Protein AF-A0A4Q5X5I4-F1 (afdb_monomer_lite)

Foldseek 3Di:
DDDDDDDDDDDDDDDDDDDDDDDDDDDDDDDDFDALAQFPDFDDPLQWWKKWWWKAQPQPRDTDIAIAIWGFAAFQKTKFFQVSQDADVVRPMHGPWIKIFRDADCVVQVVPWPDDVSGTDDDAPPDDHRMWTFLFKDADPPQDLQQSPPGMMMTGTNGGDPDDGAHAPQDDCQDPVQAFDKKKWKFQDWTWFPPPDDDDGGRTITMWIWGWHHFDDCVPDDPPDSNCNNNDPVQRNQKIKIQQAPPGGFHDRRNGHTFTWDADPNGTHGQFGWHACDNGVGGITMGGGCNVVVVVVVVLNCLNAAEDWAKDWPAWEAAPVQKIKTFIKIARQRSAKFFFDDDPAFDKPQPPLPQDDRIHRHGIGGRSAMGIDHAVDKIWTWHDTPHYDIYIDIDHPPTHHDDPVCLQLVLLRLLLVLQSLLVDPPDDRSSVSSVVSSVVCVVQVQLSVLSSLSSQLSNVSSVFDDDPPDDVVQVVDLPRPPDDPRSVVSVVSSVSSCCRRPVD

Structure (mmCIF, N/CA/C/O backbone):
data_AF-A0A4Q5X5I4-F1
#
_entry.id   AF-A0A4Q5X5I4-F1
#
loop_
_atom_site.group_PDB
_atom_site.id
_atom_site.type_symbol
_atom_site.label_atom_id
_atom_site.label_alt_id
_atom_site.label_comp_id
_atom_site.label_asym_id
_atom_site.label_entity_id
_atom_site.label_seq_id
_atom_site.pdbx_PDB_ins_code
_atom_site.Cartn_x
_atom_site.Cartn_y
_atom_site.Cartn_z
_atom_site.occupancy
_atom_site.B_iso_or_equiv
_atom_site.auth_seq_id
_atom_site.auth_comp_id
_atom_site.auth_asym_id
_atom_site.auth_atom_id
_atom_site.pdbx_PDB_model_num
ATOM 1 N N . MET A 1 1 ? 48.943 74.004 -25.493 1.00 33.19 1 MET A N 1
ATOM 2 C CA . MET A 1 1 ? 48.545 74.787 -26.691 1.00 33.19 1 MET A CA 1
ATOM 3 C C . MET A 1 1 ? 47.865 73.844 -27.672 1.00 33.19 1 MET A C 1
ATOM 5 O O . MET A 1 1 ? 48.397 72.755 -27.797 1.00 33.19 1 MET A O 1
ATOM 9 N N . ARG A 1 2 ? 46.813 74.279 -28.395 1.00 32.47 2 ARG A N 1
ATOM 10 C CA . ARG A 1 2 ? 46.117 73.556 -29.499 1.00 32.47 2 ARG A CA 1
ATOM 11 C C . ARG A 1 2 ? 45.545 72.151 -29.164 1.00 32.47 2 ARG A C 1
ATOM 13 O O . ARG A 1 2 ? 46.061 71.458 -28.308 1.00 32.47 2 ARG A O 1
ATOM 20 N N . LYS A 1 3 ? 44.550 71.625 -29.886 1.00 30.77 3 LYS A N 1
ATOM 21 C CA . LYS A 1 3 ? 43.181 72.113 -30.200 1.00 30.77 3 LYS A CA 1
ATOM 22 C C . LYS A 1 3 ? 42.466 70.972 -30.963 1.00 30.77 3 LYS A C 1
ATOM 24 O O . LYS A 1 3 ? 42.980 70.616 -32.010 1.00 30.77 3 LYS A O 1
ATOM 29 N N . TRP A 1 4 ? 41.263 70.573 -30.517 1.00 28.00 4 TRP A N 1
ATOM 30 C CA . TRP A 1 4 ? 40.150 70.011 -31.328 1.00 28.00 4 TRP A CA 1
ATOM 31 C C . TRP A 1 4 ? 40.386 68.574 -31.887 1.00 28.00 4 TRP A C 1
ATOM 33 O O . TRP A 1 4 ? 41.422 68.312 -32.474 1.00 28.00 4 TRP A O 1
ATOM 43 N N . ALA A 1 5 ? 39.582 67.552 -31.542 1.00 32.06 5 ALA A N 1
ATOM 44 C CA . ALA A 1 5 ? 38.173 67.236 -31.904 1.00 32.06 5 ALA A CA 1
ATOM 45 C C . ALA A 1 5 ? 38.083 66.327 -33.164 1.00 32.06 5 ALA A C 1
ATOM 47 O O . ALA A 1 5 ? 38.937 66.446 -34.033 1.00 32.06 5 ALA A O 1
ATOM 48 N N . LEU A 1 6 ? 37.126 65.398 -33.333 1.00 31.64 6 LEU A N 1
ATOM 49 C CA . LEU A 1 6 ? 35.805 65.195 -32.698 1.00 31.64 6 LEU A CA 1
ATOM 50 C C . LEU A 1 6 ? 35.468 63.672 -32.547 1.00 31.64 6 LEU A C 1
ATOM 52 O O . LEU A 1 6 ? 36.108 62.852 -33.192 1.00 31.64 6 LEU A O 1
ATOM 56 N N . LEU A 1 7 ? 34.476 63.351 -31.694 1.00 29.73 7 LEU A N 1
ATOM 57 C CA . LEU A 1 7 ? 33.494 62.221 -31.656 1.00 29.73 7 LEU A CA 1
ATOM 58 C C . LEU A 1 7 ? 33.527 61.161 -32.802 1.00 29.73 7 LEU A C 1
ATOM 60 O O . LEU A 1 7 ? 33.763 61.532 -33.944 1.00 29.73 7 LEU A O 1
ATOM 64 N N . LEU A 1 8 ? 33.176 59.865 -32.659 1.00 29.03 8 LEU A N 1
ATOM 65 C CA . LEU A 1 8 ? 32.424 59.022 -31.677 1.00 29.03 8 LEU A CA 1
ATOM 66 C C . LEU A 1 8 ? 32.726 57.511 -32.036 1.00 29.03 8 LEU A C 1
ATOM 68 O O . LEU A 1 8 ? 33.463 57.306 -32.995 1.00 29.03 8 LEU A O 1
ATOM 72 N N . ALA A 1 9 ? 32.277 56.384 -31.437 1.00 27.92 9 ALA A N 1
ATOM 73 C CA . ALA A 1 9 ? 31.322 55.990 -30.375 1.00 27.92 9 ALA A CA 1
ATOM 74 C C . ALA A 1 9 ? 31.639 54.559 -29.815 1.00 27.92 9 ALA A C 1
ATOM 76 O O . ALA A 1 9 ? 32.626 53.951 -30.216 1.00 27.92 9 ALA A O 1
ATOM 77 N N . ALA A 1 10 ? 30.695 54.000 -29.029 1.00 26.16 10 ALA A N 1
ATOM 78 C CA . ALA A 1 10 ? 30.420 52.566 -28.770 1.00 26.16 10 ALA A CA 1
ATOM 79 C C . ALA A 1 10 ? 31.186 51.810 -27.648 1.00 26.16 10 ALA A C 1
ATOM 81 O O . ALA A 1 10 ? 32.221 52.249 -27.164 1.00 26.16 10 ALA A O 1
ATOM 82 N N . ALA A 1 11 ? 30.610 50.648 -27.285 1.00 27.52 11 ALA A N 1
ATOM 83 C CA . ALA A 1 11 ? 31.040 49.613 -26.323 1.00 27.52 11 ALA A CA 1
ATOM 84 C C . ALA A 1 11 ? 30.885 49.883 -24.799 1.00 27.52 11 ALA A C 1
ATOM 86 O O . ALA A 1 11 ? 31.746 50.458 -24.146 1.00 27.52 11 ALA A O 1
ATOM 87 N N . CYS A 1 12 ? 29.784 49.343 -24.256 1.00 27.08 12 CYS A N 1
ATOM 88 C CA . CYS A 1 12 ? 29.641 48.618 -22.977 1.00 27.08 12 CYS A CA 1
ATOM 89 C C . CYS A 1 12 ? 30.410 49.079 -21.715 1.00 27.08 12 CYS A C 1
ATOM 91 O O . CYS A 1 12 ? 31.599 48.813 -21.558 1.00 27.08 12 CYS A O 1
ATOM 93 N N . GLY A 1 13 ? 29.661 49.589 -20.729 1.00 26.08 13 GLY A N 1
ATOM 94 C CA . GLY A 1 13 ? 30.055 49.551 -19.313 1.00 26.08 13 GLY A CA 1
ATOM 95 C C . GLY A 1 13 ? 29.712 48.207 -18.645 1.00 26.08 13 GLY A C 1
ATOM 96 O O . GLY A 1 13 ? 28.830 47.486 -19.112 1.00 26.08 13 GLY A O 1
ATOM 97 N N . SER A 1 14 ? 30.409 47.884 -17.554 1.00 31.08 14 SER A N 1
ATOM 98 C CA . SER A 1 14 ? 30.321 46.604 -16.825 1.00 31.08 14 SER A CA 1
ATOM 99 C C . SER A 1 14 ? 29.434 46.674 -15.574 1.00 31.08 14 SER A C 1
ATOM 101 O O . SER A 1 14 ? 29.397 47.721 -14.937 1.00 31.08 14 SER A O 1
ATOM 103 N N . CYS A 1 15 ? 28.890 45.519 -15.150 1.00 28.61 15 CYS A N 1
ATOM 104 C CA . CYS A 1 15 ? 28.303 45.229 -13.819 1.00 28.61 15 CYS A CA 1
ATOM 105 C C . CYS A 1 15 ? 27.047 46.055 -13.435 1.00 28.61 15 CYS A C 1
ATOM 107 O O . CYS A 1 15 ? 27.000 47.266 -13.580 1.00 28.61 15 CYS A O 1
ATOM 109 N N . PHE A 1 16 ? 25.969 45.462 -12.918 1.00 26.84 16 PHE A N 1
ATOM 110 C CA . PHE A 1 16 ? 25.903 44.753 -11.631 1.00 26.84 16 PHE A CA 1
ATOM 111 C C . PHE A 1 16 ? 24.743 43.731 -11.578 1.00 26.84 16 PHE A C 1
ATOM 113 O O . PHE A 1 16 ? 23.870 43.718 -12.439 1.00 26.84 16 PHE A O 1
ATOM 120 N N . LEU A 1 17 ? 24.734 42.881 -10.544 1.00 36.34 17 LEU A N 1
ATOM 121 C CA . LEU A 1 17 ? 23.695 41.874 -10.280 1.00 36.34 17 LEU A CA 1
ATOM 122 C C . LEU A 1 17 ? 22.465 42.479 -9.579 1.00 36.34 17 LEU A C 1
ATOM 124 O O . LEU A 1 17 ? 22.624 43.102 -8.531 1.00 36.34 17 LEU A O 1
ATOM 128 N N . SER A 1 18 ? 21.253 42.223 -10.091 1.00 25.86 18 SER A N 1
ATOM 129 C CA . SER A 1 18 ? 19.999 42.363 -9.328 1.00 25.86 18 SER A CA 1
ATOM 130 C C . SER A 1 18 ? 18.804 41.638 -9.978 1.00 25.86 18 SER A C 1
ATOM 132 O O . SER A 1 18 ? 18.343 42.061 -11.031 1.00 25.86 18 SER A O 1
ATOM 134 N N . ALA A 1 19 ? 18.297 40.614 -9.276 1.00 25.06 19 ALA A N 1
ATOM 135 C CA . ALA A 1 19 ? 16.894 40.170 -9.172 1.00 25.06 19 ALA A CA 1
ATOM 136 C C . ALA A 1 19 ? 16.040 39.755 -10.408 1.00 25.06 19 ALA A C 1
ATOM 138 O O . ALA A 1 19 ? 16.300 40.083 -11.557 1.00 25.06 19 ALA A O 1
ATOM 139 N N . CYS A 1 20 ? 14.934 39.072 -10.068 1.00 21.45 20 CYS A N 1
ATOM 140 C CA . CYS A 1 20 ? 13.692 38.849 -10.831 1.00 21.45 20 CYS A CA 1
ATOM 141 C C . CYS A 1 20 ? 13.673 37.892 -12.046 1.00 21.45 20 CYS A C 1
ATOM 143 O O . CYS A 1 20 ? 13.942 38.264 -13.179 1.00 21.45 20 CYS A O 1
ATOM 145 N N . SER A 1 21 ? 13.119 36.699 -11.791 1.00 30.41 21 SER A N 1
ATOM 146 C CA . SER A 1 21 ? 11.850 36.232 -12.387 1.00 30.41 21 SER A CA 1
ATOM 147 C C . SER A 1 21 ? 11.609 36.433 -13.896 1.00 30.41 21 SER A C 1
ATOM 149 O O . SER A 1 21 ? 10.999 37.418 -14.312 1.00 30.41 21 SER A O 1
ATOM 151 N N . ALA A 1 22 ? 11.866 35.372 -14.660 1.00 26.09 22 ALA A N 1
ATOM 152 C CA . ALA A 1 22 ? 11.002 34.913 -15.752 1.00 26.09 22 ALA A CA 1
ATOM 153 C C . ALA A 1 22 ? 10.929 33.370 -15.651 1.00 26.09 22 ALA A C 1
ATOM 155 O O . ALA A 1 22 ? 11.915 32.746 -15.269 1.00 26.09 22 ALA A O 1
ATOM 156 N N . GLY A 1 23 ? 9.809 32.686 -15.890 1.00 28.16 23 GLY A N 1
ATOM 157 C CA . GLY A 1 23 ? 8.645 33.102 -16.673 1.00 28.16 23 GLY A CA 1
ATOM 158 C C . GLY A 1 23 ? 8.793 32.556 -18.088 1.00 28.16 23 GLY A C 1
ATOM 159 O O . GLY A 1 23 ? 9.298 33.254 -18.959 1.00 28.16 23 GLY A O 1
ATOM 160 N N . ILE A 1 24 ? 8.426 31.287 -18.285 1.00 27.92 24 ILE A N 1
ATOM 161 C CA . ILE A 1 24 ? 8.453 30.623 -19.592 1.00 27.92 24 ILE A CA 1
ATOM 162 C C . ILE A 1 24 ? 7.003 30.504 -20.059 1.00 27.92 24 ILE A C 1
ATOM 164 O O . ILE A 1 24 ? 6.215 29.789 -19.446 1.00 27.92 24 ILE A O 1
ATOM 168 N N . GLU A 1 25 ? 6.665 31.258 -21.102 1.00 24.34 25 GLU A N 1
ATOM 169 C CA . GLU A 1 25 ? 5.353 31.235 -21.752 1.00 24.34 25 GLU A CA 1
ATOM 170 C C . GLU A 1 25 ? 5.182 29.979 -22.626 1.00 24.34 25 GLU A C 1
ATOM 172 O O . GLU A 1 25 ? 6.149 29.295 -22.972 1.00 24.34 25 GLU A O 1
ATOM 177 N N . GLU A 1 26 ? 3.936 29.673 -22.986 1.00 39.28 26 GLU A N 1
ATOM 178 C CA . GLU A 1 26 ? 3.595 28.543 -23.853 1.00 39.28 26 GLU A CA 1
ATOM 179 C C . GLU A 1 26 ? 4.073 28.764 -25.302 1.00 39.28 26 GLU A C 1
ATOM 181 O O . GLU A 1 26 ? 4.024 29.873 -25.836 1.00 39.28 26 GLU A O 1
ATOM 186 N N . GLY A 1 27 ? 4.514 27.685 -25.957 1.00 27.34 27 GLY A N 1
ATOM 187 C CA . GLY A 1 27 ? 4.906 27.661 -27.369 1.00 27.34 27 GLY A CA 1
ATOM 188 C C . GLY A 1 27 ? 4.197 26.522 -28.102 1.00 27.34 27 GLY A C 1
ATOM 189 O O . GLY A 1 27 ? 4.219 25.385 -27.635 1.00 27.34 27 GLY A O 1
ATOM 190 N N . ASP A 1 28 ? 3.542 26.845 -29.218 1.00 26.47 28 ASP A N 1
ATOM 191 C CA . ASP A 1 28 ? 2.497 26.015 -29.839 1.00 26.47 28 ASP A CA 1
ATOM 192 C C . ASP A 1 28 ? 3.021 24.819 -30.682 1.00 26.47 28 ASP A C 1
ATOM 194 O O . ASP A 1 28 ? 4.215 24.674 -30.956 1.00 26.47 28 ASP A O 1
ATOM 198 N N . ALA A 1 29 ? 2.109 23.924 -31.068 1.00 40.41 29 ALA A N 1
ATOM 199 C CA . ALA A 1 29 ? 2.367 22.570 -31.554 1.00 40.41 29 ALA A CA 1
ATOM 200 C C . ALA A 1 29 ? 3.106 22.459 -32.909 1.00 40.41 29 ALA A C 1
ATOM 202 O O . ALA A 1 29 ? 2.825 23.176 -33.869 1.00 40.41 29 ALA A O 1
ATOM 203 N N . GLY A 1 30 ? 3.997 21.456 -33.024 1.00 27.20 30 GLY A N 1
ATOM 204 C CA . GLY A 1 30 ? 4.875 21.278 -34.197 1.00 27.20 30 GLY A CA 1
ATOM 205 C C . GLY A 1 30 ? 5.476 19.877 -34.428 1.00 27.20 30 GLY A C 1
ATOM 206 O O . GLY A 1 30 ? 6.621 19.774 -34.848 1.00 27.20 30 GLY A O 1
ATOM 207 N N . SER A 1 31 ? 4.728 18.803 -34.145 1.00 34.69 31 SER A N 1
ATOM 208 C CA . SER A 1 31 ? 4.939 17.412 -34.625 1.00 34.69 31 SER A CA 1
ATOM 209 C C . SER A 1 31 ? 6.378 16.843 -34.777 1.00 34.69 31 SER A C 1
ATOM 211 O O . SER A 1 31 ? 6.915 16.823 -35.885 1.00 34.69 31 SER A O 1
ATOM 213 N N . ALA A 1 32 ? 6.915 16.215 -33.719 1.00 32.38 32 ALA A N 1
ATOM 214 C CA . ALA A 1 32 ? 7.723 14.974 -33.775 1.00 32.38 32 ALA A CA 1
ATOM 215 C C . ALA A 1 32 ? 8.004 14.458 -32.343 1.00 32.38 32 ALA A C 1
ATOM 217 O O . ALA A 1 32 ? 8.709 15.127 -31.592 1.00 32.38 32 ALA A O 1
ATOM 218 N N . SER A 1 33 ? 7.457 13.304 -31.930 1.00 37.34 33 SER A N 1
ATOM 219 C CA . SER A 1 33 ? 7.560 12.837 -30.531 1.00 37.34 33 SER A CA 1
ATOM 220 C C . SER A 1 33 ? 7.401 11.317 -30.347 1.00 37.34 33 SER A C 1
ATOM 222 O O . SER A 1 33 ? 6.463 10.723 -30.869 1.00 37.34 33 SER A O 1
ATOM 224 N N . GLU A 1 34 ? 8.274 10.695 -29.540 1.00 43.62 34 GLU A N 1
ATOM 225 C CA . GLU A 1 34 ? 8.181 9.289 -29.090 1.00 43.62 34 GLU A CA 1
ATOM 226 C C . GLU A 1 34 ? 8.665 9.180 -27.622 1.00 43.62 34 GLU A C 1
ATOM 228 O O . GLU A 1 34 ? 9.769 9.628 -27.330 1.00 43.62 34 GLU A O 1
ATOM 233 N N . ALA A 1 35 ? 7.867 8.616 -26.696 1.00 55.38 35 ALA A N 1
ATOM 234 C CA . ALA A 1 35 ? 8.226 8.414 -25.270 1.00 55.38 35 ALA A CA 1
ATOM 235 C C . ALA A 1 35 ? 8.067 6.960 -24.822 1.00 55.38 35 ALA A C 1
ATOM 237 O O . ALA A 1 35 ? 7.306 6.227 -25.445 1.00 55.38 35 ALA A O 1
ATOM 238 N N . ILE A 1 36 ? 8.795 6.540 -23.779 1.00 62.66 36 ILE A N 1
ATOM 239 C CA . ILE A 1 36 ? 9.646 5.344 -23.904 1.00 62.66 36 ILE A CA 1
ATOM 240 C C . ILE A 1 36 ? 10.505 5.532 -25.162 1.00 62.66 36 ILE A C 1
ATOM 242 O O . ILE A 1 36 ? 9.993 5.621 -26.280 1.00 62.66 36 ILE A O 1
ATOM 246 N N . VAL A 1 37 ? 11.817 5.681 -24.999 1.00 68.69 37 VAL A N 1
ATOM 247 C CA . VAL A 1 37 ? 12.683 6.128 -26.097 1.00 68.69 37 VAL A CA 1
ATOM 248 C C . VAL A 1 37 ? 12.537 5.145 -27.262 1.00 68.69 37 VAL A C 1
ATOM 250 O O . VAL A 1 37 ? 12.745 3.950 -27.075 1.00 68.69 37 VAL A O 1
ATOM 253 N N . ARG A 1 38 ? 12.122 5.626 -28.444 1.00 77.38 38 ARG A N 1
ATOM 254 C CA . ARG A 1 38 ? 11.729 4.822 -29.627 1.00 77.38 38 ARG A CA 1
ATOM 255 C C . ARG A 1 38 ? 10.494 3.914 -29.459 1.00 77.38 38 ARG A C 1
ATOM 257 O O . ARG A 1 38 ? 10.467 2.799 -29.997 1.00 77.38 38 ARG A O 1
ATOM 264 N N . ALA A 1 39 ? 9.468 4.332 -28.720 1.00 75.44 39 ALA A N 1
ATOM 265 C CA . ALA A 1 39 ? 8.142 3.712 -28.779 1.00 75.44 39 ALA A CA 1
ATOM 266 C C . ALA A 1 39 ? 7.370 4.169 -30.022 1.00 75.44 39 ALA A C 1
ATOM 268 O O . ALA A 1 39 ? 7.292 5.355 -30.319 1.00 75.44 39 ALA A O 1
ATOM 269 N N . LYS A 1 40 ? 6.724 3.220 -30.704 1.00 68.94 40 LYS A N 1
ATOM 270 C CA . LYS A 1 40 ? 6.022 3.457 -31.981 1.00 68.94 40 LYS A CA 1
ATOM 271 C C . LYS A 1 40 ? 4.505 3.593 -31.827 1.00 68.94 40 LYS A C 1
ATOM 273 O O . LYS A 1 40 ? 3.781 3.586 -32.819 1.00 68.94 40 LYS A O 1
ATOM 278 N N . GLN A 1 41 ? 4.022 3.623 -30.586 1.00 73.19 41 GLN A N 1
ATOM 279 C CA . GLN A 1 41 ? 2.605 3.569 -30.247 1.00 73.19 41 GLN A CA 1
ATOM 280 C C . GLN A 1 41 ? 2.341 4.241 -28.890 1.00 73.19 41 GLN A C 1
ATOM 282 O O . GLN A 1 41 ? 2.988 3.910 -27.893 1.00 73.19 41 GLN A O 1
ATOM 287 N N . ASN A 1 42 ? 1.340 5.128 -28.865 1.00 84.81 42 ASN A N 1
ATOM 288 C CA . ASN A 1 42 ? 0.675 5.571 -27.637 1.00 84.81 42 ASN A CA 1
ATOM 289 C C . ASN A 1 42 ? -0.349 4.517 -27.178 1.00 84.81 42 ASN A C 1
ATOM 291 O O . ASN A 1 42 ? -0.947 3.819 -28.000 1.00 84.81 42 ASN A O 1
ATOM 295 N N . GLY A 1 43 ? -0.560 4.426 -25.868 1.00 85.75 43 GLY A N 1
ATOM 296 C CA . GLY A 1 43 ? -1.274 3.332 -25.217 1.00 85.75 43 GLY A CA 1
ATOM 297 C C . GLY A 1 43 ? -0.396 2.096 -24.990 1.00 85.75 43 GLY A C 1
ATOM 298 O O . GLY A 1 43 ? 0.788 2.044 -25.347 1.00 85.75 43 GLY A O 1
ATOM 299 N N . GLY A 1 44 ? -1.000 1.078 -24.390 1.00 90.19 44 GLY A N 1
ATOM 300 C CA . GLY A 1 44 ? -0.372 -0.188 -24.034 1.00 90.19 44 GLY A CA 1
ATOM 301 C C . GLY A 1 44 ? -1.393 -1.165 -23.453 1.00 90.19 44 GLY A C 1
ATOM 302 O O . GLY A 1 44 ? -2.575 -1.063 -23.776 1.00 90.19 44 GLY A O 1
ATOM 303 N N . PRO A 1 45 ? -0.970 -2.136 -22.628 1.00 94.69 45 PRO A N 1
ATOM 304 C CA . PRO A 1 45 ? -1.893 -2.963 -21.857 1.00 94.69 45 PRO A CA 1
ATOM 305 C C . PRO A 1 45 ? -2.551 -2.119 -20.757 1.00 94.69 45 PRO A C 1
ATOM 307 O O . PRO A 1 45 ? -1.836 -1.426 -20.032 1.00 94.69 45 PRO A O 1
ATOM 310 N N . ASP A 1 46 ? -3.870 -2.220 -20.576 1.00 96.38 46 ASP A N 1
ATOM 311 C CA . ASP A 1 46 ? -4.627 -1.449 -19.566 1.00 96.38 46 ASP A CA 1
ATOM 312 C C . ASP A 1 46 ? -4.077 -1.642 -18.139 1.00 96.38 46 ASP A C 1
ATOM 314 O O . ASP A 1 46 ? -4.151 -0.760 -17.287 1.00 96.38 46 ASP A O 1
ATOM 318 N N . GLN A 1 47 ? -3.463 -2.804 -17.886 1.00 98.12 47 GLN A N 1
ATOM 319 C CA . GLN A 1 47 ? -2.844 -3.152 -16.609 1.00 98.12 47 GLN A CA 1
ATOM 320 C C . GLN A 1 47 ? -1.597 -2.322 -16.283 1.00 98.12 47 GLN A C 1
ATOM 322 O O . GLN A 1 47 ? -1.125 -2.400 -15.150 1.00 98.12 47 GLN A O 1
ATOM 327 N N . VAL A 1 48 ? -1.028 -1.579 -17.238 1.00 97.75 48 VAL A N 1
ATOM 328 C CA . VAL A 1 48 ? 0.139 -0.718 -17.011 1.00 97.75 48 VAL A CA 1
ATOM 329 C C . VAL A 1 48 ? -0.332 0.699 -16.725 1.00 97.75 48 VAL A C 1
ATOM 331 O O . VAL A 1 48 ? -0.676 1.463 -17.623 1.00 97.75 48 VAL A O 1
ATOM 334 N N . VAL A 1 49 ? -0.341 1.033 -15.444 1.00 98.06 49 VAL A N 1
ATOM 335 C CA . VAL A 1 49 ? -1.011 2.199 -14.865 1.00 98.06 49 VAL A CA 1
ATOM 336 C C . VAL A 1 49 ? -0.004 3.269 -14.450 1.00 98.06 49 VAL A C 1
ATOM 338 O O . VAL A 1 49 ? 1.163 2.959 -14.202 1.00 98.06 49 VAL A O 1
ATOM 341 N N . MET A 1 50 ? -0.445 4.523 -14.339 1.00 97.12 50 MET A N 1
ATOM 342 C CA . MET A 1 50 ? 0.377 5.579 -13.744 1.00 97.12 50 MET A CA 1
ATOM 343 C C . MET A 1 50 ? 0.127 5.638 -12.238 1.00 97.12 50 MET A C 1
ATOM 345 O O . MET A 1 50 ? -1.021 5.631 -11.795 1.00 97.12 50 MET A O 1
ATOM 349 N N . LEU A 1 51 ? 1.192 5.740 -11.450 1.00 97.38 51 LEU A N 1
ATOM 350 C CA . LEU A 1 51 ? 1.127 6.121 -10.043 1.00 97.38 51 LEU A CA 1
ATOM 351 C C . LEU A 1 51 ? 1.336 7.629 -9.938 1.00 97.38 51 LEU A C 1
ATOM 353 O O . LEU A 1 51 ? 2.287 8.166 -10.506 1.00 97.38 51 LEU A O 1
ATOM 357 N N . LEU A 1 52 ? 0.475 8.295 -9.178 1.00 95.25 52 LEU A N 1
ATOM 358 C CA . LEU A 1 52 ? 0.597 9.700 -8.820 1.00 95.25 52 LEU A CA 1
ATOM 359 C C . LEU A 1 52 ? 0.677 9.805 -7.294 1.00 95.25 52 LEU A C 1
ATOM 361 O O . LEU A 1 52 ? -0.328 9.662 -6.595 1.00 95.25 52 LEU A O 1
ATOM 365 N N . SER A 1 53 ? 1.888 10.018 -6.787 1.00 94.19 53 SER A N 1
ATOM 366 C CA . SER A 1 53 ? 2.174 10.149 -5.360 1.00 94.19 53 SER A CA 1
ATOM 367 C C . SER A 1 53 ? 2.233 11.628 -4.978 1.00 94.19 53 SER A C 1
ATOM 369 O O . SER A 1 53 ? 3.100 12.357 -5.465 1.00 94.19 53 SER A O 1
ATOM 371 N N . THR A 1 54 ? 1.353 12.059 -4.076 1.00 94.44 54 THR A N 1
ATOM 372 C CA . THR A 1 54 ? 1.457 13.372 -3.425 1.00 94.44 54 THR A CA 1
ATOM 373 C C . THR A 1 54 ? 2.446 13.269 -2.272 1.00 94.44 54 THR A C 1
ATOM 375 O O . THR A 1 54 ? 2.280 12.422 -1.391 1.00 94.44 54 THR A O 1
ATOM 378 N N . VAL A 1 55 ? 3.476 14.112 -2.281 1.00 93.19 55 VAL A N 1
ATOM 379 C CA . VAL A 1 55 ? 4.575 14.091 -1.309 1.00 93.19 55 VAL A CA 1
ATOM 380 C C . VAL A 1 55 ? 4.661 15.444 -0.612 1.00 93.19 55 VAL A C 1
ATOM 382 O O . VAL A 1 55 ? 4.686 16.478 -1.276 1.00 93.19 55 VAL A O 1
ATOM 385 N N . LEU A 1 56 ? 4.715 15.434 0.718 1.00 93.06 56 LEU A N 1
ATOM 386 C CA . LEU A 1 56 ? 5.025 16.599 1.541 1.00 93.06 56 LEU A CA 1
ATOM 387 C C . LEU A 1 56 ? 6.530 16.633 1.804 1.00 93.06 56 LEU A C 1
ATOM 389 O O . LEU A 1 56 ? 7.095 15.633 2.236 1.00 93.06 56 LEU A O 1
ATOM 393 N N . ASN A 1 57 ? 7.174 17.778 1.594 1.00 92.50 57 ASN A N 1
ATOM 394 C CA . ASN A 1 57 ? 8.541 18.035 2.038 1.00 92.50 57 ASN A CA 1
ATOM 395 C C . ASN A 1 57 ? 8.517 18.606 3.468 1.00 92.50 57 ASN A C 1
ATOM 397 O O . ASN A 1 57 ? 8.097 19.745 3.673 1.00 92.50 57 ASN A O 1
ATOM 401 N N . GLY A 1 58 ? 8.981 17.843 4.462 1.00 89.94 58 GLY A N 1
ATOM 402 C CA . GLY A 1 58 ? 8.964 18.255 5.871 1.00 89.94 58 GLY A CA 1
ATOM 403 C C . GLY A 1 58 ? 9.932 19.387 6.243 1.00 89.94 58 GLY A C 1
ATOM 404 O O . GLY A 1 58 ? 9.827 19.924 7.342 1.00 89.94 58 GLY A O 1
ATOM 405 N N . GLN A 1 59 ? 10.856 19.777 5.357 1.00 91.00 59 GLN A N 1
ATOM 406 C CA . GLN A 1 59 ? 11.750 20.928 5.559 1.00 91.00 59 GLN A CA 1
ATOM 407 C C . GLN A 1 59 ? 11.174 22.243 5.012 1.00 91.00 59 GLN A C 1
ATOM 409 O O . GLN A 1 59 ? 11.494 23.303 5.547 1.00 91.00 59 GLN A O 1
ATOM 414 N N . THR A 1 60 ? 10.343 22.199 3.963 1.00 92.50 60 THR A N 1
ATOM 415 C CA . THR A 1 60 ? 9.754 23.402 3.336 1.00 92.50 60 THR A CA 1
ATOM 416 C C . THR A 1 60 ? 8.252 23.563 3.575 1.00 92.50 60 THR A C 1
ATOM 418 O O . THR A 1 60 ? 7.729 24.659 3.389 1.00 92.50 60 THR A O 1
ATOM 421 N N . GLY A 1 61 ? 7.549 22.495 3.967 1.00 91.31 61 GLY A N 1
ATOM 422 C CA . GLY A 1 61 ? 6.084 22.443 4.012 1.00 91.31 61 GLY A CA 1
ATOM 423 C C . GLY A 1 61 ? 5.421 22.328 2.631 1.00 91.31 61 GLY A C 1
ATOM 424 O O . GLY A 1 61 ? 4.200 22.418 2.529 1.00 91.31 61 GLY A O 1
ATOM 425 N N . GLU A 1 62 ? 6.202 22.153 1.563 1.00 92.62 62 GLU A N 1
ATOM 426 C CA . GLU A 1 62 ? 5.713 22.130 0.182 1.00 92.62 62 GLU A CA 1
ATOM 427 C C . GLU A 1 62 ? 5.125 20.762 -0.198 1.00 92.62 62 GLU A C 1
ATOM 429 O O . GLU A 1 62 ? 5.732 19.720 0.056 1.00 92.62 62 GLU A O 1
ATOM 434 N N . LEU A 1 63 ? 3.959 20.773 -0.851 1.00 92.31 63 LEU A N 1
ATOM 435 C CA . LEU A 1 63 ? 3.335 19.592 -1.450 1.00 92.31 63 LEU A CA 1
ATOM 436 C C . LEU A 1 63 ? 3.680 19.517 -2.941 1.00 92.31 63 LEU A C 1
ATOM 438 O O . LEU A 1 63 ? 3.374 20.441 -3.695 1.00 92.31 63 LEU A O 1
ATOM 442 N N . PHE A 1 64 ? 4.252 18.398 -3.383 1.00 89.38 64 PHE A N 1
ATOM 443 C CA . PHE A 1 64 ? 4.590 18.154 -4.786 1.00 89.38 64 PHE A CA 1
ATOM 444 C C . PHE A 1 64 ? 4.072 16.800 -5.290 1.00 89.38 64 PHE A C 1
ATOM 446 O O . PHE A 1 64 ? 3.700 15.916 -4.520 1.00 89.38 64 PHE A O 1
ATOM 453 N N . GLN A 1 65 ? 4.022 16.646 -6.616 1.00 88.88 65 GLN A N 1
ATOM 454 C CA . GLN A 1 65 ? 3.481 15.462 -7.288 1.00 88.88 65 GLN A CA 1
ATOM 455 C C . GLN A 1 65 ? 4.594 14.653 -7.960 1.00 88.88 65 GLN A C 1
ATOM 457 O O . GLN A 1 65 ? 5.217 15.120 -8.916 1.00 88.88 65 GLN A O 1
ATOM 462 N N . ARG A 1 66 ? 4.811 13.417 -7.500 1.00 88.75 66 ARG A N 1
ATOM 463 C CA . ARG A 1 66 ? 5.742 12.443 -8.088 1.00 88.75 66 ARG A CA 1
ATOM 464 C C . ARG A 1 66 ? 4.964 11.435 -8.935 1.00 88.75 66 ARG A C 1
ATOM 466 O O . ARG A 1 66 ? 4.139 10.697 -8.406 1.00 88.75 66 ARG A O 1
ATOM 473 N N . SER A 1 67 ? 5.238 11.384 -10.239 1.00 91.06 67 SER A N 1
ATOM 474 C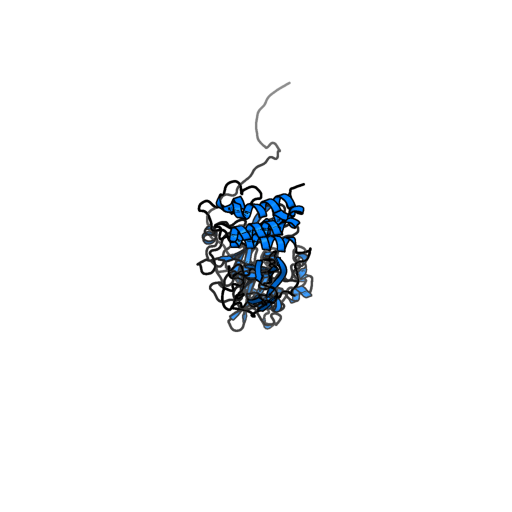 CA . SER A 1 67 ? 4.639 10.402 -11.154 1.00 91.06 67 SER A CA 1
ATOM 475 C C . SER A 1 67 ? 5.589 9.244 -11.458 1.00 91.06 67 SER A C 1
ATOM 477 O O . SER A 1 67 ? 6.729 9.478 -11.858 1.00 91.06 67 SER A O 1
ATOM 479 N N . CYS A 1 68 ? 5.083 8.021 -11.333 1.00 94.44 68 CYS A N 1
ATOM 480 C CA . CYS A 1 68 ? 5.742 6.769 -11.708 1.00 94.44 68 CYS A CA 1
ATOM 481 C C . CYS A 1 68 ? 4.796 5.896 -12.547 1.00 94.44 68 CYS A C 1
ATOM 483 O O . CYS A 1 68 ? 3.631 6.235 -12.752 1.00 94.44 68 CYS A O 1
ATOM 485 N N . SER A 1 69 ? 5.274 4.736 -12.981 1.00 97.19 69 SER A N 1
ATOM 486 C CA . SER A 1 69 ? 4.477 3.675 -13.592 1.00 97.19 69 SER A CA 1
ATOM 487 C C . SER A 1 69 ? 4.273 2.498 -12.623 1.00 97.19 69 SER A C 1
ATOM 489 O O . SER A 1 69 ? 4.909 2.388 -11.571 1.00 97.19 69 SER A O 1
ATOM 491 N N . GLY A 1 70 ? 3.352 1.601 -12.962 1.00 98.19 70 GLY A N 1
ATOM 492 C CA . GLY A 1 70 ? 3.089 0.376 -12.213 1.00 98.19 70 GLY A CA 1
ATOM 493 C C . GLY A 1 70 ? 2.363 -0.664 -13.058 1.00 98.19 70 GLY A C 1
ATOM 494 O O . GLY A 1 70 ? 1.890 -0.366 -14.155 1.00 98.19 70 GLY A O 1
ATOM 495 N N . VAL A 1 71 ? 2.251 -1.891 -12.549 1.00 98.75 71 VAL A N 1
ATOM 496 C CA . VAL A 1 71 ? 1.528 -2.983 -13.215 1.00 98.75 71 VAL A CA 1
ATOM 497 C C . VAL A 1 71 ? 0.536 -3.698 -12.294 1.00 98.75 71 VAL A C 1
ATOM 499 O O . VAL A 1 71 ? 0.890 -4.214 -11.234 1.00 98.75 71 VAL A O 1
ATOM 502 N N . TYR A 1 72 ? -0.724 -3.760 -12.716 1.00 98.81 72 TYR A N 1
ATOM 503 C CA . TYR A 1 72 ? -1.800 -4.477 -12.037 1.00 98.81 72 TYR A CA 1
ATOM 504 C C . TYR A 1 72 ? -1.664 -5.991 -12.265 1.00 98.81 72 TYR A C 1
ATOM 506 O O . TYR A 1 72 ? -1.912 -6.501 -13.363 1.00 98.81 72 TYR A O 1
ATOM 514 N N . TYR A 1 73 ? -1.232 -6.710 -11.225 1.00 98.56 73 TYR A N 1
ATOM 515 C CA . TYR A 1 73 ? -0.882 -8.139 -11.299 1.00 98.56 73 TYR A CA 1
ATOM 516 C C . TYR A 1 73 ? -1.768 -9.042 -10.421 1.00 98.56 73 TYR A C 1
ATOM 518 O O . TYR A 1 73 ? -1.713 -10.270 -10.519 1.00 98.56 73 TYR A O 1
ATOM 526 N N . SER A 1 74 ? -2.622 -8.446 -9.586 1.00 97.56 74 SER A N 1
ATOM 527 C CA . SER A 1 74 ? -3.658 -9.127 -8.809 1.00 97.56 74 SER A CA 1
ATOM 528 C C . SER A 1 74 ? -4.839 -8.187 -8.589 1.00 97.56 74 SER A C 1
ATOM 530 O O . SER A 1 74 ? -4.678 -6.970 -8.621 1.00 97.56 74 SER A O 1
ATOM 532 N N . SER A 1 75 ? -6.022 -8.740 -8.305 1.00 95.44 75 SER A N 1
ATOM 533 C CA . SER A 1 75 ? -7.160 -7.929 -7.859 1.00 95.44 75 SER A CA 1
ATOM 534 C C . SER A 1 75 ? -6.760 -7.069 -6.655 1.00 95.44 75 SER A C 1
ATOM 536 O O . SER A 1 75 ? -6.187 -7.592 -5.697 1.00 95.44 75 SER A O 1
ATOM 538 N N . ARG A 1 76 ? -7.035 -5.761 -6.739 1.00 96.38 76 ARG A N 1
ATOM 539 C CA . ARG A 1 76 ? -6.642 -4.714 -5.773 1.00 96.38 76 ARG A CA 1
ATOM 540 C C . ARG A 1 76 ? -5.125 -4.519 -5.547 1.00 96.38 76 ARG A C 1
ATOM 542 O O . ARG A 1 76 ? -4.781 -3.841 -4.583 1.00 96.38 76 ARG A O 1
ATOM 549 N N . VAL A 1 77 ? -4.217 -5.054 -6.381 1.00 98.50 77 VAL A N 1
ATOM 550 C CA . VAL A 1 77 ? -2.755 -4.870 -6.188 1.00 98.50 77 VAL A CA 1
ATOM 551 C C . VAL A 1 77 ? -2.011 -4.476 -7.465 1.00 98.50 77 VAL A C 1
ATOM 553 O O . VAL A 1 77 ? -2.057 -5.170 -8.486 1.00 98.50 77 VAL A O 1
ATOM 556 N N . VAL A 1 78 ? -1.252 -3.385 -7.363 1.00 98.88 78 VAL A N 1
ATOM 557 C CA . VAL A 1 78 ? -0.314 -2.893 -8.381 1.00 98.88 78 VAL A CA 1
ATOM 558 C C . VAL A 1 78 ? 1.118 -3.071 -7.875 1.00 98.88 78 VAL A C 1
ATOM 560 O O . VAL A 1 78 ? 1.404 -2.723 -6.735 1.00 98.88 78 VAL A O 1
ATOM 563 N N . ALA A 1 79 ? 2.018 -3.597 -8.705 1.00 98.81 79 ALA A N 1
ATOM 564 C CA . ALA A 1 79 ? 3.460 -3.602 -8.455 1.00 98.81 79 ALA A CA 1
ATOM 565 C C . ALA A 1 79 ? 4.116 -2.351 -9.060 1.00 98.81 79 ALA A C 1
ATOM 567 O O . ALA A 1 79 ? 3.674 -1.866 -10.099 1.00 98.81 79 ALA A O 1
ATOM 568 N N . THR A 1 80 ? 5.165 -1.840 -8.422 1.00 98.75 80 THR A N 1
ATOM 569 C CA . THR A 1 80 ? 5.946 -0.669 -8.857 1.00 98.75 80 THR A CA 1
ATOM 570 C C . THR A 1 80 ? 7.366 -0.740 -8.266 1.00 98.75 80 THR A C 1
ATOM 572 O O . THR A 1 80 ? 7.708 -1.722 -7.605 1.00 98.75 80 THR A O 1
ATOM 575 N N . ALA A 1 81 ? 8.199 0.275 -8.490 1.00 97.94 81 ALA A N 1
ATOM 576 C CA . ALA A 1 81 ? 9.503 0.421 -7.847 1.00 97.94 81 ALA A CA 1
ATOM 577 C C . ALA A 1 81 ? 9.338 0.882 -6.384 1.00 97.94 81 ALA A C 1
ATOM 579 O O . ALA A 1 81 ? 8.418 1.636 -6.055 1.00 97.94 81 ALA A O 1
ATOM 580 N N . ALA A 1 82 ? 10.243 0.470 -5.497 1.00 97.31 82 ALA A N 1
ATOM 581 C CA . ALA A 1 82 ? 10.282 0.950 -4.119 1.00 97.31 82 ALA A CA 1
ATOM 582 C C . ALA A 1 82 ? 10.488 2.471 -4.067 1.00 97.31 82 ALA A C 1
ATOM 584 O O . ALA A 1 82 ? 9.776 3.151 -3.328 1.00 97.31 82 ALA A O 1
ATOM 585 N N . HIS A 1 83 ? 11.378 3.030 -4.897 1.00 92.81 83 HIS A N 1
ATOM 586 C CA . HIS A 1 83 ? 11.685 4.469 -4.884 1.00 92.81 83 HIS A CA 1
ATOM 587 C C . HIS A 1 83 ? 10.509 5.389 -5.285 1.00 92.81 83 HIS A C 1
ATOM 589 O O . HIS A 1 83 ? 10.556 6.595 -5.045 1.00 92.81 83 HIS A O 1
ATOM 595 N N . CYS A 1 84 ? 9.436 4.843 -5.868 1.00 93.75 84 CYS A N 1
ATOM 596 C CA . CYS A 1 84 ? 8.194 5.569 -6.172 1.00 93.75 84 CYS A CA 1
ATOM 597 C C . CYS A 1 84 ? 7.275 5.756 -4.949 1.00 93.75 84 CYS A C 1
ATOM 599 O O . CYS A 1 84 ? 6.398 6.631 -4.945 1.00 93.75 84 CYS A O 1
ATOM 601 N N . LEU A 1 85 ? 7.486 4.939 -3.914 1.00 94.62 85 LEU A N 1
ATOM 602 C CA . LEU A 1 85 ? 6.703 4.872 -2.678 1.00 94.62 85 LEU A CA 1
ATOM 603 C C . LEU A 1 85 ? 7.515 5.334 -1.460 1.00 94.62 85 LEU A C 1
ATOM 605 O O . LEU A 1 85 ? 6.970 5.956 -0.556 1.00 94.62 85 LEU A O 1
ATOM 609 N N . ASP A 1 86 ? 8.820 5.071 -1.463 1.00 92.31 86 ASP A N 1
ATOM 610 C CA . ASP A 1 86 ? 9.779 5.541 -0.467 1.00 92.31 86 ASP A CA 1
ATOM 611 C C . ASP A 1 86 ? 9.882 7.084 -0.481 1.00 92.31 86 ASP A C 1
ATOM 613 O O . ASP A 1 86 ? 9.813 7.712 -1.543 1.00 92.31 86 ASP A O 1
ATOM 617 N N . ALA A 1 87 ? 10.023 7.712 0.685 1.00 84.94 87 ALA A N 1
ATOM 618 C CA . ALA A 1 87 ? 10.043 9.169 0.871 1.00 84.94 87 ALA A CA 1
ATOM 619 C C . ALA A 1 87 ? 11.400 9.583 1.451 1.00 84.94 87 ALA A C 1
ATOM 621 O O . ALA A 1 87 ? 11.942 8.853 2.272 1.00 84.94 87 ALA A O 1
ATOM 622 N N . ASP A 1 88 ? 12.044 10.657 0.986 1.00 81.00 88 ASP A N 1
ATOM 623 C CA . ASP A 1 88 ? 13.416 10.979 1.409 1.00 81.00 88 ASP A CA 1
ATOM 624 C C . ASP A 1 88 ? 13.560 11.406 2.888 1.00 81.00 88 ASP A C 1
ATOM 626 O O . ASP A 1 88 ? 13.205 12.539 3.236 1.00 81.00 88 ASP A O 1
ATOM 630 N N . PRO A 1 89 ? 14.163 10.568 3.766 1.00 82.31 89 PRO A N 1
ATOM 631 C CA . PRO A 1 89 ? 14.375 10.939 5.161 1.00 82.31 89 PRO A CA 1
ATOM 632 C C . PRO A 1 89 ? 15.388 12.082 5.306 1.00 82.31 89 PRO A C 1
ATOM 634 O O . PRO A 1 89 ? 15.305 12.837 6.271 1.00 82.31 89 PRO A O 1
ATOM 637 N N . ALA A 1 90 ? 16.299 12.282 4.341 1.00 83.56 90 ALA A N 1
ATOM 638 C CA . ALA A 1 90 ? 17.238 13.408 4.358 1.00 83.56 90 ALA A CA 1
ATOM 639 C C . ALA A 1 90 ? 16.546 14.768 4.135 1.00 83.56 90 ALA A C 1
ATOM 641 O O . ALA A 1 90 ? 17.131 15.817 4.413 1.00 83.56 90 ALA A O 1
ATOM 642 N N . ARG A 1 91 ? 15.292 14.746 3.665 1.00 81.81 91 ARG A N 1
ATOM 643 C CA . ARG A 1 91 ? 14.419 15.908 3.441 1.00 81.81 91 ARG A CA 1
ATOM 644 C C . ARG A 1 91 ? 13.199 15.937 4.367 1.00 81.81 91 ARG A C 1
ATOM 646 O O . ARG A 1 91 ? 12.367 16.832 4.244 1.00 81.81 91 ARG A O 1
ATOM 653 N N . ALA A 1 92 ? 13.080 14.954 5.265 1.00 88.25 92 ALA A N 1
ATOM 654 C CA . ALA A 1 92 ? 11.858 14.669 6.019 1.00 88.25 92 ALA A CA 1
ATOM 655 C C . ALA A 1 92 ? 10.605 14.589 5.116 1.00 88.25 92 ALA A C 1
ATOM 657 O O . ALA A 1 92 ? 9.538 15.081 5.475 1.00 88.25 92 ALA A O 1
ATOM 658 N N . GLU A 1 93 ? 10.737 14.019 3.914 1.00 91.25 93 GLU A N 1
ATOM 659 C CA . GLU A 1 93 ? 9.599 13.821 3.013 1.00 91.25 93 GLU A CA 1
ATOM 660 C C . GLU A 1 93 ? 8.632 12.754 3.556 1.00 91.25 93 GLU A C 1
ATOM 662 O O . GLU A 1 93 ? 9.052 11.765 4.160 1.00 91.25 93 GLU A O 1
ATOM 667 N N . SER A 1 94 ? 7.338 12.900 3.263 1.00 90.94 94 SER A N 1
ATOM 668 C CA . SER A 1 94 ? 6.323 11.868 3.501 1.00 90.94 94 SER A CA 1
ATOM 669 C C . SER A 1 94 ? 5.353 11.752 2.322 1.00 90.94 94 SER A C 1
ATOM 671 O O . SER A 1 94 ? 4.941 12.751 1.731 1.00 90.94 94 SER A O 1
ATOM 673 N N . VAL A 1 95 ? 4.982 10.522 1.946 1.00 93.25 95 VAL A N 1
ATOM 674 C CA . VAL A 1 95 ? 3.939 10.291 0.932 1.00 93.25 95 VAL A CA 1
ATOM 675 C C . VAL A 1 95 ? 2.575 10.402 1.607 1.00 93.25 95 VAL A C 1
ATOM 677 O O . VAL A 1 95 ? 2.201 9.552 2.410 1.00 93.25 95 VAL A O 1
ATOM 680 N N . VAL A 1 96 ? 1.839 11.456 1.263 1.00 93.19 96 VAL A N 1
ATOM 681 C CA . VAL A 1 96 ? 0.524 11.795 1.827 1.00 93.19 96 VAL A CA 1
ATOM 682 C C . VAL A 1 96 ? -0.592 10.990 1.159 1.00 93.19 96 VAL A C 1
ATOM 684 O O . VAL A 1 96 ? -1.557 10.591 1.804 1.00 93.19 96 VAL A O 1
ATOM 687 N N . GLN A 1 97 ? -0.470 10.748 -0.147 1.00 95.38 97 GLN A N 1
ATOM 688 C CA . GLN A 1 97 ? -1.462 10.029 -0.941 1.00 95.38 97 GLN A CA 1
ATOM 689 C C . GLN A 1 97 ? -0.784 9.339 -2.126 1.00 95.38 97 GLN A C 1
ATOM 691 O O . GLN A 1 97 ? 0.108 9.917 -2.743 1.00 95.38 97 GLN A O 1
ATOM 696 N N . VAL A 1 98 ? -1.252 8.143 -2.492 1.00 97.44 98 VAL A N 1
ATOM 697 C CA . VAL A 1 98 ? -0.950 7.515 -3.787 1.00 97.44 98 VAL A CA 1
ATOM 698 C C . VAL A 1 98 ? -2.263 7.276 -4.523 1.00 97.44 98 VAL A C 1
ATOM 700 O O . VAL A 1 98 ? -3.160 6.609 -4.006 1.00 97.44 98 VAL A O 1
ATOM 703 N N . LEU A 1 99 ? -2.370 7.821 -5.732 1.00 97.94 99 LEU A N 1
ATOM 704 C CA . LEU A 1 99 ? -3.448 7.533 -6.673 1.00 97.94 99 LEU A CA 1
ATOM 705 C C . LEU A 1 99 ? -2.919 6.662 -7.812 1.00 97.94 99 LEU A C 1
ATOM 707 O O . LEU A 1 99 ? -1.776 6.813 -8.244 1.00 97.94 99 LEU A O 1
ATOM 711 N N . VAL A 1 100 ? -3.766 5.773 -8.324 1.00 98.38 100 VAL A N 1
ATOM 712 C CA . VAL A 1 100 ? -3.489 4.971 -9.519 1.00 98.38 100 VAL A CA 1
ATOM 713 C C . VAL A 1 100 ? -4.426 5.402 -10.639 1.00 98.38 100 VAL A C 1
ATOM 715 O O . VAL A 1 100 ? -5.641 5.388 -10.463 1.00 98.38 100 VAL A O 1
ATOM 718 N N . TYR A 1 101 ? -3.853 5.777 -11.781 1.00 97.81 101 TYR A N 1
ATOM 719 C CA . TYR A 1 101 ? -4.554 6.280 -12.959 1.00 97.81 101 TYR A CA 1
ATOM 720 C C . TYR A 1 101 ? -4.483 5.294 -14.131 1.00 97.81 101 TYR A C 1
ATOM 722 O O . TYR A 1 101 ? -3.420 4.743 -14.430 1.00 97.81 101 TYR A O 1
ATOM 730 N N . TYR A 1 102 ? -5.622 5.101 -14.796 1.00 96.19 102 TYR A N 1
ATOM 731 C CA . TYR A 1 102 ? -5.821 4.147 -15.895 1.00 96.19 102 TYR A CA 1
ATOM 732 C C . TYR A 1 102 ? -6.783 4.676 -16.983 1.00 96.19 102 TYR A C 1
ATOM 734 O O . TYR A 1 102 ? -7.418 3.898 -17.695 1.00 96.19 102 TYR A O 1
ATOM 742 N N . GLY A 1 103 ? -6.935 6.001 -17.093 1.00 93.38 103 GLY A N 1
ATOM 743 C CA . GLY A 1 103 ? -7.669 6.647 -18.189 1.00 93.38 103 GLY A CA 1
ATOM 744 C C . GLY A 1 103 ? -6.807 6.878 -19.437 1.00 93.38 103 GLY A C 1
ATOM 745 O O . GLY A 1 103 ? -5.748 6.278 -19.588 1.00 93.38 103 GLY A O 1
ATOM 746 N N . ASN A 1 104 ? -7.261 7.754 -20.341 1.00 89.12 104 ASN A N 1
ATOM 747 C CA . ASN A 1 104 ? -6.552 8.071 -21.595 1.00 89.12 104 ASN A CA 1
ATOM 748 C C . ASN A 1 104 ? -6.116 9.543 -21.731 1.00 89.12 104 ASN A C 1
ATOM 750 O O . ASN A 1 104 ? -5.216 9.831 -22.517 1.00 89.12 104 ASN A O 1
ATOM 754 N N . ASP A 1 105 ? -6.720 10.464 -20.976 1.00 89.31 105 ASP A N 1
ATOM 755 C CA . ASP A 1 105 ? -6.351 11.882 -20.929 1.00 89.31 105 ASP A CA 1
ATOM 756 C C . ASP A 1 105 ? -6.175 12.298 -19.466 1.00 89.31 105 ASP A C 1
ATOM 758 O O . ASP A 1 105 ? -7.129 12.659 -18.774 1.00 89.31 105 ASP A O 1
ATOM 762 N N . PHE A 1 106 ? -4.934 12.218 -18.980 1.00 90.50 106 PHE A N 1
ATOM 763 C CA . PHE A 1 106 ? -4.638 12.558 -17.592 1.00 90.50 106 PHE A CA 1
ATOM 764 C C . PHE A 1 106 ? -4.967 14.022 -17.275 1.00 90.50 106 PHE A C 1
ATOM 766 O O . PHE A 1 106 ? -5.358 14.315 -16.150 1.00 90.50 106 PHE A O 1
ATOM 773 N N . ALA A 1 107 ? -4.811 14.949 -18.226 1.00 89.69 107 ALA A N 1
ATOM 774 C CA . ALA A 1 107 ? -5.037 16.366 -17.961 1.00 89.69 107 ALA A CA 1
ATOM 775 C C . ALA A 1 107 ? -6.531 16.654 -17.760 1.00 89.69 107 ALA A C 1
ATOM 777 O O . ALA A 1 107 ? -6.902 17.292 -16.772 1.00 89.69 107 ALA A O 1
ATOM 778 N N . ALA A 1 108 ? -7.383 16.128 -18.645 1.00 92.50 108 ALA A N 1
ATOM 779 C CA . ALA A 1 108 ? -8.832 16.258 -18.527 1.00 92.50 108 ALA A CA 1
ATOM 780 C C . ALA A 1 108 ? -9.393 15.496 -17.314 1.00 92.50 108 ALA A C 1
ATOM 782 O O . ALA A 1 108 ? -10.263 16.016 -16.615 1.00 92.50 108 ALA A O 1
ATOM 783 N N . ASP A 1 109 ? -8.897 14.287 -17.033 1.00 94.88 109 ASP A N 1
ATOM 784 C CA . ASP A 1 109 ? -9.375 13.471 -15.911 1.00 94.88 109 ASP A CA 1
ATOM 785 C C . ASP A 1 109 ? -8.926 14.027 -14.550 1.00 94.88 109 ASP A C 1
ATOM 787 O O . ASP A 1 109 ? -9.718 14.087 -13.610 1.00 94.88 109 ASP A O 1
ATOM 791 N N . PHE A 1 110 ? -7.672 14.472 -14.420 1.00 93.31 110 PHE A N 1
ATOM 792 C CA . PHE A 1 110 ? -7.148 15.025 -13.165 1.00 93.31 110 PHE A CA 1
ATOM 793 C C . PHE A 1 110 ? -7.804 16.362 -12.802 1.00 93.31 110 PHE A C 1
ATOM 795 O O . PHE A 1 110 ? -8.077 16.609 -11.630 1.00 93.31 110 PHE A O 1
ATOM 802 N N . ALA A 1 111 ? -8.141 17.192 -13.797 1.00 94.00 111 ALA A N 1
ATOM 803 C CA . ALA A 1 111 ? -8.870 18.446 -13.591 1.00 94.00 111 ALA A CA 1
ATOM 804 C C . ALA A 1 111 ? -10.296 18.260 -13.025 1.00 94.00 111 ALA A C 1
ATOM 806 O O . ALA A 1 111 ? -10.903 19.231 -12.576 1.00 94.00 111 ALA A O 1
ATOM 807 N N . GLN A 1 112 ? -10.832 17.032 -13.028 1.00 94.44 112 GLN A N 1
ATOM 808 C CA . GLN A 1 112 ? -12.131 16.693 -12.434 1.00 94.44 112 GLN A CA 1
ATOM 809 C C . GLN A 1 112 ? -12.032 16.238 -10.966 1.00 94.44 112 GLN A C 1
ATOM 811 O O . GLN A 1 112 ? -13.068 16.096 -10.317 1.00 94.44 112 GLN A O 1
ATOM 816 N N . LEU A 1 113 ? -10.828 16.004 -10.422 1.00 95.00 113 LEU A N 1
ATOM 817 C CA . LEU A 1 113 ? -10.654 15.600 -9.024 1.00 95.00 113 LEU A CA 1
ATOM 818 C C . LEU A 1 113 ? -10.655 16.830 -8.094 1.00 95.00 113 LEU A C 1
ATOM 820 O O . LEU A 1 113 ? -9.734 17.648 -8.170 1.00 95.00 113 LEU A O 1
ATOM 824 N N . PRO A 1 114 ? -11.629 16.980 -7.175 1.00 95.50 114 PRO A N 1
ATOM 825 C CA . PRO A 1 114 ? -11.601 18.073 -6.213 1.00 95.50 114 PRO A CA 1
ATOM 826 C C . PRO A 1 114 ? -10.490 17.859 -5.163 1.00 95.50 114 PRO A C 1
ATOM 828 O O . PRO A 1 114 ? -10.235 16.715 -4.763 1.00 95.50 114 PRO A O 1
ATOM 831 N N . PRO A 1 115 ? -9.841 18.935 -4.674 1.00 93.12 115 PRO A N 1
ATOM 832 C CA . PRO A 1 115 ? -8.900 18.856 -3.558 1.00 93.12 115 PRO A CA 1
ATOM 833 C C . PRO A 1 115 ? -9.543 18.277 -2.291 1.00 93.12 115 PRO A C 1
ATOM 835 O O . PRO A 1 115 ? -10.721 18.502 -2.016 1.00 93.12 115 PRO A O 1
ATOM 838 N N . ASN A 1 116 ? -8.750 17.560 -1.499 1.00 88.50 116 ASN A N 1
ATOM 839 C CA . ASN A 1 116 ? -9.157 16.945 -0.241 1.00 88.50 116 ASN A CA 1
ATOM 840 C C . ASN A 1 116 ? -7.994 16.993 0.759 1.00 88.50 116 ASN A C 1
ATOM 842 O O . ASN A 1 116 ? -7.082 16.164 0.707 1.00 88.50 116 ASN A O 1
ATOM 846 N N . GLY A 1 117 ? -8.001 17.997 1.638 1.00 88.19 117 GLY A N 1
ATOM 847 C CA . GLY A 1 117 ? -6.873 18.285 2.523 1.00 88.19 117 GLY A CA 1
ATOM 848 C C . GLY A 1 117 ? -5.589 18.523 1.723 1.00 88.19 117 GLY A C 1
ATOM 849 O O . GLY A 1 117 ? -5.547 19.388 0.852 1.00 88.19 117 GLY A O 1
ATOM 850 N N . ALA A 1 118 ? -4.559 17.726 2.002 1.00 88.50 118 ALA A N 1
ATOM 851 C CA . ALA A 1 118 ? -3.270 17.759 1.310 1.00 88.50 118 ALA A CA 1
ATOM 852 C C . ALA A 1 118 ? -3.198 16.859 0.050 1.00 88.50 118 ALA A C 1
ATOM 854 O O . ALA A 1 118 ? -2.113 16.671 -0.492 1.00 88.50 118 ALA A O 1
ATOM 855 N N . GLY A 1 119 ? -4.320 16.294 -0.415 1.00 93.31 119 GLY A N 1
ATOM 856 C CA . GLY A 1 119 ? -4.415 15.465 -1.625 1.00 93.31 119 GLY A CA 1
ATOM 857 C C . GLY A 1 119 ? -5.689 15.747 -2.432 1.00 93.31 119 GLY A C 1
ATOM 858 O O . GLY A 1 119 ? -6.197 16.867 -2.431 1.00 93.31 119 GLY A O 1
ATOM 859 N N . TYR A 1 120 ? -6.224 14.729 -3.110 1.00 95.25 120 TYR A N 1
ATOM 860 C CA . TYR A 1 120 ? -7.425 14.818 -3.957 1.00 95.25 120 TYR A CA 1
ATOM 861 C C . TYR A 1 120 ? -8.462 13.744 -3.595 1.00 95.25 120 TYR A C 1
ATOM 863 O O . TYR A 1 120 ? -8.104 12.645 -3.164 1.00 95.25 120 TYR A O 1
ATOM 871 N N . ALA A 1 121 ? -9.755 14.026 -3.776 1.00 95.31 121 ALA A N 1
ATOM 872 C CA . ALA A 1 121 ? -10.816 13.035 -3.578 1.00 95.31 121 ALA A CA 1
ATOM 873 C C . ALA A 1 121 ? -11.128 12.272 -4.876 1.00 95.31 121 ALA A C 1
ATOM 875 O O . ALA A 1 121 ? -11.540 12.853 -5.878 1.00 95.31 121 ALA A O 1
ATOM 876 N N . VAL A 1 122 ? -10.984 10.945 -4.832 1.00 95.88 122 VAL A N 1
ATOM 877 C CA . VAL A 1 122 ? -11.419 10.026 -5.897 1.00 95.88 122 VAL A CA 1
ATOM 878 C C . VAL A 1 122 ? -12.877 9.602 -5.643 1.00 95.88 122 VAL A C 1
ATOM 880 O O . VAL A 1 122 ? -13.208 9.284 -4.497 1.00 95.88 122 VA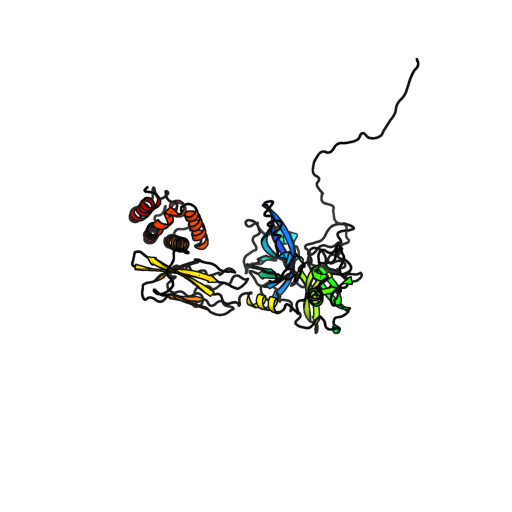L A O 1
ATOM 883 N N . PRO A 1 123 ? -13.756 9.538 -6.666 1.00 95.12 123 PRO A N 1
ATOM 884 C CA . PRO A 1 123 ? -15.124 9.031 -6.516 1.00 95.12 123 PRO A CA 1
ATOM 885 C C . PRO A 1 123 ? -15.152 7.628 -5.896 1.00 95.12 123 PRO A C 1
ATOM 887 O O . PRO A 1 123 ? -14.428 6.745 -6.353 1.00 95.12 123 PRO A O 1
ATOM 890 N N . SER A 1 124 ? -15.975 7.410 -4.865 1.00 91.69 124 SER A N 1
ATOM 891 C CA . SER A 1 124 ? -15.969 6.195 -4.028 1.00 91.69 124 SER A CA 1
ATOM 892 C C . SER A 1 124 ? -16.099 4.874 -4.815 1.00 91.69 124 SER A C 1
ATOM 894 O O . SER A 1 124 ? -16.685 4.867 -5.901 1.00 91.69 124 SER A O 1
ATOM 896 N N . PRO A 1 125 ? -15.604 3.734 -4.287 1.00 91.25 125 PRO A N 1
ATOM 897 C CA . PRO A 1 125 ? -15.744 2.430 -4.937 1.00 91.25 125 PRO A CA 1
ATOM 898 C C . PRO A 1 125 ? -17.186 2.126 -5.370 1.00 91.25 125 PRO A C 1
ATOM 900 O O . PRO A 1 125 ? -18.133 2.306 -4.608 1.00 91.25 125 PRO A O 1
ATOM 903 N N . GLY A 1 126 ? -17.345 1.675 -6.617 1.00 89.50 126 GLY A N 1
ATOM 904 C CA . GLY A 1 126 ? -18.647 1.472 -7.263 1.00 89.50 126 GLY A CA 1
ATOM 905 C C . GLY A 1 126 ? -19.136 2.658 -8.105 1.00 89.50 126 GLY A C 1
ATOM 906 O O . GLY A 1 126 ? -19.991 2.454 -8.964 1.00 89.50 126 GLY A O 1
ATOM 907 N N . GLN A 1 127 ? -18.573 3.860 -7.936 1.00 93.62 127 GLN A N 1
ATOM 908 C CA . GLN A 1 127 ? -18.782 4.978 -8.864 1.00 93.62 127 GLN A CA 1
ATOM 909 C C . GLN A 1 127 ? -17.794 4.919 -10.046 1.00 93.62 127 GLN A C 1
ATOM 911 O O . GLN A 1 127 ? -16.662 4.451 -9.870 1.00 93.62 127 GLN A O 1
ATOM 916 N N . PRO A 1 128 ? -18.175 5.410 -11.244 1.00 92.56 128 PRO A N 1
ATOM 917 C CA . PRO A 1 128 ? -17.257 5.540 -12.372 1.00 92.56 128 PRO A CA 1
ATOM 918 C C . PRO A 1 128 ? -16.066 6.452 -12.047 1.00 92.56 128 PRO A C 1
ATOM 920 O O . PRO A 1 128 ? -16.234 7.542 -11.505 1.00 92.56 128 PRO A O 1
ATOM 923 N N . SER A 1 129 ? -14.860 6.014 -12.408 1.00 95.31 129 SER A N 1
ATOM 924 C CA . SER A 1 129 ? -13.641 6.826 -12.374 1.00 95.31 129 SER A CA 1
ATOM 925 C C . SER A 1 129 ? -12.551 6.189 -13.243 1.00 95.31 129 SER A C 1
ATOM 927 O O . SER A 1 129 ? -12.552 4.970 -13.444 1.00 95.31 129 SER A O 1
ATOM 929 N N . THR A 1 130 ? -11.605 7.001 -13.715 1.00 96.50 130 THR A N 1
ATOM 930 C CA . THR A 1 130 ? -10.312 6.578 -14.286 1.00 96.50 130 THR A CA 1
ATOM 931 C C . THR A 1 130 ? -9.179 6.569 -13.248 1.00 96.50 130 THR A C 1
ATOM 933 O O . THR A 1 130 ? -8.027 6.297 -13.590 1.00 96.50 130 THR A O 1
ATOM 936 N N . PHE A 1 131 ? -9.511 6.825 -11.976 1.00 97.75 131 PHE A N 1
ATOM 937 C CA . PHE A 1 131 ? -8.619 6.738 -10.824 1.00 97.75 131 PHE A CA 1
ATOM 938 C C . PHE A 1 131 ? -9.083 5.679 -9.810 1.00 97.75 131 PHE A C 1
ATOM 940 O O . PHE A 1 131 ? -10.273 5.402 -9.650 1.00 97.75 131 PHE A O 1
ATOM 947 N N . ALA A 1 132 ? -8.123 5.143 -9.060 1.00 97.88 132 ALA A N 1
ATOM 948 C CA . ALA A 1 132 ? -8.325 4.404 -7.817 1.00 97.88 132 ALA A CA 1
ATOM 949 C C . ALA A 1 132 ? -7.427 4.999 -6.721 1.00 97.88 132 ALA A C 1
ATOM 951 O O . ALA A 1 132 ? -6.336 5.497 -7.012 1.00 97.88 132 ALA A O 1
ATOM 952 N N . ALA A 1 133 ? -7.872 4.942 -5.467 1.00 96.75 133 ALA A N 1
ATOM 953 C CA . ALA A 1 133 ? -7.070 5.375 -4.326 1.00 96.75 133 ALA A CA 1
ATOM 954 C C . ALA A 1 133 ? -6.295 4.188 -3.735 1.00 96.75 133 ALA A C 1
ATOM 956 O O . ALA A 1 133 ? -6.785 3.056 -3.739 1.00 96.75 133 ALA A O 1
ATOM 957 N N . ALA A 1 134 ? -5.100 4.438 -3.202 1.00 96.94 134 ALA A N 1
ATOM 958 C CA . ALA A 1 134 ? -4.429 3.471 -2.344 1.00 96.94 134 ALA A CA 1
ATOM 959 C C . ALA A 1 134 ? -5.085 3.442 -0.950 1.00 96.94 134 ALA A C 1
ATOM 961 O O . ALA A 1 134 ? -5.218 4.484 -0.314 1.00 96.94 134 ALA A O 1
ATOM 962 N N . ASP A 1 135 ? -5.438 2.250 -0.464 1.00 95.19 135 ASP A N 1
ATOM 963 C CA . ASP A 1 135 ? -5.690 1.999 0.964 1.00 95.19 135 ASP A CA 1
ATOM 964 C C . ASP A 1 135 ? -4.371 2.057 1.752 1.00 95.19 135 ASP A C 1
ATOM 966 O O . ASP A 1 135 ? -4.305 2.603 2.850 1.00 95.19 135 ASP A O 1
ATOM 970 N N . SER A 1 136 ? -3.312 1.470 1.185 1.00 95.81 136 SER A N 1
ATOM 971 C CA . SER A 1 136 ? -1.936 1.571 1.673 1.00 95.81 136 SER A CA 1
ATOM 972 C C . SER A 1 136 ? -0.945 1.165 0.576 1.00 95.81 136 SER A C 1
ATOM 974 O O . SER A 1 136 ? -1.321 0.770 -0.532 1.00 95.81 136 SER A O 1
ATOM 976 N N . PHE A 1 137 ? 0.346 1.233 0.881 1.00 96.31 137 PHE A N 1
ATOM 977 C CA . PHE A 1 137 ? 1.422 0.767 0.013 1.00 96.31 137 PHE A CA 1
ATOM 978 C C . PHE A 1 137 ? 2.573 0.195 0.854 1.00 96.31 137 PHE A C 1
ATOM 980 O O . PHE A 1 137 ? 2.648 0.413 2.062 1.00 96.31 137 PHE A O 1
ATOM 987 N N . GLN A 1 138 ? 3.458 -0.577 0.225 1.00 95.62 138 GLN A N 1
ATOM 988 C CA . GLN A 1 138 ? 4.586 -1.227 0.889 1.00 95.62 138 GLN A CA 1
ATOM 989 C C . GLN A 1 138 ? 5.783 -1.344 -0.062 1.00 95.62 138 GLN A C 1
ATOM 991 O O . GLN A 1 138 ? 5.658 -1.895 -1.155 1.00 95.62 138 GLN A O 1
ATOM 996 N N . THR A 1 139 ? 6.958 -0.896 0.378 1.00 97.56 139 THR A N 1
ATOM 997 C CA . THR A 1 139 ? 8.254 -1.245 -0.223 1.00 97.56 139 THR A CA 1
ATOM 998 C C . THR A 1 139 ? 8.683 -2.654 0.203 1.00 97.56 139 THR A C 1
ATOM 1000 O O . THR A 1 139 ? 8.256 -3.167 1.241 1.00 97.56 139 THR A O 1
ATOM 1003 N N . HIS A 1 140 ? 9.521 -3.317 -0.593 1.00 98.00 140 HIS A N 1
ATOM 1004 C CA . HIS A 1 140 ? 10.088 -4.613 -0.224 1.00 98.00 140 HIS A CA 1
ATOM 1005 C C . HIS A 1 140 ? 10.857 -4.506 1.111 1.00 98.00 140 HIS A C 1
ATOM 1007 O O . HIS A 1 140 ? 11.644 -3.573 1.250 1.00 98.00 140 HIS A O 1
ATOM 1013 N N . PRO A 1 141 ? 10.699 -5.434 2.080 1.00 96.69 141 PRO A N 1
ATOM 1014 C CA . PRO A 1 141 ? 11.325 -5.302 3.404 1.00 96.69 141 PRO A CA 1
ATOM 1015 C C . PRO A 1 141 ? 12.851 -5.124 3.385 1.00 96.69 141 PRO A C 1
ATOM 1017 O O . PRO A 1 141 ? 13.392 -4.389 4.201 1.00 96.69 141 PRO A O 1
ATOM 1020 N N . ASP A 1 142 ? 13.533 -5.757 2.424 1.00 96.81 142 ASP A N 1
ATOM 1021 C CA . ASP A 1 142 ? 14.991 -5.646 2.241 1.00 96.81 142 ASP A CA 1
ATOM 1022 C C . ASP A 1 142 ? 15.444 -4.409 1.426 1.00 96.81 142 ASP A C 1
ATOM 1024 O O . ASP A 1 142 ? 16.613 -4.341 1.043 1.00 96.81 142 ASP A O 1
ATOM 1028 N N . TRP A 1 143 ? 14.544 -3.475 1.082 1.00 96.31 143 TRP A N 1
ATOM 1029 C CA . TRP A 1 143 ? 14.850 -2.292 0.261 1.00 96.31 143 TRP A CA 1
ATOM 1030 C C . TRP A 1 143 ? 15.940 -1.421 0.896 1.00 96.31 143 TRP A C 1
ATOM 1032 O O . TRP A 1 143 ? 15.731 -0.789 1.930 1.00 96.31 143 TRP A O 1
ATOM 1042 N N . ASP A 1 144 ? 17.094 -1.339 0.232 1.00 93.88 144 ASP A N 1
ATOM 1043 C CA . ASP A 1 144 ? 18.171 -0.421 0.589 1.00 93.88 144 ASP A CA 1
ATOM 1044 C C . ASP A 1 144 ? 18.373 0.613 -0.523 1.00 93.88 144 ASP A C 1
ATOM 1046 O O . ASP A 1 144 ? 18.983 0.335 -1.562 1.00 93.88 144 ASP A O 1
ATOM 1050 N N . ARG A 1 145 ? 17.909 1.839 -0.259 1.00 92.25 145 ARG A N 1
ATOM 1051 C CA . ARG A 1 145 ? 18.095 3.017 -1.118 1.00 92.25 145 ARG A CA 1
ATOM 1052 C C . ARG A 1 145 ? 19.566 3.275 -1.473 1.00 92.25 145 ARG A C 1
ATOM 1054 O O . ARG A 1 145 ? 19.850 3.711 -2.581 1.00 92.25 145 ARG A O 1
ATOM 1061 N N . THR A 1 146 ? 20.510 2.961 -0.585 1.00 90.50 146 THR A N 1
ATOM 1062 C CA . THR A 1 146 ? 21.962 3.121 -0.812 1.00 90.50 146 THR A CA 1
ATOM 1063 C C . THR A 1 146 ? 22.492 2.163 -1.879 1.00 90.50 146 THR A C 1
ATOM 1065 O O . THR A 1 146 ? 23.511 2.430 -2.510 1.00 90.50 146 THR A O 1
ATOM 1068 N N . ARG A 1 147 ? 21.822 1.019 -2.065 1.00 90.56 147 ARG A N 1
ATOM 1069 C CA . ARG A 1 147 ? 22.134 0.017 -3.096 1.00 90.56 147 ARG A CA 1
ATOM 1070 C C . ARG A 1 147 ? 21.200 0.094 -4.303 1.00 90.56 147 ARG A C 1
ATOM 1072 O O . ARG A 1 147 ? 21.491 -0.570 -5.291 1.00 90.56 147 ARG A O 1
ATOM 1079 N N . ILE A 1 148 ? 20.099 0.843 -4.203 1.00 92.38 148 ILE A N 1
ATOM 1080 C CA . ILE A 1 148 ? 18.952 0.813 -5.123 1.00 92.38 148 ILE A CA 1
ATOM 1081 C C . ILE A 1 148 ? 18.516 -0.644 -5.391 1.00 92.38 148 ILE A C 1
ATOM 1083 O O . ILE A 1 148 ? 18.395 -1.100 -6.527 1.00 92.38 148 ILE A O 1
ATOM 1087 N N . TYR A 1 149 ? 18.361 -1.433 -4.319 1.00 94.56 149 TYR A N 1
ATOM 1088 C CA . TYR A 1 149 ? 18.007 -2.852 -4.426 1.00 94.56 149 TYR A CA 1
ATOM 1089 C C . TYR A 1 149 ? 17.416 -3.433 -3.123 1.00 94.56 149 TYR A C 1
ATOM 1091 O O . TYR A 1 149 ? 17.901 -3.086 -2.046 1.00 94.56 149 TYR A O 1
ATOM 1099 N N . PRO A 1 150 ? 16.469 -4.393 -3.204 1.00 96.19 150 PRO A N 1
ATOM 1100 C CA . PRO A 1 150 ? 15.675 -4.737 -4.383 1.00 96.19 150 PRO A CA 1
ATOM 1101 C C . PRO A 1 150 ? 14.601 -3.669 -4.595 1.00 96.19 150 PRO A C 1
ATOM 1103 O O . PRO A 1 150 ? 13.771 -3.435 -3.717 1.00 96.19 150 PRO A O 1
ATOM 1106 N N . ASP A 1 151 ? 14.631 -2.999 -5.746 1.00 97.31 151 ASP A N 1
ATOM 1107 C CA . ASP A 1 151 ? 13.743 -1.869 -6.019 1.00 97.31 151 ASP A CA 1
ATOM 1108 C C . ASP A 1 151 ? 12.359 -2.380 -6.446 1.00 97.31 151 ASP A C 1
ATOM 1110 O O . ASP A 1 151 ? 12.051 -2.527 -7.629 1.00 97.31 151 ASP A O 1
ATOM 1114 N N . LEU A 1 152 ? 11.565 -2.767 -5.446 1.00 98.62 152 LEU A N 1
ATOM 1115 C CA . LEU A 1 152 ? 10.234 -3.351 -5.578 1.00 98.62 152 LEU A CA 1
ATOM 1116 C C . LEU A 1 152 ? 9.286 -2.784 -4.522 1.00 98.62 152 LEU A C 1
ATOM 1118 O O . LEU A 1 152 ? 9.615 -2.701 -3.339 1.00 98.62 152 LEU A O 1
ATOM 1122 N N . GLY A 1 153 ? 8.066 -2.481 -4.939 1.00 98.38 153 GLY A N 1
ATOM 1123 C CA . GLY A 1 153 ? 6.977 -2.064 -4.073 1.00 98.38 153 GLY A CA 1
ATOM 1124 C C . GLY A 1 153 ? 5.620 -2.529 -4.589 1.00 98.38 153 GLY A C 1
ATOM 1125 O O . GLY A 1 153 ? 5.474 -2.938 -5.744 1.00 98.38 153 GLY A O 1
ATOM 1126 N N . VAL A 1 154 ? 4.619 -2.470 -3.718 1.00 98.69 154 VAL A N 1
ATOM 1127 C CA . VAL A 1 154 ? 3.218 -2.762 -4.031 1.00 98.69 154 VAL A CA 1
ATOM 1128 C C . VAL A 1 154 ? 2.299 -1.669 -3.498 1.00 98.69 154 VAL A C 1
ATOM 1130 O O . VAL A 1 154 ? 2.528 -1.116 -2.422 1.00 98.69 154 VAL A O 1
ATOM 1133 N N . VAL A 1 155 ? 1.235 -1.384 -4.244 1.00 98.75 155 VAL A N 1
ATOM 1134 C CA . VAL A 1 155 ? 0.144 -0.486 -3.856 1.00 98.75 155 VAL A CA 1
ATOM 1135 C C . VAL A 1 155 ? -1.138 -1.304 -3.750 1.00 98.75 155 VAL A C 1
ATOM 1137 O O . VAL A 1 155 ? -1.498 -2.028 -4.682 1.00 98.75 155 VAL A O 1
ATOM 1140 N N . TYR A 1 156 ? -1.812 -1.183 -2.611 1.00 98.38 156 TYR A N 1
ATOM 1141 C CA . TYR A 1 156 ? -3.068 -1.852 -2.295 1.00 98.38 156 TYR A CA 1
ATOM 1142 C C . TYR A 1 156 ? -4.224 -0.881 -2.550 1.00 98.38 156 TYR A C 1
ATOM 1144 O O . TYR A 1 156 ? -4.251 0.203 -1.974 1.00 98.38 156 TYR A O 1
ATOM 1152 N N . LEU A 1 157 ? -5.164 -1.238 -3.425 1.00 97.75 157 LEU A N 1
ATOM 1153 C CA . LEU A 1 157 ? -6.188 -0.316 -3.931 1.00 97.75 157 LEU A CA 1
ATOM 1154 C C . LEU A 1 157 ? -7.532 -0.444 -3.214 1.00 97.75 157 LEU A C 1
ATOM 1156 O O . LEU A 1 157 ? -7.965 -1.548 -2.880 1.00 97.75 157 LEU A O 1
ATOM 1160 N N . ASP A 1 158 ? -8.255 0.668 -3.099 1.00 95.00 158 ASP A N 1
ATOM 1161 C CA . ASP A 1 158 ? -9.623 0.747 -2.566 1.00 95.00 158 ASP A CA 1
ATOM 1162 C C . ASP A 1 158 ? -10.656 -0.071 -3.373 1.00 95.00 158 ASP A C 1
ATOM 1164 O O . ASP A 1 158 ? -11.688 -0.492 -2.848 1.00 95.00 158 ASP A O 1
ATOM 1168 N N . ARG A 1 159 ? -10.355 -0.360 -4.645 1.00 94.62 159 ARG A N 1
ATOM 1169 C CA . ARG A 1 159 ? -11.197 -1.115 -5.584 1.00 94.62 159 ARG A CA 1
ATOM 1170 C C . ARG A 1 159 ? -10.390 -2.074 -6.457 1.00 94.62 159 ARG A C 1
ATOM 1172 O O . ARG A 1 159 ? -9.175 -1.952 -6.600 1.00 94.62 159 ARG A O 1
ATOM 1179 N N . ALA A 1 160 ? -11.081 -3.022 -7.085 1.00 95.69 160 ALA A N 1
ATOM 1180 C CA . ALA A 1 160 ? -10.538 -3.721 -8.245 1.00 95.69 160 ALA A CA 1
ATOM 1181 C C . ALA A 1 160 ? -10.636 -2.809 -9.481 1.00 95.69 160 ALA A C 1
ATOM 1183 O O . ALA A 1 160 ? -11.647 -2.131 -9.667 1.00 95.69 160 ALA A O 1
ATOM 1184 N N . LEU A 1 161 ? -9.596 -2.797 -10.314 1.00 96.56 161 LEU A N 1
ATOM 1185 C CA . LEU A 1 161 ? -9.587 -2.079 -11.592 1.00 96.56 161 LEU A CA 1
ATOM 1186 C C . LEU A 1 161 ? -10.470 -2.805 -12.631 1.00 96.56 161 LEU A C 1
ATOM 1188 O O . LEU A 1 161 ? -10.665 -4.017 -12.503 1.00 96.56 161 LEU A O 1
ATOM 1192 N N . PRO A 1 162 ? -11.010 -2.111 -13.656 1.00 96.12 162 PRO A N 1
ATOM 1193 C CA . PRO A 1 162 ? -12.036 -2.652 -14.563 1.00 96.12 162 PRO A CA 1
ATOM 1194 C C . PRO A 1 162 ? -11.517 -3.658 -15.616 1.00 96.12 162 PRO A C 1
ATOM 1196 O O . PRO A 1 162 ? -12.162 -3.870 -16.641 1.00 96.12 162 PRO A O 1
ATOM 1199 N N . PHE A 1 163 ? -10.362 -4.281 -15.380 1.00 95.94 163 PHE A N 1
ATOM 1200 C CA . PHE A 1 163 ? -9.681 -5.197 -16.295 1.00 95.94 163 PHE A CA 1
ATOM 1201 C C . PHE A 1 163 ? -8.965 -6.325 -15.536 1.00 95.94 163 PHE A C 1
ATOM 1203 O O . PHE A 1 163 ? -8.590 -6.184 -14.372 1.00 95.94 163 PHE A O 1
ATOM 1210 N N . GLU A 1 164 ? -8.750 -7.458 -16.206 1.00 97.31 164 GLU A N 1
ATOM 1211 C CA . GLU A 1 164 ? -8.044 -8.613 -15.635 1.00 97.31 164 GLU A CA 1
ATOM 1212 C C . GLU A 1 164 ? -6.536 -8.337 -15.454 1.00 97.31 164 GLU A C 1
ATOM 1214 O O . GLU A 1 164 ? -5.928 -7.708 -16.324 1.00 97.31 164 GLU A O 1
ATOM 1219 N N . PRO A 1 165 ? -5.894 -8.822 -14.374 1.00 98.12 165 PRO A N 1
ATOM 1220 C CA . PRO A 1 165 ? -4.476 -8.589 -14.107 1.00 98.12 165 PRO A CA 1
ATOM 1221 C C . PRO A 1 165 ? -3.512 -9.394 -15.000 1.00 98.12 165 PRO A C 1
ATOM 1223 O O . PRO A 1 165 ? -3.807 -10.503 -15.466 1.00 98.12 165 PRO A O 1
ATOM 1226 N N . LEU A 1 166 ? -2.295 -8.866 -15.175 1.00 98.06 166 LEU A N 1
ATOM 1227 C CA . LEU A 1 166 ? -1.200 -9.563 -15.860 1.00 98.06 166 LEU A CA 1
ATOM 1228 C C . LEU A 1 166 ? -0.503 -10.580 -14.933 1.00 98.06 166 LEU A C 1
ATOM 1230 O O . LEU A 1 166 ? -0.242 -10.281 -13.769 1.00 98.06 166 LEU A O 1
ATOM 1234 N N . PRO A 1 167 ? -0.151 -11.785 -15.421 1.00 98.19 167 PRO A N 1
ATOM 1235 C CA . PRO A 1 167 ? 0.515 -12.792 -14.603 1.00 98.19 167 PRO A CA 1
ATOM 1236 C C . PRO A 1 167 ? 2.001 -12.468 -14.391 1.00 98.19 167 PRO A C 1
ATOM 1238 O O . PRO A 1 167 ? 2.705 -12.055 -15.313 1.00 98.19 167 PRO A O 1
ATOM 1241 N N . LEU A 1 168 ? 2.514 -12.762 -13.197 1.00 98.50 168 LEU A N 1
ATOM 1242 C CA . LEU A 1 168 ? 3.955 -12.786 -12.923 1.00 98.50 168 LEU A CA 1
ATOM 1243 C C . LEU A 1 168 ? 4.632 -13.969 -13.635 1.00 98.50 168 LEU A C 1
ATOM 1245 O O . LEU A 1 168 ? 4.066 -15.065 -13.721 1.00 98.50 168 LEU A O 1
ATOM 1249 N N . ALA A 1 169 ? 5.870 -13.786 -14.088 1.00 97.88 169 ALA A N 1
ATOM 1250 C CA . ALA A 1 169 ? 6.710 -14.858 -14.606 1.00 97.88 169 ALA A CA 1
ATOM 1251 C C . ALA A 1 169 ? 7.133 -15.813 -13.476 1.00 97.88 169 ALA A C 1
ATOM 1253 O O . ALA A 1 169 ? 8.018 -15.519 -12.676 1.00 97.88 169 ALA A O 1
ATOM 1254 N N . ARG A 1 170 ? 6.516 -17.000 -13.423 1.00 96.56 170 ARG A N 1
ATOM 1255 C CA . ARG A 1 170 ? 6.850 -18.071 -12.460 1.00 96.56 170 ARG A CA 1
ATOM 1256 C C . ARG A 1 170 ? 7.788 -19.123 -13.059 1.00 96.56 170 ARG A C 1
ATOM 1258 O O . ARG A 1 170 ? 7.615 -20.323 -12.863 1.00 96.56 170 ARG A O 1
ATOM 1265 N N . PHE A 1 171 ? 8.759 -18.665 -13.844 1.00 94.69 171 PHE A N 1
ATOM 1266 C CA . PHE A 1 171 ? 9.723 -19.489 -14.574 1.00 94.69 171 PHE A CA 1
ATOM 1267 C C . PHE A 1 171 ? 11.103 -18.821 -14.582 1.00 94.69 171 PHE A C 1
ATOM 1269 O O . PHE A 1 171 ? 11.216 -17.609 -14.437 1.00 94.69 171 PHE A O 1
ATOM 1276 N N . ARG A 1 172 ? 12.168 -19.615 -14.747 1.00 91.19 172 ARG A N 1
ATOM 1277 C CA . ARG A 1 172 ? 13.556 -19.127 -14.669 1.00 91.19 172 ARG A CA 1
ATOM 1278 C C . ARG A 1 172 ? 13.893 -18.238 -15.869 1.00 91.19 172 ARG A C 1
ATOM 1280 O O . ARG A 1 172 ? 14.050 -18.750 -16.982 1.00 91.19 172 ARG A O 1
ATOM 1287 N N . LEU A 1 173 ? 14.056 -16.937 -15.636 1.00 90.44 173 LEU A N 1
ATOM 1288 C CA . LEU A 1 173 ? 14.455 -15.963 -16.659 1.00 90.44 173 LEU A CA 1
ATOM 1289 C C . LEU A 1 173 ? 15.971 -15.972 -16.914 1.00 90.44 173 LEU A C 1
ATOM 1291 O O . LEU A 1 173 ? 16.425 -15.535 -17.964 1.00 90.44 173 LEU A O 1
ATOM 1295 N N . SER A 1 174 ? 16.746 -16.598 -16.023 1.00 85.75 174 SER A N 1
ATOM 1296 C CA . SER A 1 174 ? 18.166 -16.934 -16.219 1.00 85.75 174 SER A CA 1
ATOM 1297 C C . SER A 1 174 ? 18.444 -18.063 -17.230 1.00 85.75 174 SER A C 1
ATOM 1299 O O . SER A 1 174 ? 19.606 -18.384 -17.478 1.00 85.75 174 SER A O 1
ATOM 1301 N N . SER A 1 175 ? 17.416 -18.697 -17.811 1.00 85.06 175 SER A N 1
ATOM 1302 C CA . SER A 1 175 ? 17.593 -19.734 -18.841 1.00 85.06 175 SER A CA 1
ATOM 1303 C C . SER A 1 175 ? 18.087 -19.130 -20.171 1.00 85.06 175 SER A C 1
ATOM 1305 O O . SER A 1 175 ? 17.485 -18.157 -20.630 1.00 85.06 175 SER A O 1
ATOM 1307 N N . PRO A 1 176 ? 19.080 -19.730 -20.867 1.00 85.56 176 PRO A N 1
ATOM 1308 C CA . PRO A 1 176 ? 19.556 -19.258 -22.176 1.00 85.56 176 PRO A CA 1
ATOM 1309 C C . PRO A 1 176 ? 18.475 -19.110 -23.260 1.00 85.56 176 PRO A C 1
ATOM 1311 O O . PRO A 1 176 ? 18.685 -18.389 -24.227 1.00 85.56 176 PRO A O 1
ATOM 1314 N N . GLN A 1 177 ? 17.299 -19.731 -23.096 1.00 88.69 177 GLN A N 1
ATOM 1315 C CA . GLN A 1 177 ? 16.139 -19.538 -23.984 1.00 88.69 177 GLN A CA 1
ATOM 1316 C C . GLN A 1 177 ? 15.626 -18.083 -24.047 1.00 88.69 177 GLN A C 1
ATOM 1318 O O . GLN A 1 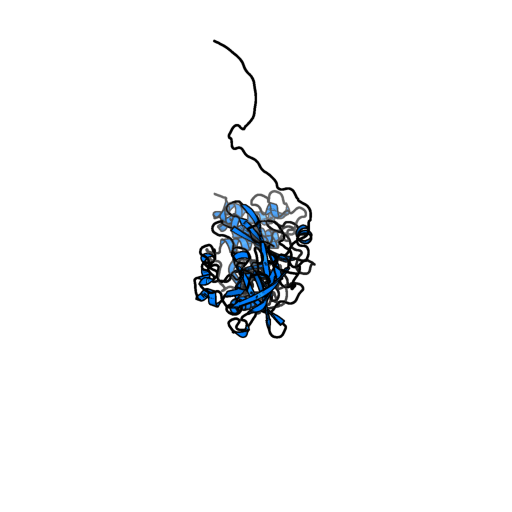177 ? 14.835 -17.753 -24.934 1.00 88.69 177 GLN A O 1
ATOM 1323 N N . TRP A 1 178 ? 16.015 -17.252 -23.074 1.00 91.75 178 TRP A N 1
ATOM 1324 C CA . TRP A 1 178 ? 15.642 -15.844 -22.962 1.00 91.75 178 TRP A CA 1
ATOM 1325 C C . TRP A 1 178 ? 16.708 -14.887 -23.504 1.00 91.75 178 TRP A C 1
ATOM 1327 O O . TRP A 1 178 ? 16.386 -13.719 -23.704 1.00 91.75 178 TRP A O 1
ATOM 1337 N N . ASP A 1 179 ? 17.936 -15.341 -23.789 1.00 88.69 179 ASP A N 1
ATOM 1338 C CA . ASP A 1 179 ? 18.962 -14.459 -24.361 1.00 88.69 179 ASP A CA 1
ATOM 1339 C C . ASP A 1 179 ? 18.500 -13.900 -25.715 1.00 88.69 179 ASP A C 1
ATOM 1341 O O . ASP A 1 179 ? 18.027 -14.635 -26.586 1.00 88.69 179 ASP A O 1
ATOM 1345 N N . ARG A 1 180 ? 18.595 -12.576 -25.872 1.00 92.69 180 ARG A N 1
ATOM 1346 C CA . ARG A 1 180 ? 18.195 -11.806 -27.065 1.00 92.69 180 ARG A CA 1
ATOM 1347 C C . ARG A 1 180 ? 16.740 -11.984 -27.514 1.00 92.69 180 ARG A C 1
ATOM 1349 O O . ARG A 1 180 ? 16.391 -11.504 -28.598 1.00 92.69 180 ARG A O 1
ATOM 1356 N N . ARG A 1 181 ? 15.872 -12.618 -26.713 1.00 94.75 181 ARG A N 1
ATOM 1357 C CA . ARG A 1 181 ? 14.430 -12.675 -27.000 1.00 94.75 181 ARG A CA 1
ATOM 1358 C C . ARG A 1 181 ? 13.835 -11.273 -27.001 1.00 94.75 181 ARG A C 1
ATOM 1360 O O . ARG A 1 181 ? 14.235 -10.427 -26.205 1.00 94.75 181 ARG A O 1
ATOM 1367 N N . GLU A 1 182 ? 12.850 -11.062 -27.872 1.00 96.06 182 GLU A N 1
ATOM 1368 C CA . GLU A 1 182 ? 12.017 -9.863 -27.827 1.00 96.06 182 GLU A CA 1
ATOM 1369 C C . GLU A 1 182 ? 11.269 -9.792 -26.489 1.00 96.06 182 GLU A C 1
ATOM 1371 O O . GLU A 1 182 ? 10.671 -10.776 -26.041 1.00 96.06 182 GLU A O 1
ATOM 1376 N N . ALA A 1 183 ? 11.285 -8.605 -25.894 1.00 96.81 183 ALA A N 1
ATOM 1377 C CA . ALA A 1 183 ? 10.451 -8.222 -24.770 1.00 96.81 183 ALA A CA 1
ATOM 1378 C C . ALA A 1 183 ? 9.710 -6.916 -25.098 1.00 96.81 183 ALA A C 1
ATOM 1380 O O . ALA A 1 183 ? 10.084 -6.168 -26.008 1.00 96.81 183 ALA A O 1
ATOM 1381 N N . THR A 1 184 ? 8.638 -6.655 -24.361 1.00 96.94 184 THR A N 1
ATOM 1382 C CA . THR A 1 184 ? 7.818 -5.446 -24.498 1.00 96.94 184 THR A CA 1
ATOM 1383 C C . THR A 1 184 ? 7.949 -4.633 -23.220 1.00 96.94 184 THR A C 1
ATOM 1385 O O . THR A 1 184 ? 7.922 -5.208 -22.136 1.00 96.94 184 THR A O 1
ATOM 1388 N N . ILE A 1 185 ? 8.087 -3.318 -23.339 1.00 95.88 185 ILE A N 1
ATOM 1389 C CA . ILE A 1 185 ? 8.124 -2.392 -22.200 1.00 95.88 185 ILE A CA 1
ATOM 1390 C C . ILE A 1 185 ? 6.982 -1.391 -22.349 1.00 95.88 185 ILE A C 1
ATOM 1392 O O . ILE A 1 185 ? 6.642 -1.014 -23.471 1.00 95.88 185 ILE A O 1
ATOM 1396 N N . SER A 1 186 ? 6.358 -0.994 -21.246 1.00 94.69 186 SER A N 1
ATOM 1397 C CA . SER A 1 186 ? 5.292 0.010 -21.244 1.00 94.69 186 SER A CA 1
ATOM 1398 C C . SER A 1 186 ? 5.334 0.813 -19.947 1.00 94.69 186 SER A C 1
ATOM 1400 O O . SER A 1 186 ? 5.760 0.299 -18.913 1.00 94.69 186 SER A O 1
ATOM 1402 N N . GLY A 1 187 ? 4.918 2.071 -20.026 1.00 93.38 187 GLY A N 1
ATOM 1403 C CA . GLY A 1 187 ? 5.059 3.054 -18.962 1.00 93.38 187 GLY A CA 1
ATOM 1404 C C . GLY A 1 187 ? 4.470 4.403 -19.366 1.00 93.38 187 GLY A C 1
ATOM 1405 O O . GLY A 1 187 ? 3.940 4.561 -20.472 1.00 93.38 187 GLY A O 1
ATOM 1406 N N . TRP A 1 188 ? 4.524 5.344 -18.430 1.00 91.75 188 TRP A N 1
ATOM 1407 C CA . TRP A 1 188 ? 3.914 6.676 -18.486 1.00 91.75 188 TRP A CA 1
ATOM 1408 C C . TRP A 1 188 ? 4.956 7.813 -18.418 1.00 91.75 188 TRP A C 1
ATOM 1410 O O . TRP A 1 188 ? 4.600 8.977 -18.199 1.00 91.75 188 TRP A O 1
ATOM 1420 N N . GLY A 1 189 ? 6.240 7.478 -18.577 1.00 81.44 189 GLY A N 1
ATOM 1421 C CA . GLY A 1 189 ? 7.382 8.370 -18.406 1.00 81.44 189 GLY A CA 1
ATOM 1422 C C . GLY A 1 189 ? 7.628 9.378 -19.532 1.00 81.44 189 GLY A C 1
ATOM 1423 O O . GLY A 1 189 ? 6.858 9.533 -20.484 1.00 81.44 189 GLY A O 1
ATOM 1424 N N . ALA A 1 190 ? 8.728 10.113 -19.367 1.00 68.81 190 ALA A N 1
ATOM 1425 C CA . ALA A 1 190 ? 9.216 11.151 -20.266 1.00 68.81 190 ALA A CA 1
ATOM 1426 C C . ALA A 1 190 ? 9.780 10.596 -21.590 1.00 68.81 190 ALA A C 1
ATOM 1428 O O . ALA A 1 190 ? 9.932 9.390 -21.788 1.00 68.81 190 ALA A O 1
ATOM 1429 N N . ASN A 1 191 ? 10.061 11.502 -22.531 1.00 62.34 191 ASN A N 1
ATOM 1430 C CA . ASN A 1 191 ? 10.293 11.178 -23.941 1.00 62.34 191 ASN A CA 1
ATOM 1431 C C . ASN A 1 191 ? 11.721 11.404 -24.446 1.00 62.34 191 ASN A C 1
ATOM 1433 O O . ASN A 1 191 ? 11.964 11.352 -25.649 1.00 62.34 191 ASN A O 1
ATOM 1437 N N . ASN A 1 192 ? 12.653 11.712 -23.551 1.00 57.41 192 ASN A N 1
ATOM 1438 C CA . ASN A 1 192 ? 13.916 12.330 -23.916 1.00 57.41 192 ASN A CA 1
ATOM 1439 C C . ASN A 1 192 ? 15.025 12.066 -22.890 1.00 57.41 192 ASN A C 1
ATOM 1441 O O . ASN A 1 192 ? 14.800 12.041 -21.682 1.00 57.41 192 ASN A O 1
ATOM 1445 N N . ALA A 1 193 ? 16.254 11.952 -23.392 1.00 51.47 193 ALA A N 1
ATOM 1446 C CA . ALA A 1 193 ? 17.448 12.108 -22.576 1.00 51.47 193 ALA A CA 1
ATOM 1447 C C . ALA A 1 193 ? 17.508 13.532 -21.990 1.00 51.47 193 ALA A C 1
ATOM 1449 O O . ALA A 1 193 ? 17.073 14.499 -22.622 1.00 51.47 193 ALA A O 1
ATOM 1450 N N . THR A 1 194 ? 18.125 13.692 -20.820 1.00 47.84 194 THR A N 1
ATOM 1451 C CA . THR A 1 194 ? 18.391 15.012 -20.217 1.00 47.84 194 THR A CA 1
ATOM 1452 C C . THR A 1 194 ? 19.329 15.884 -21.062 1.00 47.84 194 THR A C 1
ATOM 1454 O O . THR A 1 194 ? 19.290 17.110 -20.945 1.00 47.84 194 THR A O 1
ATOM 1457 N N . THR A 1 195 ? 20.123 15.288 -21.956 1.00 45.75 195 THR A N 1
ATOM 1458 C CA . THR A 1 195 ? 21.023 15.973 -22.897 1.00 45.75 195 THR A CA 1
ATOM 1459 C C . THR A 1 195 ? 21.022 15.287 -24.276 1.00 45.75 195 THR A C 1
ATOM 1461 O O . THR A 1 195 ? 21.269 14.085 -24.340 1.00 45.75 195 THR A O 1
ATOM 1464 N N . PRO A 1 196 ? 20.809 16.017 -25.397 1.00 44.88 196 PRO A N 1
ATOM 1465 C CA . PRO A 1 196 ? 20.446 17.434 -25.505 1.00 44.88 196 PRO A CA 1
ATOM 1466 C C . PRO A 1 196 ? 18.969 17.672 -25.154 1.00 44.88 196 PRO A C 1
ATOM 1468 O O . PRO A 1 196 ? 18.081 16.961 -25.617 1.00 44.88 196 PRO A O 1
ATOM 1471 N N . THR A 1 197 ? 18.698 18.701 -24.357 1.00 46.44 197 THR A N 1
ATOM 1472 C CA . THR A 1 197 ? 17.388 18.910 -23.732 1.00 46.44 197 THR A CA 1
ATOM 1473 C C . THR A 1 197 ? 16.393 19.602 -24.675 1.00 46.44 197 THR A C 1
ATOM 1475 O O . THR A 1 197 ? 16.572 20.766 -25.024 1.00 46.44 197 THR A O 1
ATOM 1478 N N . THR A 1 198 ? 15.306 18.916 -25.042 1.00 39.75 198 THR A N 1
ATOM 1479 C CA . THR A 1 198 ? 14.106 19.514 -25.669 1.00 39.75 198 THR A CA 1
ATOM 1480 C C . THR A 1 198 ? 12.855 18.845 -25.093 1.00 39.75 198 THR A C 1
ATOM 1482 O O . THR A 1 198 ? 12.715 17.630 -25.191 1.00 39.75 198 THR A O 1
ATOM 1485 N N . GLY A 1 199 ? 11.980 19.601 -24.419 1.00 40.62 199 GLY A N 1
ATOM 1486 C CA . GLY A 1 199 ? 10.726 19.070 -23.856 1.00 40.62 199 GLY A CA 1
ATOM 1487 C C . GLY A 1 199 ? 9.65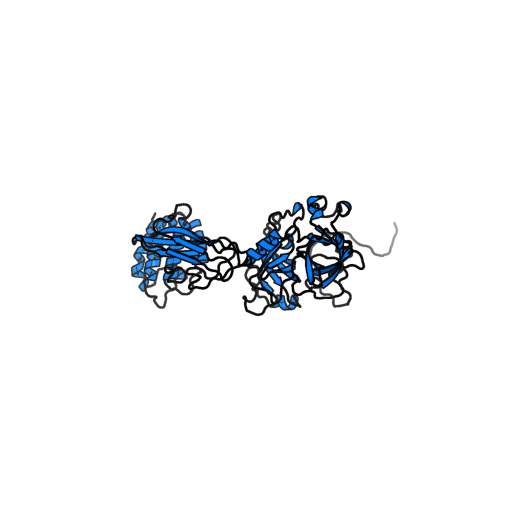2 18.834 -24.931 1.00 40.62 199 GLY A C 1
ATOM 1488 O O . GLY A 1 199 ? 9.764 19.365 -26.030 1.00 40.62 199 GLY A O 1
ATOM 1489 N N . SER A 1 200 ? 8.581 18.080 -24.675 1.00 47.00 200 SER A N 1
ATOM 1490 C CA . SER A 1 200 ? 8.160 17.384 -23.441 1.00 47.00 200 SER A CA 1
ATOM 1491 C C . SER A 1 200 ? 7.280 16.161 -23.790 1.00 47.00 200 SER A C 1
ATOM 1493 O O . SER A 1 200 ? 6.994 15.937 -24.969 1.00 47.00 200 SER A O 1
ATOM 1495 N N . GLY A 1 201 ? 6.820 15.366 -22.804 1.00 56.94 201 GLY A N 1
ATOM 1496 C CA . GLY A 1 201 ? 5.822 14.321 -23.103 1.00 56.94 201 GLY A CA 1
ATOM 1497 C C . GLY A 1 201 ? 5.516 13.217 -22.078 1.00 56.94 201 GLY A C 1
ATOM 1498 O O . GLY A 1 201 ? 5.176 12.117 -22.517 1.00 56.94 201 GLY A O 1
ATOM 1499 N N . GLY A 1 202 ? 5.615 13.457 -20.765 1.00 66.38 202 GLY A N 1
ATOM 1500 C CA . GLY A 1 202 ? 5.185 12.483 -19.740 1.00 66.38 202 GLY A CA 1
ATOM 1501 C C . GLY A 1 202 ? 3.658 12.358 -19.581 1.00 66.38 202 GLY A C 1
ATOM 1502 O O . GLY A 1 202 ? 2.906 13.094 -20.217 1.00 66.38 202 GLY A O 1
ATOM 1503 N N . ARG A 1 203 ? 3.202 11.453 -18.701 1.00 79.06 203 ARG A N 1
ATOM 1504 C CA . ARG A 1 203 ? 1.779 11.215 -18.345 1.00 79.06 203 ARG A CA 1
ATOM 1505 C C . ARG A 1 203 ? 0.867 10.776 -19.501 1.00 79.06 203 ARG A C 1
ATOM 1507 O O . ARG A 1 203 ? -0.348 10.934 -19.437 1.00 79.06 203 ARG A O 1
ATOM 1514 N N . VAL A 1 204 ? 1.450 10.158 -20.525 1.00 85.50 204 VAL A N 1
ATOM 1515 C CA . VAL A 1 204 ? 0.735 9.442 -21.591 1.00 85.50 204 VAL A CA 1
ATOM 1516 C C . VAL A 1 204 ? 1.357 8.056 -21.698 1.00 85.50 204 VAL A C 1
ATOM 1518 O O . VAL A 1 204 ? 2.567 7.951 -21.913 1.00 85.50 204 VAL A O 1
ATOM 1521 N N . GLN A 1 205 ? 0.549 7.004 -21.548 1.00 90.50 205 GLN A N 1
ATOM 1522 C CA . GLN A 1 205 ? 1.014 5.624 -21.685 1.00 90.50 205 GLN A CA 1
ATOM 1523 C C . GLN A 1 205 ? 1.611 5.394 -23.071 1.00 90.50 205 GLN A C 1
ATOM 1525 O O . GLN A 1 205 ? 1.022 5.817 -24.069 1.00 90.50 205 GLN A O 1
ATOM 1530 N N . ARG A 1 206 ? 2.739 4.685 -23.160 1.00 88.81 206 ARG A N 1
ATOM 1531 C CA . ARG A 1 206 ? 3.324 4.242 -24.437 1.00 88.81 206 ARG A CA 1
ATOM 1532 C C . ARG A 1 206 ? 3.883 2.827 -24.333 1.00 88.81 206 ARG A C 1
ATOM 1534 O O . ARG A 1 206 ? 3.990 2.268 -23.238 1.00 88.81 206 ARG A O 1
ATOM 1541 N N . THR A 1 207 ? 4.197 2.224 -25.481 1.00 91.44 207 THR A N 1
ATOM 1542 C CA . THR A 1 207 ? 4.678 0.835 -25.558 1.00 91.44 207 THR A CA 1
ATOM 1543 C C . THR A 1 207 ? 5.840 0.673 -26.538 1.00 91.44 207 THR A C 1
ATOM 1545 O O . THR A 1 207 ? 5.737 0.996 -27.724 1.00 91.44 207 THR A O 1
ATOM 1548 N N . GLY A 1 208 ? 6.947 0.122 -26.039 1.00 91.19 208 GLY A N 1
ATOM 1549 C CA . GLY A 1 208 ? 8.189 -0.118 -26.768 1.00 91.19 208 GLY A CA 1
ATOM 1550 C C . GLY A 1 208 ? 8.531 -1.600 -26.952 1.00 91.19 208 GLY A C 1
ATOM 1551 O O . GLY A 1 208 ? 8.007 -2.482 -26.266 1.00 91.19 208 GLY A O 1
ATOM 1552 N N . LYS A 1 209 ? 9.451 -1.879 -27.882 1.00 94.62 209 LYS A N 1
ATOM 1553 C CA . LYS A 1 209 ? 9.957 -3.222 -28.199 1.00 94.62 209 LYS A CA 1
ATOM 1554 C C . LYS A 1 209 ? 11.469 -3.282 -28.048 1.00 94.62 209 LYS A C 1
ATOM 1556 O O . LYS A 1 209 ? 12.199 -2.539 -28.699 1.00 94.62 209 LYS A O 1
ATOM 1561 N N . THR A 1 210 ? 11.931 -4.204 -27.214 1.00 95.44 210 THR A N 1
ATOM 1562 C CA . THR A 1 210 ? 13.338 -4.345 -26.832 1.00 95.44 210 THR A CA 1
ATOM 1563 C C . THR A 1 210 ? 13.781 -5.810 -26.866 1.00 95.44 210 THR A C 1
ATOM 1565 O O . THR A 1 210 ? 13.014 -6.695 -27.258 1.00 95.44 210 THR A O 1
ATOM 1568 N N . ARG A 1 211 ? 15.029 -6.089 -26.485 1.00 96.06 211 ARG A N 1
ATOM 1569 C CA . ARG A 1 211 ? 15.563 -7.442 -26.307 1.00 96.06 211 ARG A CA 1
ATOM 1570 C C . ARG A 1 211 ? 16.153 -7.624 -24.922 1.00 96.06 211 ARG A C 1
ATOM 1572 O O . ARG A 1 211 ? 16.781 -6.716 -24.393 1.00 96.06 211 ARG A O 1
ATOM 1579 N N . LEU A 1 212 ? 16.010 -8.822 -24.369 1.00 96.38 212 LEU A N 1
ATOM 1580 C CA . LEU A 1 212 ? 16.696 -9.205 -23.136 1.00 96.38 212 LEU A CA 1
ATOM 1581 C C . LEU A 1 212 ? 18.198 -9.405 -23.401 1.00 96.38 212 LEU A C 1
ATOM 1583 O O . LEU A 1 212 ? 18.573 -10.074 -24.363 1.00 96.38 212 LEU A O 1
ATOM 1587 N N . LEU A 1 213 ? 19.047 -8.882 -22.515 1.00 94.69 213 LEU A N 1
ATOM 1588 C CA . LEU A 1 213 ? 20.502 -9.094 -22.496 1.00 94.69 213 LEU A CA 1
ATOM 1589 C C . LEU A 1 213 ? 20.957 -9.934 -21.283 1.00 94.69 213 LEU A C 1
ATOM 1591 O O . LEU A 1 213 ? 22.129 -9.918 -20.912 1.00 94.69 213 LEU A O 1
ATOM 1595 N N . GLY A 1 214 ? 20.027 -10.654 -20.646 1.00 93.00 214 GLY A N 1
ATOM 1596 C CA . GLY A 1 214 ? 20.280 -11.453 -19.444 1.00 93.00 214 GLY A CA 1
ATOM 1597 C C . GLY A 1 214 ? 20.449 -10.597 -18.183 1.00 93.00 214 GLY A C 1
ATOM 1598 O O . GLY A 1 214 ? 19.746 -9.605 -17.995 1.00 93.00 214 GLY A O 1
ATOM 1599 N N . SER A 1 215 ? 21.365 -10.998 -17.298 1.00 93.62 215 SER A N 1
ATOM 1600 C CA . SER A 1 215 ? 21.798 -10.179 -16.153 1.00 93.62 215 SER A CA 1
ATOM 1601 C C . SER A 1 215 ? 22.795 -9.097 -16.582 1.00 93.62 215 SER A C 1
ATOM 1603 O O . SER A 1 215 ? 23.632 -9.364 -17.448 1.00 93.62 215 SER A O 1
ATOM 1605 N N . PRO A 1 216 ? 22.812 -7.925 -15.920 1.00 92.94 216 PRO A N 1
ATOM 1606 C CA . PRO A 1 216 ? 23.952 -7.019 -15.994 1.00 92.94 216 PRO A CA 1
ATOM 1607 C C . PRO A 1 216 ? 25.234 -7.671 -15.448 1.00 92.94 216 PRO A C 1
ATOM 1609 O O . PRO A 1 216 ? 25.219 -8.568 -14.599 1.00 92.94 216 PRO A O 1
ATOM 1612 N N . THR A 1 217 ? 26.366 -7.193 -15.941 1.00 92.19 217 THR A N 1
ATOM 1613 C CA . THR A 1 217 ? 27.727 -7.571 -15.558 1.00 92.19 217 THR A CA 1
ATOM 1614 C C . THR A 1 217 ? 28.380 -6.434 -14.769 1.00 92.19 217 THR A C 1
ATOM 1616 O O . THR A 1 217 ? 27.808 -5.361 -14.619 1.00 92.19 217 THR A O 1
ATOM 1619 N N . GLN A 1 218 ? 29.597 -6.636 -14.258 1.00 91.06 218 GLN A N 1
ATOM 1620 C CA . GLN A 1 218 ? 30.333 -5.550 -13.596 1.00 91.06 218 GLN A CA 1
ATOM 1621 C C . GLN A 1 218 ? 30.802 -4.461 -14.576 1.00 91.06 218 GLN A C 1
ATOM 1623 O O . GLN A 1 218 ? 31.052 -3.341 -14.155 1.00 91.06 218 GLN A O 1
ATOM 1628 N N . ALA A 1 219 ? 30.913 -4.786 -15.869 1.00 89.06 219 ALA A N 1
ATOM 1629 C CA . ALA A 1 219 ? 31.293 -3.840 -16.916 1.00 89.06 219 ALA A CA 1
ATOM 1630 C C . ALA A 1 219 ? 30.118 -2.970 -17.403 1.00 89.06 219 ALA A C 1
ATOM 1632 O O . ALA A 1 219 ? 30.326 -2.109 -18.247 1.00 89.06 219 ALA A O 1
ATOM 1633 N N . ASP A 1 220 ? 28.907 -3.202 -16.882 1.00 88.00 220 ASP A N 1
ATOM 1634 C CA . ASP A 1 220 ? 27.727 -2.364 -17.124 1.00 88.00 220 ASP A CA 1
ATOM 1635 C C . ASP A 1 220 ? 27.537 -1.284 -16.037 1.00 88.00 220 ASP A C 1
ATOM 1637 O O . ASP A 1 220 ? 26.600 -0.501 -16.123 1.00 88.00 220 ASP A O 1
ATOM 1641 N N . TYR A 1 221 ? 28.398 -1.242 -15.009 1.00 88.06 221 TYR A N 1
ATOM 1642 C CA . TYR A 1 221 ? 28.407 -0.172 -14.007 1.00 88.06 221 TYR A CA 1
ATOM 1643 C C . TYR A 1 221 ? 29.332 0.966 -14.447 1.00 88.06 221 TYR A C 1
ATOM 1645 O O . TYR A 1 221 ? 30.496 0.734 -14.787 1.00 88.06 221 TYR A O 1
ATOM 1653 N N . HIS A 1 222 ? 28.833 2.195 -14.353 1.00 83.19 222 HIS A N 1
ATOM 1654 C CA . HIS A 1 222 ? 29.575 3.415 -14.654 1.00 83.19 222 HIS A CA 1
ATOM 1655 C C . HIS A 1 222 ? 29.940 4.156 -13.353 1.00 83.19 222 HIS A C 1
ATOM 1657 O O . HIS A 1 222 ? 29.117 4.197 -12.445 1.00 83.19 222 HIS A O 1
ATOM 1663 N N . PRO A 1 223 ? 31.133 4.766 -13.211 1.00 83.81 223 PRO A N 1
ATOM 1664 C CA . PRO A 1 223 ? 31.494 5.537 -12.012 1.00 83.81 223 PRO A CA 1
ATOM 1665 C C . PRO A 1 223 ? 30.499 6.649 -11.640 1.00 83.81 223 PRO A C 1
ATOM 1667 O O . PRO A 1 223 ? 30.354 6.967 -10.463 1.00 83.81 223 PRO A O 1
ATOM 1670 N N . GLU A 1 224 ? 29.834 7.216 -12.643 1.00 82.19 224 GLU A N 1
ATOM 1671 C CA . GLU A 1 224 ? 28.790 8.238 -12.564 1.00 82.19 224 GLU A CA 1
ATOM 1672 C C . GLU A 1 224 ? 27.360 7.692 -12.328 1.00 82.19 224 GLU A C 1
ATOM 1674 O O . GLU A 1 224 ? 26.424 8.480 -12.195 1.00 82.19 224 GLU A O 1
ATOM 1679 N N . ASP A 1 225 ? 27.177 6.369 -12.260 1.00 79.31 225 ASP A N 1
ATOM 1680 C CA . ASP A 1 225 ? 25.893 5.707 -11.993 1.00 79.31 225 ASP A CA 1
ATOM 1681 C C . ASP A 1 225 ? 25.507 5.793 -10.498 1.00 79.31 225 ASP A C 1
ATOM 1683 O O . ASP A 1 225 ? 26.268 5.325 -9.644 1.00 79.31 225 ASP A O 1
ATOM 1687 N N . PRO A 1 226 ? 24.322 6.333 -10.137 1.00 83.75 226 PRO A N 1
ATOM 1688 C CA . PRO A 1 226 ? 23.831 6.332 -8.758 1.00 83.75 226 PRO A CA 1
ATOM 1689 C C . PRO A 1 226 ? 23.455 4.937 -8.211 1.00 83.75 226 PRO A C 1
ATOM 1691 O O . PRO A 1 226 ? 23.022 4.853 -7.064 1.00 83.75 226 PRO A O 1
ATOM 1694 N N . ASN A 1 227 ? 23.607 3.853 -8.984 1.00 84.94 227 ASN A N 1
ATOM 1695 C CA . ASN A 1 227 ? 23.229 2.471 -8.656 1.00 84.94 227 ASN A CA 1
ATOM 1696 C C . ASN A 1 227 ? 24.444 1.564 -8.309 1.00 84.94 227 ASN A C 1
ATOM 1698 O O . ASN A 1 227 ? 24.757 0.608 -9.033 1.00 84.94 227 ASN A O 1
ATOM 1702 N N . PRO A 1 228 ? 25.145 1.775 -7.172 1.00 88.75 228 PRO A N 1
ATOM 1703 C CA . PRO A 1 228 ? 26.300 0.960 -6.781 1.00 88.75 228 PRO A CA 1
ATOM 1704 C C . PRO A 1 228 ? 25.926 -0.490 -6.426 1.00 88.75 228 PRO A C 1
ATOM 1706 O O . PRO A 1 228 ? 26.815 -1.336 -6.288 1.00 88.75 228 PRO A O 1
ATOM 1709 N N . GLY A 1 229 ? 24.632 -0.820 -6.314 1.00 90.62 229 GLY A N 1
ATOM 1710 C CA . GLY A 1 229 ? 24.155 -2.194 -6.159 1.00 90.62 229 GLY A CA 1
ATOM 1711 C C . GLY A 1 229 ? 24.641 -3.116 -7.278 1.00 90.62 229 GLY A C 1
ATOM 1712 O O . GLY A 1 229 ? 25.003 -4.262 -7.005 1.00 90.62 229 GLY A O 1
ATOM 1713 N N . ILE A 1 230 ? 24.765 -2.614 -8.513 1.00 92.25 230 ILE A N 1
ATOM 1714 C CA . ILE A 1 230 ? 25.237 -3.390 -9.674 1.00 92.25 230 ILE A CA 1
ATOM 1715 C C . ILE A 1 230 ? 26.686 -3.873 -9.522 1.00 92.25 230 ILE A C 1
ATOM 1717 O O . ILE A 1 230 ? 27.054 -4.896 -10.099 1.00 92.25 230 ILE A O 1
ATOM 1721 N N . LEU A 1 231 ? 27.510 -3.267 -8.663 1.00 93.06 231 LEU A N 1
ATOM 1722 C CA . LEU A 1 231 ? 28.827 -3.830 -8.347 1.00 93.06 231 LEU A CA 1
ATOM 1723 C C . LEU A 1 231 ? 28.715 -5.209 -7.665 1.00 93.06 231 LEU A C 1
ATOM 1725 O O . LEU A 1 231 ? 29.559 -6.080 -7.893 1.00 93.06 231 LEU A O 1
ATOM 1729 N N . GLN A 1 232 ? 27.647 -5.466 -6.904 1.00 94.75 232 GLN A N 1
ATOM 1730 C CA . GLN A 1 232 ? 27.470 -6.683 -6.110 1.00 94.75 232 GLN A CA 1
ATOM 1731 C C . GLN A 1 232 ? 26.955 -7.864 -6.966 1.00 94.75 232 GLN A C 1
ATOM 1733 O O . GLN A 1 232 ? 25.880 -7.776 -7.565 1.00 94.75 232 GLN A O 1
ATOM 1738 N N . PRO A 1 233 ? 27.647 -9.025 -7.006 1.00 94.50 233 PRO A N 1
ATOM 1739 C CA . PRO A 1 233 ? 27.185 -10.188 -7.776 1.00 94.50 233 PRO A CA 1
ATOM 1740 C C . PRO A 1 233 ? 25.799 -10.701 -7.354 1.00 94.50 233 PRO A C 1
ATOM 1742 O O . PRO A 1 233 ? 25.015 -11.131 -8.200 1.00 94.50 233 PRO A O 1
ATOM 1745 N N . ALA A 1 234 ? 25.485 -10.612 -6.055 1.00 93.81 234 ALA A N 1
ATOM 1746 C CA . ALA A 1 234 ? 24.213 -11.051 -5.480 1.00 93.81 234 ALA A CA 1
ATOM 1747 C C . ALA A 1 234 ? 23.004 -10.202 -5.923 1.00 93.81 234 ALA A C 1
ATOM 1749 O O . ALA A 1 234 ? 21.885 -10.713 -5.931 1.00 93.81 234 ALA A O 1
ATOM 1750 N N . VAL A 1 235 ? 23.241 -8.949 -6.333 1.00 95.12 235 VAL A N 1
ATOM 1751 C CA . VAL A 1 235 ? 22.249 -8.061 -6.960 1.00 95.12 235 VAL A CA 1
ATOM 1752 C C . VAL A 1 235 ? 22.084 -8.436 -8.432 1.00 95.12 235 VAL A C 1
ATOM 1754 O O . VAL A 1 235 ? 20.992 -8.794 -8.866 1.00 95.12 235 VAL A O 1
ATOM 1757 N N . ARG A 1 236 ? 23.187 -8.447 -9.197 1.00 94.75 236 ARG A N 1
ATOM 1758 C CA . ARG A 1 236 ? 23.184 -8.660 -10.660 1.00 94.75 236 ARG A CA 1
ATOM 1759 C C . ARG A 1 236 ? 22.446 -9.920 -11.120 1.00 94.75 236 ARG A C 1
ATOM 1761 O O . ARG A 1 236 ? 21.755 -9.891 -12.139 1.00 94.75 236 ARG A O 1
ATOM 1768 N N . GLN A 1 237 ? 22.556 -11.023 -10.379 1.00 94.00 237 GLN A N 1
ATOM 1769 C CA . GLN A 1 237 ? 21.849 -12.280 -10.681 1.00 94.00 237 GLN A CA 1
ATOM 1770 C C . GLN A 1 237 ? 20.310 -12.149 -10.678 1.00 94.00 237 GLN A C 1
ATOM 1772 O O . GLN A 1 237 ? 19.639 -12.902 -11.386 1.00 94.00 237 GLN A O 1
ATOM 1777 N N . ASN A 1 238 ? 19.771 -11.178 -9.930 1.00 96.06 238 ASN A N 1
ATOM 1778 C CA . ASN A 1 238 ? 18.343 -10.917 -9.732 1.00 96.06 238 ASN A CA 1
ATOM 1779 C C . ASN A 1 238 ? 17.833 -9.702 -10.533 1.00 96.06 238 ASN A C 1
ATOM 1781 O O . ASN A 1 238 ? 16.685 -9.293 -10.373 1.00 96.06 238 ASN A O 1
ATOM 1785 N N . VAL A 1 239 ? 18.663 -9.147 -11.420 1.00 96.00 239 VAL A N 1
ATOM 1786 C CA . VAL A 1 239 ? 18.312 -8.048 -12.331 1.00 96.00 239 VAL A CA 1
ATOM 1787 C C . VAL A 1 239 ? 18.221 -8.577 -13.769 1.00 96.00 239 VAL A C 1
ATOM 1789 O O . VAL A 1 239 ? 18.906 -9.536 -14.150 1.00 96.00 239 VAL A O 1
ATOM 1792 N N . LEU A 1 240 ? 17.344 -7.985 -14.578 1.00 96.12 240 LEU A N 1
ATOM 1793 C CA . LEU A 1 240 ? 17.345 -8.097 -16.038 1.00 96.12 240 LEU A CA 1
ATOM 1794 C C . LEU A 1 240 ? 17.856 -6.793 -16.648 1.00 96.12 240 LEU A C 1
ATOM 1796 O O . LEU A 1 240 ? 17.458 -5.714 -16.220 1.00 96.12 240 LEU A O 1
ATOM 1800 N N . LYS A 1 241 ? 18.703 -6.913 -17.669 1.00 95.75 241 LYS A N 1
ATOM 1801 C CA . LYS A 1 241 ? 19.141 -5.809 -18.526 1.00 95.75 241 LYS A CA 1
ATOM 1802 C C . LYS A 1 241 ? 18.470 -5.941 -19.892 1.00 95.75 241 LYS A C 1
ATOM 1804 O O . LYS A 1 241 ? 18.421 -7.049 -20.438 1.00 95.75 241 LYS A O 1
ATOM 1809 N N . ILE A 1 242 ? 17.984 -4.837 -20.451 1.00 96.06 242 ILE A N 1
ATOM 1810 C CA . ILE A 1 242 ? 17.475 -4.781 -21.832 1.00 96.06 242 ILE A CA 1
ATOM 1811 C C . ILE A 1 242 ? 18.488 -4.136 -22.785 1.00 96.06 242 ILE A C 1
ATOM 1813 O O . ILE A 1 242 ? 19.395 -3.433 -22.346 1.00 96.06 242 ILE A O 1
ATOM 1817 N N . ASP A 1 243 ? 18.350 -4.383 -24.088 1.00 94.75 243 ASP A N 1
ATOM 1818 C CA . ASP A 1 243 ? 19.089 -3.659 -25.126 1.00 94.75 243 ASP A CA 1
ATOM 1819 C C . ASP A 1 243 ? 18.376 -2.335 -25.407 1.00 94.75 243 ASP A C 1
ATOM 1821 O O . ASP A 1 243 ? 17.344 -2.303 -26.075 1.00 94.75 243 ASP A O 1
ATOM 1825 N N . GLY A 1 244 ? 18.912 -1.250 -24.861 1.00 90.56 244 GLY A N 1
ATOM 1826 C CA . GLY A 1 244 ? 18.369 0.092 -25.015 1.00 90.56 244 GLY A CA 1
ATOM 1827 C C . GLY A 1 244 ? 18.853 0.817 -26.261 1.00 90.56 244 GLY A C 1
ATOM 1828 O O . GLY A 1 244 ? 18.503 1.973 -26.448 1.00 90.56 244 GLY A O 1
ATOM 1829 N N . ARG A 1 245 ? 19.675 0.196 -27.116 1.00 89.56 245 ARG A N 1
ATOM 1830 C CA . ARG A 1 245 ? 20.280 0.870 -28.278 1.00 89.56 245 ARG A CA 1
ATOM 1831 C C . ARG A 1 245 ? 19.340 0.862 -29.489 1.00 89.56 245 ARG A C 1
ATOM 1833 O O . ARG A 1 245 ? 18.638 -0.129 -29.704 1.00 89.56 245 ARG A O 1
ATOM 1840 N N . PRO A 1 246 ? 19.364 1.893 -30.356 1.00 84.38 246 PRO A N 1
ATOM 1841 C CA . PRO A 1 246 ? 18.624 1.884 -31.618 1.00 84.38 246 PRO A CA 1
ATOM 1842 C C . PRO A 1 246 ? 18.843 0.584 -32.424 1.00 84.38 246 PRO A C 1
ATOM 1844 O O . PRO A 1 246 ? 19.989 0.165 -32.599 1.00 84.38 246 PRO A O 1
ATOM 1847 N N . PRO A 1 247 ? 17.782 -0.065 -32.946 1.00 88.12 247 PRO A N 1
ATOM 1848 C CA . PRO A 1 247 ? 16.400 0.411 -33.057 1.00 88.12 247 PRO A CA 1
ATOM 1849 C C . PRO A 1 247 ? 15.476 0.004 -31.889 1.00 88.12 247 PRO A C 1
ATOM 1851 O O . PRO A 1 247 ? 14.260 0.138 -32.026 1.00 88.12 247 PRO A O 1
ATOM 1854 N N . PHE A 1 248 ? 16.009 -0.546 -30.796 1.00 92.00 248 PHE A N 1
ATOM 1855 C CA . PHE A 1 248 ? 15.221 -1.027 -29.659 1.00 92.00 248 PHE A CA 1
ATOM 1856 C C . PHE A 1 248 ? 14.760 0.112 -28.754 1.00 92.00 248 PHE A C 1
ATOM 1858 O O . PHE A 1 248 ? 15.431 1.140 -28.638 1.00 92.00 248 PHE A O 1
ATOM 1865 N N . SER A 1 249 ? 13.603 -0.078 -28.126 1.00 91.19 249 SER A N 1
ATOM 1866 C CA . SER A 1 249 ? 13.047 0.894 -27.192 1.00 91.19 249 SER A CA 1
ATOM 1867 C C . SER A 1 249 ? 13.668 0.776 -25.796 1.00 91.19 249 SER A C 1
ATOM 1869 O O . SER A 1 249 ? 14.021 -0.331 -25.383 1.00 91.19 249 SER A O 1
ATOM 1871 N N . ASN A 1 250 ? 13.748 1.889 -25.062 1.00 91.19 250 ASN A N 1
ATOM 1872 C CA . ASN A 1 250 ? 14.335 1.961 -23.717 1.00 91.19 250 ASN A CA 1
ATOM 1873 C C . ASN A 1 250 ? 13.442 2.761 -22.745 1.00 91.19 250 ASN A C 1
ATOM 1875 O O . ASN A 1 250 ? 12.675 3.616 -23.192 1.00 91.19 250 ASN A O 1
ATOM 1879 N N . ALA A 1 251 ? 13.519 2.487 -21.440 1.00 90.31 251 ALA A N 1
ATOM 1880 C CA . ALA A 1 251 ? 12.749 3.215 -20.424 1.00 90.31 251 ALA A CA 1
ATOM 1881 C C . ALA A 1 251 ? 13.409 4.555 -20.050 1.00 90.31 251 ALA A C 1
ATOM 1883 O O . ALA A 1 251 ? 14.604 4.753 -20.273 1.00 90.31 251 ALA A O 1
ATOM 1884 N N . CYS A 1 252 ? 12.629 5.485 -19.493 1.00 86.62 252 CYS A N 1
ATOM 1885 C CA . CYS A 1 252 ? 13.101 6.813 -19.103 1.00 86.62 252 CYS A CA 1
ATOM 1886 C C . CYS A 1 252 ? 12.412 7.347 -17.828 1.00 86.62 252 CYS A C 1
ATOM 1888 O O . CYS A 1 252 ? 11.619 6.660 -17.188 1.00 86.62 252 CYS A O 1
ATOM 1890 N N . PHE A 1 253 ? 12.728 8.581 -17.421 1.00 81.94 253 PHE A N 1
ATOM 1891 C CA . PHE A 1 253 ? 12.230 9.198 -16.184 1.00 81.94 253 PHE A CA 1
ATOM 1892 C C . PHE A 1 253 ? 10.693 9.119 -16.057 1.00 81.94 253 PHE A C 1
ATOM 1894 O O . PHE A 1 253 ? 9.968 9.697 -16.866 1.00 81.94 253 PHE A O 1
ATOM 1901 N N . GLY A 1 254 ? 10.192 8.421 -15.030 1.00 82.00 254 GLY A N 1
ATOM 1902 C CA . GLY A 1 254 ? 8.755 8.192 -14.796 1.00 82.00 254 GLY A CA 1
ATOM 1903 C C . GLY A 1 254 ? 8.200 6.868 -15.351 1.00 82.00 254 GLY A C 1
ATOM 1904 O O . GLY A 1 254 ? 7.084 6.484 -14.997 1.00 82.00 254 GLY A O 1
ATOM 1905 N N . ASP A 1 255 ? 8.979 6.124 -16.144 1.00 89.94 255 ASP A N 1
ATOM 1906 C CA . ASP A 1 255 ? 8.696 4.710 -16.440 1.00 89.94 255 ASP A CA 1
ATOM 1907 C C . ASP A 1 255 ? 9.026 3.791 -15.250 1.00 89.94 255 ASP A C 1
ATOM 1909 O O . ASP A 1 255 ? 8.596 2.638 -15.247 1.00 89.94 255 ASP A O 1
ATOM 1913 N N . SER A 1 256 ? 9.712 4.315 -14.222 1.00 94.25 256 SER A N 1
ATOM 1914 C CA . SER A 1 256 ? 9.955 3.692 -12.915 1.00 94.25 256 SER A CA 1
ATOM 1915 C C . SER A 1 256 ? 8.745 2.902 -12.422 1.00 94.25 256 SER A C 1
ATOM 1917 O O . SER A 1 256 ? 7.658 3.458 -12.274 1.00 94.25 256 SER A O 1
ATOM 1919 N N . GLY A 1 257 ? 8.921 1.610 -12.155 1.00 97.31 257 GLY A N 1
ATOM 1920 C CA . GLY A 1 257 ? 7.860 0.695 -11.738 1.00 97.31 257 GLY A CA 1
ATOM 1921 C C . GLY A 1 257 ? 7.046 0.047 -12.867 1.00 97.31 257 GLY A C 1
ATOM 1922 O O . GLY A 1 257 ? 6.249 -0.853 -12.597 1.00 97.31 257 GLY A O 1
ATOM 1923 N N . GLY A 1 258 ? 7.242 0.449 -14.125 1.00 97.12 258 GLY A N 1
ATOM 1924 C CA . GLY A 1 258 ? 6.615 -0.170 -15.296 1.00 97.12 258 GLY A CA 1
ATOM 1925 C C . GLY A 1 258 ? 7.119 -1.601 -15.553 1.00 97.12 258 GLY A C 1
ATOM 1926 O O . GLY A 1 258 ? 8.217 -1.966 -15.128 1.00 97.12 258 GLY A O 1
ATOM 1927 N N . PRO A 1 259 ? 6.349 -2.468 -16.233 1.00 98.25 259 PRO A N 1
ATOM 1928 C CA . PRO A 1 259 ? 6.741 -3.858 -16.421 1.00 98.25 259 PRO A CA 1
ATOM 1929 C C . PRO A 1 259 ? 7.608 -4.092 -17.663 1.00 98.25 259 PRO A C 1
ATOM 1931 O O . PRO A 1 259 ? 7.319 -3.621 -18.765 1.00 98.25 259 PRO A O 1
ATOM 1934 N N . LEU A 1 260 ? 8.588 -4.980 -17.506 1.00 98.31 260 LEU A N 1
ATOM 1935 C CA . LEU A 1 260 ? 9.186 -5.732 -18.605 1.00 98.31 260 LEU A CA 1
ATOM 1936 C C . LEU A 1 260 ? 8.336 -6.978 -18.872 1.00 98.31 260 LEU A C 1
ATOM 1938 O O . LEU A 1 260 ? 8.265 -7.877 -18.034 1.00 98.31 260 LEU A O 1
ATOM 1942 N N . LEU A 1 261 ? 7.690 -7.040 -20.034 1.00 98.31 261 LEU A N 1
ATOM 1943 C CA . LEU A 1 261 ? 6.765 -8.107 -20.421 1.00 98.31 261 LEU A CA 1
ATOM 1944 C C . LEU A 1 261 ? 7.413 -9.094 -21.402 1.00 98.31 261 LEU A C 1
ATOM 1946 O O . LEU A 1 261 ? 7.971 -8.699 -22.430 1.00 98.31 261 LEU A O 1
ATOM 1950 N N . VAL A 1 262 ? 7.288 -10.393 -21.116 1.00 97.38 262 VAL A N 1
ATOM 1951 C CA . VAL A 1 262 ? 7.814 -11.489 -21.950 1.00 97.38 262 VAL A CA 1
ATOM 1952 C C . VAL A 1 262 ? 6.718 -12.475 -22.354 1.00 97.38 262 VAL A C 1
ATOM 1954 O O . VAL A 1 262 ? 5.816 -12.783 -21.573 1.00 97.38 262 VAL A O 1
ATOM 1957 N N . LYS A 1 263 ? 6.817 -13.025 -23.570 1.00 96.06 263 LYS A N 1
ATOM 1958 C CA . LYS A 1 263 ? 5.810 -13.936 -24.134 1.00 96.06 263 LYS A CA 1
ATOM 1959 C C . LYS A 1 263 ? 6.171 -15.413 -23.937 1.00 96.06 263 LYS A C 1
ATOM 1961 O O . LYS A 1 263 ? 6.949 -15.982 -24.710 1.00 96.06 263 LYS A O 1
ATOM 1966 N N . GLU A 1 264 ? 5.547 -16.043 -22.943 1.00 94.19 264 GLU A N 1
ATOM 1967 C CA . GLU A 1 264 ? 5.585 -17.491 -22.684 1.00 94.19 264 GLU A CA 1
ATOM 1968 C C . GLU A 1 264 ? 4.266 -18.116 -23.169 1.00 94.19 264 GLU A C 1
ATOM 1970 O O . GLU A 1 264 ? 3.178 -17.685 -22.786 1.00 94.19 264 GLU A O 1
ATOM 1975 N N . ARG A 1 265 ? 4.347 -19.120 -24.055 1.00 91.19 265 ARG A N 1
ATOM 1976 C CA . ARG A 1 265 ? 3.183 -19.844 -24.629 1.00 91.19 265 ARG A CA 1
ATOM 1977 C C . ARG A 1 265 ? 2.085 -18.936 -25.219 1.00 91.19 265 ARG A C 1
ATOM 1979 O O . ARG A 1 265 ? 0.909 -19.277 -25.196 1.00 91.19 265 ARG A O 1
ATOM 1986 N N . GLY A 1 266 ? 2.473 -17.775 -25.749 1.00 92.88 266 GLY A N 1
ATOM 1987 C CA . GLY A 1 266 ? 1.572 -16.789 -26.359 1.00 92.88 266 GLY A CA 1
ATOM 1988 C C . GLY A 1 266 ? 1.017 -15.724 -25.402 1.00 92.88 266 GLY A C 1
ATOM 1989 O O . GLY A 1 266 ? 0.621 -14.656 -25.875 1.00 92.88 266 GLY A O 1
ATOM 1990 N N . ARG A 1 267 ? 1.060 -15.952 -24.080 1.00 95.75 267 ARG A N 1
ATOM 1991 C CA . ARG A 1 267 ? 0.610 -14.993 -23.057 1.00 95.75 267 ARG A CA 1
ATOM 1992 C C . ARG A 1 267 ? 1.779 -14.142 -22.558 1.00 95.75 267 ARG A C 1
ATOM 1994 O O . ARG A 1 267 ? 2.867 -14.656 -22.290 1.00 95.75 267 ARG A O 1
ATOM 2001 N N . ASP A 1 268 ? 1.546 -12.843 -22.421 1.00 97.69 268 ASP A N 1
ATOM 2002 C CA . ASP A 1 268 ? 2.503 -11.926 -21.804 1.00 97.69 268 ASP A CA 1
ATOM 2003 C C . ASP A 1 268 ? 2.525 -12.106 -20.282 1.00 97.69 268 ASP A C 1
ATOM 2005 O O . ASP A 1 268 ? 1.481 -12.266 -19.648 1.00 97.69 268 ASP A O 1
ATOM 2009 N N . HIS A 1 269 ? 3.730 -12.117 -19.717 1.00 98.50 269 HIS A N 1
ATOM 2010 C CA . HIS A 1 269 ? 3.995 -12.230 -18.287 1.00 98.50 269 HIS A CA 1
ATOM 2011 C C . HIS A 1 269 ? 4.968 -11.131 -17.858 1.00 98.50 269 HIS A C 1
ATOM 2013 O O . HIS A 1 269 ? 5.908 -10.818 -18.591 1.00 98.50 269 HIS A O 1
ATOM 2019 N N . ILE A 1 270 ? 4.779 -10.592 -16.657 1.00 98.75 270 ILE A N 1
ATOM 2020 C CA . ILE A 1 270 ? 5.694 -9.633 -16.031 1.00 98.75 270 ILE A CA 1
ATOM 2021 C C . ILE A 1 270 ? 6.975 -10.383 -15.657 1.00 98.75 270 ILE A C 1
ATOM 2023 O O . ILE A 1 270 ? 6.928 -11.286 -14.828 1.00 98.75 270 ILE A O 1
ATOM 2027 N N . ALA A 1 271 ? 8.103 -10.042 -16.277 1.00 98.38 271 ALA A N 1
ATOM 2028 C CA . ALA A 1 271 ? 9.419 -10.626 -16.006 1.00 98.38 271 ALA A CA 1
ATOM 2029 C C . ALA A 1 271 ? 10.228 -9.814 -14.985 1.00 98.38 271 ALA A C 1
ATOM 2031 O O . ALA A 1 271 ? 10.996 -10.375 -14.203 1.00 98.38 271 ALA A O 1
ATOM 2032 N N . GLY A 1 272 ? 10.036 -8.497 -14.977 1.00 98.31 272 GLY A N 1
ATOM 2033 C CA . GLY A 1 272 ? 10.675 -7.584 -14.041 1.00 98.31 272 GLY A CA 1
ATOM 2034 C C . GLY A 1 272 ? 9.968 -6.236 -13.985 1.00 98.31 272 GLY A C 1
ATOM 2035 O O . GLY A 1 272 ? 9.115 -5.941 -14.824 1.00 98.31 272 GLY A O 1
ATOM 2036 N N . ILE A 1 273 ? 10.341 -5.447 -12.985 1.00 98.69 273 ILE A N 1
ATOM 2037 C CA . ILE A 1 273 ? 9.826 -4.110 -12.688 1.00 98.69 273 ILE A CA 1
ATOM 2038 C C . ILE A 1 273 ? 10.948 -3.097 -12.943 1.00 98.69 273 ILE A C 1
ATOM 2040 O O . ILE A 1 273 ? 12.066 -3.308 -12.474 1.00 98.69 273 ILE A O 1
ATOM 2044 N N . GLU A 1 274 ? 10.667 -2.061 -13.736 1.00 97.31 274 GLU A N 1
ATOM 2045 C CA . GLU A 1 274 ? 11.615 -1.002 -14.115 1.00 97.31 274 GLU A CA 1
ATOM 2046 C C . GLU A 1 274 ? 12.075 -0.263 -12.863 1.00 97.31 274 GLU A C 1
ATOM 2048 O O . GLU A 1 274 ? 11.251 0.035 -11.995 1.00 97.31 274 GLU A O 1
ATOM 2053 N N . TYR A 1 275 ? 13.370 0.031 -12.764 1.00 93.69 275 TYR A N 1
ATOM 2054 C CA . TYR A 1 275 ? 13.860 0.891 -11.691 1.00 93.69 275 TYR A CA 1
ATOM 2055 C C . TYR A 1 275 ? 15.032 1.805 -12.067 1.00 93.69 275 TYR A C 1
ATOM 2057 O O . TYR A 1 275 ? 15.434 2.635 -11.250 1.00 93.69 275 TYR A O 1
ATOM 2065 N N . PHE A 1 276 ? 15.606 1.660 -13.264 1.00 90.56 276 PHE A N 1
ATOM 2066 C CA . PHE A 1 276 ? 16.747 2.454 -13.700 1.00 90.56 276 PHE A CA 1
ATOM 2067 C C . PHE A 1 276 ? 16.881 2.448 -15.230 1.00 90.56 276 PHE A C 1
ATOM 2069 O O . PHE A 1 276 ? 17.447 1.524 -15.823 1.00 90.56 276 PHE A O 1
ATOM 2076 N N . GLY A 1 277 ? 1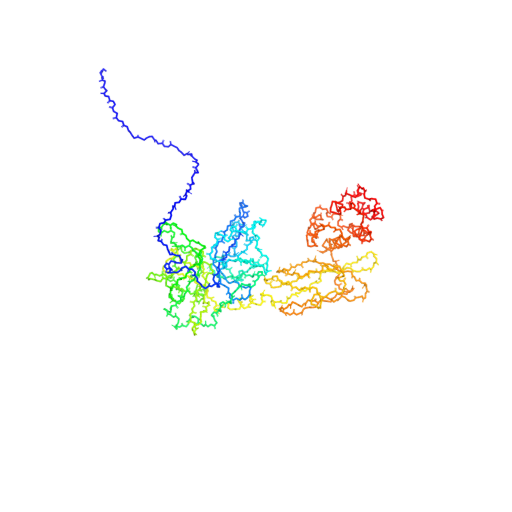6.429 3.536 -15.859 1.00 83.81 277 GLY A N 1
ATOM 2077 C CA . GLY A 1 277 ? 16.429 3.726 -17.315 1.00 83.81 277 GLY A CA 1
ATOM 2078 C C . GLY A 1 277 ? 17.803 3.912 -17.976 1.00 83.81 277 GLY A C 1
ATOM 2079 O O . GLY A 1 277 ? 17.857 4.130 -19.184 1.00 83.81 277 GLY A O 1
ATOM 2080 N N . GLY A 1 278 ? 18.900 3.853 -17.214 1.00 79.25 278 GLY A N 1
ATOM 2081 C CA . GLY A 1 278 ? 20.233 4.266 -17.660 1.00 79.25 278 GLY A CA 1
ATOM 2082 C C . GLY A 1 278 ? 20.445 5.783 -17.555 1.00 79.25 278 GLY A C 1
ATOM 2083 O O . GLY A 1 278 ? 19.497 6.567 -17.521 1.00 79.25 278 GLY A O 1
ATOM 2084 N N . LEU A 1 279 ? 21.712 6.211 -17.521 1.00 75.81 279 LEU A N 1
ATOM 2085 C CA . LEU A 1 279 ? 22.135 7.607 -17.284 1.00 75.81 279 LEU A CA 1
ATOM 2086 C C . LEU A 1 279 ? 21.520 8.645 -18.241 1.00 75.81 279 LEU A C 1
ATOM 2088 O O . LEU A 1 279 ? 21.378 9.815 -17.892 1.00 75.81 279 LEU A O 1
ATOM 2092 N N . SER A 1 280 ? 21.192 8.216 -19.456 1.00 76.44 280 SER A N 1
ATOM 2093 C CA . SER A 1 280 ? 20.742 9.050 -20.575 1.00 76.44 280 SER A CA 1
ATOM 2094 C C . SER A 1 280 ? 19.433 8.553 -21.201 1.00 76.44 280 SER A C 1
ATOM 2096 O O . SER A 1 280 ? 19.095 8.970 -22.305 1.00 76.44 280 SER A O 1
ATOM 2098 N N . CYS A 1 281 ? 18.704 7.650 -20.534 1.00 82.50 281 CYS A N 1
ATOM 2099 C CA . CYS A 1 281 ? 17.586 6.894 -21.120 1.00 82.50 281 CYS A CA 1
ATOM 2100 C C . CYS A 1 281 ? 17.961 6.089 -22.388 1.00 82.50 281 CYS A C 1
ATOM 2102 O O . CYS A 1 281 ? 17.091 5.687 -23.160 1.00 82.50 281 CYS A O 1
ATOM 2104 N N . GLU A 1 282 ? 19.248 5.814 -22.601 1.00 82.31 282 GLU A N 1
ATOM 2105 C CA . GLU A 1 282 ? 19.804 5.105 -23.758 1.00 82.31 282 GLU A CA 1
ATOM 2106 C C . GLU A 1 282 ? 20.661 3.906 -23.317 1.00 82.31 282 GLU A C 1
ATOM 2108 O O . GLU A 1 282 ? 20.950 3.716 -22.139 1.00 82.31 282 GLU A O 1
ATOM 2113 N N . GLU A 1 283 ? 21.096 3.109 -24.295 1.00 86.31 283 GLU A N 1
ATOM 2114 C CA . GLU A 1 283 ? 21.968 1.928 -24.165 1.00 86.31 283 GLU A CA 1
ATOM 2115 C C . GLU A 1 283 ? 21.380 0.712 -23.435 1.00 86.31 283 GLU A C 1
ATOM 2117 O O . GLU A 1 283 ? 21.466 -0.401 -23.966 1.00 86.31 283 GLU A O 1
ATOM 2122 N N . TYR A 1 284 ? 20.762 0.898 -22.270 1.00 91.44 284 TYR A N 1
ATOM 2123 C CA . TYR A 1 284 ? 20.065 -0.137 -21.504 1.00 91.44 284 TYR A CA 1
ATOM 2124 C C . TYR A 1 284 ? 19.066 0.464 -20.503 1.00 91.44 284 TYR A C 1
ATOM 2126 O O . TYR A 1 284 ? 19.127 1.642 -20.167 1.00 91.44 284 TYR A O 1
ATOM 2134 N N . SER A 1 285 ? 18.187 -0.379 -19.965 1.00 93.44 285 SER A N 1
ATOM 2135 C CA . SER A 1 285 ? 17.489 -0.141 -18.694 1.00 93.44 285 SER A CA 1
ATOM 2136 C C . SER A 1 285 ? 17.573 -1.405 -17.836 1.00 93.44 285 SER A C 1
ATOM 2138 O O . SER A 1 285 ? 17.786 -2.511 -18.360 1.00 93.44 285 SER A O 1
ATOM 2140 N N . LEU A 1 286 ? 17.429 -1.249 -16.521 1.00 95.50 286 LEU A N 1
ATOM 2141 C CA . LEU A 1 286 ? 17.517 -2.329 -15.542 1.00 95.50 286 LEU A CA 1
ATOM 2142 C C . LEU A 1 286 ? 16.168 -2.566 -14.860 1.00 95.50 286 LEU A C 1
ATOM 2144 O O . LEU A 1 286 ? 15.452 -1.639 -14.488 1.00 95.50 286 LEU A O 1
ATOM 2148 N N . TYR A 1 287 ? 15.847 -3.845 -14.679 1.00 97.75 287 TYR A N 1
ATOM 2149 C CA . TYR A 1 287 ? 14.590 -4.296 -14.095 1.00 97.75 287 TYR A CA 1
ATOM 2150 C C . TYR A 1 287 ? 14.865 -5.269 -12.951 1.00 97.75 287 TYR A C 1
ATOM 2152 O O . TYR A 1 287 ? 15.550 -6.278 -13.158 1.00 97.75 287 TYR A O 1
ATOM 2160 N N . THR A 1 288 ? 14.298 -5.031 -11.767 1.00 98.06 288 THR A N 1
ATOM 2161 C CA . THR A 1 288 ? 14.319 -6.038 -10.697 1.00 98.06 288 THR A CA 1
ATOM 2162 C C . THR A 1 288 ? 13.428 -7.197 -11.130 1.00 98.06 288 THR A C 1
ATOM 2164 O O . THR A 1 288 ? 12.266 -6.993 -11.487 1.00 98.06 288 THR A O 1
ATOM 2167 N N . ARG A 1 289 ? 13.964 -8.422 -11.165 1.00 97.44 289 ARG A N 1
ATOM 2168 C CA . ARG A 1 289 ? 13.205 -9.605 -11.601 1.00 97.44 289 ARG A CA 1
ATOM 2169 C C . ARG A 1 289 ? 12.044 -9.908 -10.673 1.00 97.44 289 ARG A C 1
ATOM 2171 O O . ARG A 1 289 ? 12.149 -9.673 -9.477 1.00 97.44 289 ARG A O 1
ATOM 2178 N N . VAL A 1 290 ? 10.993 -10.543 -11.190 1.00 98.00 290 VAL A N 1
ATOM 2179 C CA . VAL A 1 290 ? 9.920 -11.052 -10.319 1.00 98.00 290 VAL A CA 1
ATOM 2180 C C . VAL A 1 290 ? 10.157 -12.478 -9.820 1.00 98.00 290 VAL A C 1
ATOM 2182 O O . VAL A 1 290 ? 9.694 -12.798 -8.728 1.00 98.00 290 VAL A O 1
ATOM 2185 N N . GLU A 1 291 ? 10.876 -13.346 -10.552 1.00 96.75 291 GLU A N 1
ATOM 2186 C CA . GLU A 1 291 ? 10.937 -14.770 -10.182 1.00 96.75 291 GLU A CA 1
ATOM 2187 C C . GLU A 1 291 ? 11.662 -15.090 -8.853 1.00 96.75 291 GLU A C 1
ATOM 2189 O O . GLU A 1 291 ? 11.237 -16.040 -8.191 1.00 96.75 291 GLU A O 1
ATOM 2194 N N . PRO A 1 292 ? 12.682 -14.327 -8.394 1.00 97.31 292 PRO A N 1
ATOM 2195 C CA . PRO A 1 292 ? 13.274 -14.517 -7.066 1.00 97.31 292 PRO A CA 1
ATOM 2196 C C . PRO A 1 292 ? 12.373 -14.012 -5.927 1.00 97.31 292 PRO A C 1
ATOM 2198 O O . PRO A 1 292 ? 12.479 -14.498 -4.804 1.00 97.31 292 PRO A O 1
ATOM 2201 N N . PHE A 1 293 ? 11.483 -13.056 -6.215 1.00 98.19 293 PHE A N 1
ATOM 2202 C CA . PHE A 1 293 ? 10.690 -12.310 -5.229 1.00 98.19 293 PHE A CA 1
ATOM 2203 C C . PHE A 1 293 ? 9.203 -12.694 -5.228 1.00 98.19 293 PHE A C 1
ATOM 2205 O O . PHE A 1 293 ? 8.380 -12.007 -4.625 1.00 98.19 293 PHE A O 1
ATOM 2212 N N . LEU A 1 294 ? 8.838 -13.819 -5.855 1.00 98.50 294 LEU A N 1
ATOM 2213 C CA . LEU A 1 294 ? 7.467 -14.346 -5.826 1.00 98.50 294 LEU A CA 1
ATOM 2214 C C . LEU A 1 294 ? 6.853 -14.412 -4.411 1.00 98.50 294 LEU A C 1
ATOM 2216 O O . LEU A 1 294 ? 5.687 -14.044 -4.307 1.00 98.50 294 LEU A O 1
ATOM 2220 N N . PRO A 1 295 ? 7.581 -14.759 -3.323 1.00 98.38 295 PRO A N 1
ATOM 2221 C CA . PRO A 1 295 ? 7.023 -14.715 -1.968 1.00 98.38 295 PRO A CA 1
ATOM 2222 C C . PRO A 1 295 ? 6.509 -13.333 -1.536 1.00 98.38 295 PRO A C 1
ATOM 2224 O O . PRO A 1 295 ? 5.476 -13.264 -0.879 1.00 98.38 295 PRO A O 1
ATOM 2227 N N . PHE A 1 296 ? 7.170 -12.238 -1.933 1.00 98.50 296 PHE A N 1
ATOM 2228 C CA . PHE A 1 296 ? 6.715 -10.870 -1.647 1.00 98.50 296 PHE A CA 1
ATOM 2229 C C . PHE A 1 296 ? 5.415 -10.552 -2.396 1.00 98.50 296 PHE A C 1
ATOM 2231 O O . PHE A 1 296 ? 4.450 -10.073 -1.803 1.00 98.50 296 PHE A O 1
ATOM 2238 N N . PHE A 1 297 ? 5.349 -10.892 -3.686 1.00 98.69 297 PHE A N 1
ATOM 2239 C CA . PHE A 1 297 ? 4.144 -10.668 -4.484 1.00 98.69 297 PHE A CA 1
ATOM 2240 C C . PHE A 1 297 ? 2.965 -11.562 -4.069 1.00 98.69 297 PHE A C 1
ATOM 2242 O O . PHE A 1 297 ? 1.821 -11.104 -4.105 1.00 98.69 297 PHE A O 1
ATOM 2249 N N . ASP A 1 298 ? 3.229 -12.815 -3.684 1.00 98.00 298 ASP A N 1
ATOM 2250 C CA . ASP A 1 298 ? 2.231 -13.771 -3.185 1.00 98.00 298 ASP A CA 1
ATOM 2251 C C . ASP A 1 298 ? 1.697 -13.361 -1.807 1.00 98.00 298 ASP A C 1
ATOM 2253 O O . ASP A 1 298 ? 0.490 -13.440 -1.567 1.00 98.00 298 ASP A O 1
ATOM 2257 N N . GLU A 1 299 ? 2.563 -12.849 -0.930 1.00 97.62 299 GLU A N 1
ATOM 2258 C CA . GLU A 1 299 ? 2.155 -12.252 0.340 1.00 97.62 299 GLU A CA 1
ATOM 2259 C C . GLU A 1 299 ? 1.298 -11.002 0.113 1.00 97.62 299 GLU A C 1
ATOM 2261 O O . GLU A 1 299 ? 0.244 -10.867 0.727 1.00 97.62 299 GLU A O 1
ATOM 2266 N N . ALA A 1 300 ? 1.644 -10.134 -0.838 1.00 97.94 300 ALA A N 1
ATOM 2267 C CA . ALA A 1 300 ? 0.789 -9.006 -1.202 1.00 97.94 300 ALA A CA 1
ATOM 2268 C C . ALA A 1 300 ? -0.578 -9.451 -1.780 1.00 97.94 300 ALA A C 1
ATOM 2270 O O . ALA A 1 300 ? -1.603 -8.851 -1.459 1.00 97.94 300 ALA A O 1
ATOM 2271 N N . VAL A 1 301 ? -0.657 -10.566 -2.524 1.00 96.44 301 VAL A N 1
ATOM 2272 C CA . VAL A 1 301 ? -1.949 -11.173 -2.930 1.00 96.44 301 VAL A CA 1
ATOM 2273 C C . VAL A 1 301 ? -2.728 -11.725 -1.722 1.00 96.44 301 VAL A C 1
ATOM 2275 O O . VAL A 1 301 ? -3.960 -11.674 -1.711 1.00 96.44 301 VAL A O 1
ATOM 2278 N N . ARG A 1 302 ? -2.052 -12.226 -0.677 1.00 95.31 302 ARG A N 1
ATOM 2279 C CA . ARG A 1 302 ? -2.693 -12.598 0.601 1.00 95.31 302 ARG A CA 1
ATOM 2280 C C . ARG A 1 302 ? -3.206 -11.361 1.346 1.00 95.31 302 ARG A C 1
ATOM 2282 O O . ARG A 1 302 ? -4.332 -11.368 1.837 1.00 95.31 302 ARG A O 1
ATOM 2289 N N . ARG A 1 303 ? -2.417 -10.287 1.391 1.00 95.62 303 ARG A N 1
ATOM 2290 C CA . ARG A 1 303 ? -2.752 -9.008 2.038 1.00 95.62 303 ARG A CA 1
ATOM 2291 C C . ARG A 1 303 ? -3.761 -8.159 1.251 1.00 95.62 303 ARG A C 1
ATOM 2293 O O . ARG A 1 303 ? -4.211 -7.142 1.767 1.00 95.62 303 ARG A O 1
ATOM 2300 N N . ALA A 1 304 ? -4.192 -8.592 0.066 1.00 93.94 304 ALA A N 1
ATOM 2301 C CA . ALA A 1 304 ? -5.277 -7.993 -0.720 1.00 93.94 304 ALA A CA 1
ATOM 2302 C C . ALA A 1 304 ? -6.692 -8.389 -0.230 1.00 93.94 304 ALA A C 1
ATOM 2304 O O . ALA A 1 304 ? -7.608 -8.584 -1.031 1.00 93.94 304 ALA A O 1
ATOM 2305 N N . GLY A 1 305 ? -6.881 -8.543 1.086 1.00 91.69 305 GLY A N 1
ATOM 2306 C CA . GLY A 1 305 ? -8.169 -8.886 1.698 1.00 91.69 305 GLY A CA 1
ATOM 2307 C C . GLY A 1 305 ? -8.358 -10.378 1.977 1.00 91.69 305 GLY A C 1
ATOM 2308 O O . GLY A 1 305 ? -9.489 -10.847 1.970 1.00 91.69 305 GLY A O 1
ATOM 2309 N N . ARG A 1 306 ? -7.279 -11.152 2.170 1.00 91.81 306 ARG A N 1
ATOM 2310 C CA . ARG A 1 306 ? -7.335 -12.577 2.566 1.00 91.81 306 ARG A CA 1
ATOM 2311 C C . ARG A 1 306 ? -6.572 -12.881 3.859 1.00 91.81 306 ARG A C 1
ATOM 2313 O O . ARG A 1 306 ? -6.675 -14.001 4.362 1.00 91.81 306 ARG A O 1
ATOM 2320 N N . ALA A 1 307 ? -5.809 -11.932 4.402 1.00 92.38 307 ALA A N 1
ATOM 2321 C CA . ALA A 1 307 ? -5.221 -12.063 5.728 1.00 92.38 307 ALA A CA 1
ATOM 2322 C C . ALA A 1 307 ? -6.333 -12.015 6.797 1.00 92.38 307 ALA A C 1
ATOM 2324 O O . ALA A 1 307 ? -7.339 -11.331 6.583 1.00 92.38 307 ALA A O 1
ATOM 2325 N N . PRO A 1 308 ? -6.193 -12.731 7.930 1.00 91.06 308 PRO A N 1
ATOM 2326 C CA . PRO A 1 308 ? -7.169 -12.666 9.011 1.00 91.06 308 PRO A CA 1
ATOM 2327 C C . PRO A 1 308 ? -7.333 -11.235 9.528 1.00 91.06 308 PRO A C 1
ATOM 2329 O O . PRO A 1 308 ? -6.347 -10.556 9.805 1.00 91.06 308 PRO A O 1
ATOM 2332 N N . LEU A 1 309 ? -8.583 -10.807 9.684 1.00 95.06 309 LEU A N 1
ATOM 2333 C CA . LEU A 1 309 ? -8.942 -9.593 10.408 1.00 95.06 309 LEU A CA 1
ATOM 2334 C C . LEU A 1 309 ? -9.122 -9.967 11.882 1.00 95.06 309 LEU A C 1
ATOM 2336 O O . LEU A 1 309 ? -10.046 -10.712 12.215 1.00 95.06 309 LEU A O 1
ATOM 2340 N N . GLN A 1 310 ? -8.228 -9.512 12.755 1.00 95.69 310 GLN A N 1
ATOM 2341 C CA . GLN A 1 310 ? -8.140 -9.978 14.136 1.00 95.69 310 GLN A CA 1
ATOM 2342 C C . GLN A 1 310 ? -8.720 -8.938 15.110 1.00 95.69 310 GLN A C 1
ATOM 2344 O O . GLN A 1 310 ? -8.072 -7.924 15.358 1.00 95.69 310 GLN A O 1
ATOM 2349 N N . PRO A 1 311 ? -9.898 -9.171 15.718 1.00 96.88 311 PRO A N 1
ATOM 2350 C CA . PRO A 1 311 ? -10.391 -8.313 16.790 1.00 96.88 311 PRO A CA 1
ATOM 2351 C C . PRO A 1 311 ? -9.510 -8.470 18.037 1.00 96.88 311 PRO A C 1
ATOM 2353 O O . PRO A 1 311 ? -9.128 -9.592 18.396 1.00 96.88 311 PRO A O 1
ATOM 2356 N N . LYS A 1 312 ? -9.208 -7.356 18.705 1.00 96.88 312 LYS A N 1
ATOM 2357 C CA . LYS A 1 312 ? -8.413 -7.285 19.938 1.00 96.88 312 LYS A CA 1
ATOM 2358 C C . LYS A 1 312 ? -9.293 -6.828 21.103 1.00 96.88 312 LYS A C 1
ATOM 2360 O O . LYS A 1 312 ? -10.255 -6.091 20.910 1.00 96.88 312 LYS A O 1
ATOM 2365 N N . LEU A 1 313 ? -8.987 -7.317 22.302 1.00 97.62 313 LEU A N 1
ATOM 2366 C CA . LEU A 1 313 ? -9.432 -6.711 23.556 1.00 97.62 313 LEU A CA 1
ATOM 2367 C C . LEU A 1 313 ? -8.271 -5.833 24.007 1.00 97.62 313 LEU A C 1
ATOM 2369 O O . LEU A 1 313 ? -7.175 -6.366 24.170 1.00 97.62 313 LEU A O 1
ATOM 2373 N N . GLU A 1 314 ? -8.523 -4.552 24.242 1.00 96.19 314 GLU A N 1
ATOM 2374 C CA . GLU A 1 314 ? -7.542 -3.684 24.893 1.00 96.19 314 GLU A CA 1
ATOM 2375 C C . GLU A 1 314 ? -7.571 -3.979 26.396 1.00 96.19 314 GLU A C 1
ATOM 2377 O O . GLU A 1 314 ? -6.623 -4.521 26.962 1.00 96.19 314 GLU A O 1
ATOM 2382 N N . CYS A 1 315 ? -8.716 -3.722 27.038 1.00 96.62 315 CYS A N 1
ATOM 2383 C CA . CYS A 1 315 ? -8.917 -3.994 28.455 1.00 96.62 315 CYS A CA 1
ATOM 2384 C C . CYS A 1 315 ? -10.401 -4.007 28.868 1.00 96.62 315 CYS A C 1
ATOM 2386 O O . CYS A 1 315 ? -11.295 -3.680 28.082 1.00 96.62 315 CYS A O 1
ATOM 2388 N N . VAL A 1 316 ? -10.656 -4.397 30.121 1.00 96.62 316 VAL A N 1
ATOM 2389 C CA . VAL A 1 316 ? -11.962 -4.312 30.791 1.00 96.62 316 VAL A CA 1
ATOM 2390 C C . VAL A 1 316 ? -11.911 -3.306 31.949 1.00 96.62 316 VAL A C 1
ATOM 2392 O O . VAL A 1 316 ? -11.088 -3.450 32.856 1.00 96.62 316 VAL A O 1
ATOM 2395 N N . ALA A 1 317 ? -12.806 -2.321 31.943 1.00 91.56 317 ALA A N 1
ATOM 2396 C CA . ALA A 1 317 ? -13.008 -1.351 33.023 1.00 91.56 317 ALA A CA 1
ATOM 2397 C C . ALA A 1 317 ? -14.205 -1.741 33.912 1.00 91.56 317 ALA A C 1
ATOM 2399 O O . ALA A 1 317 ? -15.067 -2.515 33.489 1.00 91.56 317 ALA A O 1
ATOM 2400 N N . GLU A 1 318 ? -14.264 -1.200 35.132 1.00 89.00 318 GLU A N 1
ATOM 2401 C CA . GLU A 1 318 ? -15.437 -1.299 36.017 1.00 89.00 318 GLU A CA 1
ATOM 2402 C C . GLU A 1 318 ? -16.222 0.014 35.990 1.00 89.00 318 GLU A C 1
ATOM 2404 O O . GLU A 1 318 ? -15.632 1.092 35.941 1.00 89.00 318 GLU A O 1
ATOM 2409 N N . ASN A 1 319 ? -17.548 -0.092 36.007 1.00 83.62 319 ASN A N 1
ATOM 2410 C CA . ASN A 1 319 ? -18.479 1.032 36.065 1.00 83.62 319 ASN A CA 1
ATOM 2411 C C . ASN A 1 319 ? -18.999 1.194 37.507 1.00 83.62 319 ASN A C 1
ATOM 2413 O O . ASN A 1 319 ? -19.062 0.211 38.250 1.00 83.62 319 ASN A O 1
ATOM 2417 N N . GLN A 1 320 ? -19.428 2.401 37.904 1.00 77.31 320 GLN A N 1
ATOM 2418 C CA . GLN A 1 320 ? -19.912 2.658 39.275 1.00 77.31 320 GLN A CA 1
ATOM 2419 C C . GLN A 1 320 ? -21.118 1.787 39.681 1.00 77.31 320 GLN A C 1
ATOM 2421 O O . GLN A 1 320 ? -21.278 1.437 40.848 1.00 77.31 320 GLN A O 1
ATOM 2426 N N . ASP A 1 321 ? -21.943 1.387 38.711 1.00 80.50 321 ASP A N 1
ATOM 2427 C CA . ASP A 1 321 ? -23.099 0.499 38.894 1.00 80.50 321 ASP A CA 1
ATOM 2428 C C . ASP A 1 321 ? -22.737 -0.997 39.050 1.00 80.50 321 ASP A C 1
ATOM 2430 O O . ASP A 1 321 ? -23.624 -1.840 39.204 1.00 80.50 321 ASP A O 1
ATOM 2434 N N . GLY A 1 322 ? -21.447 -1.348 39.016 1.00 86.75 322 GLY A N 1
ATOM 2435 C CA . GLY A 1 322 ? -20.957 -2.727 39.089 1.00 86.75 322 GLY A CA 1
ATOM 2436 C C . GLY A 1 322 ? -21.057 -3.513 37.775 1.00 86.75 322 GLY A C 1
ATOM 2437 O O . GLY A 1 322 ? -20.749 -4.709 37.756 1.00 86.75 322 GLY A O 1
ATOM 2438 N N . SER A 1 323 ? -21.466 -2.875 36.673 1.00 90.94 323 SER A N 1
ATOM 2439 C CA . SER A 1 323 ? -21.273 -3.418 35.325 1.00 90.94 323 SER A CA 1
ATOM 2440 C C . SER A 1 323 ? -19.820 -3.238 34.858 1.00 90.94 323 SER A C 1
ATOM 2442 O O . SER A 1 323 ? -19.010 -2.566 35.500 1.00 90.94 323 SER A O 1
ATOM 2444 N N . LEU A 1 324 ? -19.464 -3.874 33.742 1.00 93.44 324 LEU A N 1
ATOM 2445 C CA . LEU A 1 324 ? -18.117 -3.856 33.176 1.00 93.44 324 LEU A CA 1
ATOM 2446 C C . LEU A 1 324 ? -18.152 -3.330 31.740 1.00 93.44 324 LEU A C 1
ATOM 2448 O O . LEU A 1 324 ? -18.987 -3.773 30.953 1.00 93.44 324 LEU A O 1
ATOM 2452 N N . THR A 1 325 ? -17.206 -2.471 31.361 1.00 92.56 325 THR A N 1
ATOM 2453 C CA . THR A 1 325 ? -16.990 -2.089 29.953 1.00 92.56 325 THR A CA 1
ATOM 2454 C C . THR A 1 325 ? -15.834 -2.894 29.374 1.00 92.56 325 THR A C 1
ATOM 2456 O O . THR A 1 325 ? -14.748 -2.896 29.943 1.00 92.56 325 THR A O 1
ATOM 2459 N N . ALA A 1 326 ? -16.020 -3.538 28.221 1.00 96.25 326 ALA A N 1
ATOM 2460 C CA . ALA A 1 326 ? -14.921 -4.092 27.426 1.00 96.25 326 ALA A CA 1
ATOM 2461 C C . ALA A 1 326 ? -14.580 -3.159 26.255 1.00 96.25 326 ALA A C 1
ATOM 2463 O O . ALA A 1 326 ? -15.467 -2.834 25.461 1.00 96.25 326 ALA A O 1
ATOM 2464 N N . PHE A 1 327 ? -13.305 -2.781 26.126 1.00 95.00 327 PHE A N 1
ATOM 2465 C CA . PHE A 1 327 ? -12.782 -1.954 25.034 1.00 95.00 327 PHE A CA 1
ATOM 2466 C C . PHE A 1 327 ? -12.078 -2.791 23.970 1.00 95.00 327 PHE A C 1
ATOM 2468 O O . PHE A 1 327 ? -11.285 -3.678 24.287 1.00 95.00 327 PHE A O 1
ATOM 2475 N N . PHE A 1 328 ? -12.352 -2.505 22.699 1.00 96.06 328 PHE A N 1
ATOM 2476 C CA . PHE A 1 328 ? -11.903 -3.329 21.579 1.00 96.06 328 PHE A CA 1
ATOM 2477 C C . PHE A 1 328 ? -11.067 -2.539 20.582 1.00 96.06 328 PHE A C 1
ATOM 2479 O O . PHE A 1 328 ? -11.469 -1.463 20.148 1.00 96.06 328 PHE A O 1
ATOM 2486 N N . GLY A 1 329 ? -9.953 -3.128 20.162 1.00 95.69 329 GLY A N 1
ATOM 2487 C CA . GLY A 1 329 ? -9.202 -2.749 18.972 1.00 95.69 329 GLY A CA 1
ATOM 2488 C C . GLY A 1 329 ? -9.355 -3.777 17.849 1.00 95.69 329 GLY A C 1
ATOM 2489 O O . GLY A 1 329 ? -10.136 -4.736 17.932 1.00 95.69 329 GLY A O 1
ATOM 2490 N N . TYR A 1 330 ? -8.561 -3.624 16.795 1.00 96.56 330 TYR A N 1
ATOM 2491 C CA . TYR A 1 330 ? -8.324 -4.670 15.803 1.00 96.56 330 TYR A CA 1
ATOM 2492 C C . TYR A 1 330 ? -6.936 -4.565 15.166 1.00 96.56 330 TYR A C 1
ATOM 2494 O O . TYR A 1 330 ? -6.324 -3.505 15.112 1.00 96.56 330 TYR A O 1
ATOM 2502 N N . ASP A 1 331 ? -6.461 -5.689 14.639 1.00 96.31 331 ASP A N 1
ATOM 2503 C CA . ASP A 1 331 ? -5.352 -5.765 13.691 1.00 96.31 331 ASP A CA 1
ATOM 2504 C C . ASP A 1 331 ? -5.898 -6.250 12.344 1.00 96.31 331 ASP A C 1
ATOM 2506 O O . ASP A 1 331 ? -6.439 -7.355 12.222 1.00 96.31 331 ASP A O 1
ATOM 2510 N N . ASN A 1 332 ? -5.786 -5.395 11.331 1.00 95.94 332 ASN A N 1
ATOM 2511 C CA . ASN A 1 332 ? -6.027 -5.737 9.944 1.00 95.94 332 ASN A CA 1
ATOM 2512 C C . ASN A 1 332 ? -4.691 -5.807 9.197 1.00 95.94 332 ASN A C 1
ATOM 2514 O O . ASN A 1 332 ? -4.228 -4.836 8.596 1.00 95.94 332 ASN A O 1
ATOM 2518 N N . GLN A 1 333 ? -4.112 -7.005 9.157 1.00 93.50 333 GLN A N 1
ATOM 2519 C CA . GLN A 1 333 ? -2.853 -7.266 8.456 1.00 93.50 333 GLN A CA 1
ATOM 2520 C C . GLN A 1 333 ? -2.967 -7.160 6.926 1.00 93.50 333 GLN A C 1
ATOM 2522 O O . GLN A 1 333 ? -1.955 -7.256 6.229 1.00 93.50 333 GLN A O 1
ATOM 2527 N N . ASN A 1 334 ? -4.166 -6.973 6.369 1.00 95.62 334 ASN A N 1
ATOM 2528 C CA . ASN A 1 334 ? -4.331 -6.660 4.953 1.00 95.62 334 ASN A CA 1
ATOM 2529 C C . ASN A 1 334 ? -3.806 -5.249 4.660 1.00 95.62 334 ASN A C 1
ATOM 2531 O O . ASN A 1 334 ? -4.019 -4.334 5.442 1.00 95.62 334 ASN A O 1
ATOM 2535 N N . GLY A 1 335 ? -3.159 -5.062 3.508 1.00 94.69 335 GLY A N 1
ATOM 2536 C CA . GLY A 1 335 ? -2.826 -3.721 3.013 1.00 94.69 335 GLY A CA 1
ATOM 2537 C C . GLY A 1 335 ? -4.045 -2.977 2.454 1.00 94.69 335 GLY A C 1
ATOM 2538 O O . GLY A 1 335 ? -3.971 -1.784 2.179 1.00 94.69 335 GLY A O 1
ATOM 2539 N N . VAL A 1 336 ? -5.173 -3.672 2.291 1.00 95.38 336 VAL A N 1
ATOM 2540 C CA . VAL A 1 336 ? -6.466 -3.086 1.929 1.00 95.38 336 VAL A CA 1
ATOM 2541 C C . VAL A 1 336 ? -7.375 -2.903 3.142 1.00 95.38 336 VAL A C 1
ATOM 2543 O O . VAL A 1 336 ? -7.352 -3.701 4.086 1.00 95.38 336 VAL A O 1
ATOM 2546 N N . SER A 1 337 ? -8.272 -1.927 3.052 1.00 93.50 337 SER A N 1
ATOM 2547 C CA . SER A 1 337 ? -9.439 -1.846 3.919 1.00 93.50 337 SER A CA 1
ATOM 2548 C C . SER A 1 337 ? -10.381 -3.020 3.631 1.00 93.50 337 SER A C 1
ATOM 2550 O O . SER A 1 337 ? -10.632 -3.394 2.474 1.00 93.50 337 SER A O 1
ATOM 2552 N N . VAL A 1 338 ? -10.906 -3.610 4.703 1.00 94.06 338 VAL A N 1
ATOM 2553 C CA . VAL A 1 338 ? -11.789 -4.780 4.690 1.00 94.06 338 VAL A CA 1
ATOM 2554 C C . VAL A 1 338 ? -13.145 -4.367 5.249 1.00 94.06 338 VAL A C 1
ATOM 2556 O O . VAL A 1 338 ? -13.236 -3.921 6.388 1.00 94.06 338 VAL A O 1
ATOM 2559 N N . SER A 1 339 ? -14.216 -4.517 4.468 1.00 92.81 339 SER A N 1
ATOM 2560 C CA . SER A 1 339 ? -15.573 -4.290 4.974 1.00 92.81 339 SER A CA 1
ATOM 2561 C C . SER A 1 339 ? -16.189 -5.587 5.493 1.00 92.81 339 SER A C 1
ATOM 2563 O O . SER A 1 339 ? -16.136 -6.621 4.823 1.00 92.81 339 SER A O 1
ATOM 2565 N N . VAL A 1 340 ? -16.791 -5.515 6.681 1.00 95.25 340 VAL A N 1
ATOM 2566 C CA . VAL A 1 340 ? -17.593 -6.588 7.277 1.00 95.25 340 VAL A CA 1
ATOM 2567 C C . VAL A 1 340 ? -18.877 -5.958 7.841 1.00 95.25 340 VAL A C 1
ATOM 2569 O O . VAL A 1 340 ? -18.865 -5.456 8.969 1.00 95.25 340 VAL A O 1
ATOM 2572 N N . PRO A 1 341 ? -19.973 -5.912 7.059 1.00 93.94 341 PRO A N 1
ATOM 2573 C CA . PRO A 1 341 ? -21.240 -5.315 7.489 1.00 93.94 341 PRO A CA 1
ATOM 2574 C C . PRO A 1 341 ? -21.870 -6.025 8.694 1.00 93.94 341 PRO A C 1
ATOM 2576 O O . PRO A 1 341 ? -21.633 -7.216 8.915 1.00 93.94 341 PRO A O 1
ATOM 2579 N N . TYR A 1 342 ? -22.705 -5.313 9.458 1.00 93.56 342 TYR A N 1
ATOM 2580 C CA . TYR A 1 342 ? -23.419 -5.879 10.610 1.00 93.56 342 TYR A CA 1
ATOM 2581 C C . TYR A 1 342 ? -24.257 -7.110 10.241 1.00 93.56 342 TYR A C 1
ATOM 2583 O O . TYR A 1 342 ? -24.976 -7.124 9.243 1.00 93.56 342 TYR A O 1
ATOM 2591 N N . GLY A 1 343 ? -24.208 -8.139 11.092 1.00 92.56 343 GLY A N 1
ATOM 2592 C CA . GLY A 1 343 ? -25.015 -9.347 10.929 1.00 92.56 343 GLY A CA 1
ATOM 2593 C C . GLY A 1 343 ? -24.399 -10.555 11.624 1.00 92.56 343 GLY A C 1
ATOM 2594 O O . GLY A 1 343 ? -23.761 -10.432 12.669 1.00 92.56 343 GLY A O 1
ATOM 2595 N N . SER A 1 344 ? -24.552 -11.734 11.017 1.00 93.88 344 SER A N 1
ATOM 2596 C CA . SER A 1 344 ? -23.876 -12.973 11.430 1.00 93.88 344 SER A CA 1
ATOM 2597 C C . SER A 1 344 ? -22.352 -12.879 11.385 1.00 93.88 344 SER A C 1
ATOM 2599 O O . SER A 1 344 ? -21.671 -13.640 12.074 1.00 93.88 344 SER A O 1
ATOM 2601 N N . ASP A 1 345 ? -21.818 -11.986 10.554 1.00 94.69 345 ASP A N 1
ATOM 2602 C CA . ASP A 1 345 ? -20.412 -11.967 10.154 1.00 94.69 345 ASP A CA 1
ATOM 2603 C C . ASP A 1 345 ? -19.627 -10.778 10.714 1.00 94.69 345 ASP A C 1
ATOM 2605 O O . ASP A 1 345 ? -18.417 -10.887 10.872 1.00 94.69 345 ASP A O 1
ATOM 2609 N N . ASN A 1 346 ? -20.315 -9.730 11.167 1.00 96.88 346 ASN A N 1
ATOM 2610 C CA . ASN A 1 346 ? -19.814 -8.785 12.163 1.00 96.88 346 ASN A CA 1
ATOM 2611 C C . ASN A 1 346 ? -20.777 -8.793 13.358 1.00 96.88 346 ASN A C 1
ATOM 2613 O O . ASN A 1 346 ? -21.781 -8.069 13.381 1.00 96.88 346 ASN A O 1
ATOM 2617 N N . SER A 1 347 ? -20.503 -9.681 14.317 1.00 96.25 347 SER A N 1
ATOM 2618 C CA . SER A 1 347 ? -21.449 -10.075 15.363 1.00 96.25 347 SER A CA 1
ATOM 2619 C C . SER A 1 347 ? -20.871 -9.888 16.763 1.00 96.25 347 SER A C 1
ATOM 2621 O O . SER A 1 347 ? -19.927 -10.580 17.147 1.00 96.25 347 SER A O 1
ATOM 2623 N N . LEU A 1 348 ? -21.485 -8.985 17.528 1.00 96.81 348 LEU A N 1
ATOM 2624 C CA . LEU A 1 348 ? -21.311 -8.822 18.969 1.00 96.81 348 LEU A CA 1
ATOM 2625 C C . LEU A 1 348 ? -22.672 -8.400 19.559 1.00 96.81 348 LEU A C 1
ATOM 2627 O O . LEU A 1 348 ? -23.049 -7.242 19.399 1.00 96.81 348 LEU A O 1
ATOM 2631 N N . PRO A 1 349 ? -23.446 -9.307 20.189 1.00 94.25 349 PRO A N 1
ATOM 2632 C CA . PRO A 1 349 ? -24.832 -9.025 20.594 1.00 94.25 349 PRO A CA 1
ATOM 2633 C C . PRO A 1 349 ? -25.016 -7.890 21.611 1.00 94.25 349 PRO A C 1
ATOM 2635 O O . PRO A 1 349 ? -26.118 -7.370 21.742 1.00 94.25 349 PRO A O 1
ATOM 2638 N N . GLN A 1 350 ? -23.960 -7.532 22.342 1.00 93.88 350 GLN A N 1
ATOM 2639 C CA . GLN A 1 350 ? -23.949 -6.456 23.335 1.00 93.88 350 GLN A CA 1
ATOM 2640 C C . GLN A 1 350 ? -23.678 -5.068 22.733 1.00 93.88 350 GLN A C 1
ATOM 2642 O O . GLN A 1 350 ? -23.949 -4.062 23.383 1.00 93.88 350 GLN A O 1
ATOM 2647 N N . ASP A 1 351 ? -23.196 -4.991 21.489 1.00 90.44 351 ASP A N 1
ATOM 2648 C CA . ASP A 1 351 ? -23.150 -3.730 20.747 1.00 90.44 351 ASP A CA 1
ATOM 2649 C C . ASP A 1 351 ? -24.526 -3.446 20.123 1.00 90.44 351 ASP A C 1
ATOM 2651 O O . ASP A 1 351 ? -24.765 -3.670 18.931 1.00 90.44 351 ASP A O 1
ATOM 2655 N N . VAL A 1 352 ? -25.444 -3.003 20.984 1.00 84.94 352 VAL A N 1
ATOM 2656 C CA . VAL A 1 352 ? -26.834 -2.660 20.642 1.00 84.94 352 VAL A CA 1
ATOM 2657 C C . VAL A 1 352 ? -26.965 -1.303 19.944 1.00 84.94 352 VAL A C 1
ATOM 2659 O O . VAL A 1 352 ? -27.947 -1.082 19.241 1.00 84.94 352 VAL A O 1
ATOM 2662 N N . ASN A 1 353 ? -25.961 -0.431 20.085 1.00 77.56 353 ASN A N 1
ATOM 2663 C CA . ASN A 1 353 ? -25.938 0.903 19.478 1.00 77.56 353 ASN A CA 1
ATOM 2664 C C . ASN A 1 353 ? -25.266 0.917 18.093 1.00 77.56 353 ASN A C 1
ATOM 2666 O O . ASN A 1 353 ? -25.407 1.889 17.356 1.00 77.56 353 ASN A O 1
ATOM 2670 N N . GLY A 1 354 ? -24.540 -0.145 17.726 1.00 82.12 354 GLY A N 1
ATOM 2671 C CA . GLY A 1 354 ? -23.816 -0.218 16.457 1.00 82.12 354 GLY A CA 1
ATOM 2672 C C . GLY A 1 354 ? -22.556 0.647 16.448 1.00 82.12 354 GLY A C 1
ATOM 2673 O O . GLY A 1 354 ? -22.289 1.312 15.449 1.00 82.12 354 GLY A O 1
ATOM 2674 N N . PHE A 1 355 ? -21.806 0.649 17.552 1.00 82.56 355 PHE A N 1
ATOM 2675 C CA . PHE A 1 355 ? -20.541 1.371 17.697 1.00 82.56 355 PHE A CA 1
ATOM 2676 C C . PHE A 1 355 ? -19.348 0.638 17.062 1.00 82.56 355 PHE A C 1
ATOM 2678 O O . PHE A 1 355 ? -18.352 1.279 16.734 1.00 82.56 355 PHE A O 1
ATOM 2685 N N . ARG A 1 356 ? -19.409 -0.689 16.869 1.00 91.00 356 ARG A N 1
ATOM 2686 C CA . ARG A 1 356 ? -18.296 -1.438 16.256 1.00 91.00 356 ARG A CA 1
ATOM 2687 C C . ARG A 1 356 ? -18.129 -1.091 14.767 1.00 91.00 356 ARG A C 1
ATOM 2689 O O . ARG A 1 356 ? -19.126 -0.977 14.064 1.00 91.00 356 ARG A O 1
ATOM 2696 N N . PRO A 1 357 ? -16.906 -0.976 14.224 1.00 92.38 357 PRO A N 1
ATOM 2697 C CA . PRO A 1 357 ? -16.718 -0.600 12.823 1.00 92.38 357 PRO A CA 1
ATOM 2698 C C . PRO A 1 357 ? -17.272 -1.646 11.838 1.00 92.38 357 PRO A C 1
ATOM 2700 O O . PRO A 1 357 ? -17.244 -2.850 12.097 1.00 92.38 357 PRO A O 1
ATOM 2703 N N . GLN A 1 358 ? -17.732 -1.179 10.670 1.00 93.44 358 GLN A N 1
ATOM 2704 C CA . GLN A 1 358 ? -18.085 -2.010 9.498 1.00 93.44 358 GLN A CA 1
ATOM 2705 C C . GLN A 1 358 ? -17.050 -1.930 8.364 1.00 93.44 358 GLN A C 1
ATOM 2707 O O . GLN A 1 358 ? -17.106 -2.710 7.408 1.00 93.44 358 GLN A O 1
ATOM 2712 N N . LEU A 1 359 ? -16.111 -0.988 8.462 1.00 93.00 359 LEU A N 1
ATOM 2713 C CA . LEU A 1 359 ? -14.956 -0.836 7.588 1.00 93.00 359 LEU A CA 1
ATOM 2714 C C . LEU A 1 359 ? -13.712 -0.829 8.472 1.00 93.00 359 LEU A C 1
ATOM 2716 O O . LEU A 1 359 ? -13.555 0.043 9.321 1.00 93.00 359 LEU A O 1
ATOM 2720 N N . PHE A 1 360 ? -12.853 -1.817 8.271 1.00 94.25 360 PHE A N 1
ATOM 2721 C CA . PHE A 1 360 ? -11.619 -2.008 9.014 1.00 94.25 360 PHE A CA 1
ATOM 2722 C C . PHE A 1 360 ? -10.478 -1.539 8.112 1.00 94.25 360 PHE A C 1
ATOM 2724 O O . PHE A 1 360 ? -10.224 -2.155 7.074 1.00 94.25 360 PHE A O 1
ATOM 2731 N N . ARG A 1 361 ? -9.840 -0.416 8.458 1.00 92.75 361 ARG A N 1
ATOM 2732 C CA . ARG A 1 361 ? -8.709 0.158 7.706 1.00 92.75 361 ARG A CA 1
ATOM 2733 C C . ARG A 1 361 ? -7.488 -0.764 7.805 1.00 92.75 361 ARG A C 1
ATOM 2735 O O . ARG A 1 361 ? -7.476 -1.679 8.620 1.00 92.75 361 ARG A O 1
ATOM 2742 N N . SER A 1 362 ? -6.473 -0.578 6.962 1.00 92.69 362 SER A N 1
ATOM 2743 C CA . SER A 1 362 ? -5.189 -1.297 7.093 1.00 92.69 362 SER A CA 1
ATOM 2744 C C . SER A 1 362 ? -4.506 -0.967 8.433 1.00 92.69 362 SER A C 1
ATOM 2746 O O . SER A 1 362 ? -4.586 0.173 8.890 1.00 92.69 362 SER A O 1
ATOM 2748 N N . GLY A 1 363 ? -3.790 -1.927 9.027 1.00 92.19 363 GLY A N 1
ATOM 2749 C CA . GLY A 1 363 ? -2.947 -1.722 10.214 1.00 92.19 363 GLY A CA 1
ATOM 2750 C C . GLY A 1 363 ? -3.586 -2.117 11.550 1.00 92.19 363 GLY A C 1
ATOM 2751 O O . GLY A 1 363 ? -4.592 -2.825 11.593 1.00 92.19 363 GLY A O 1
ATOM 2752 N N . GLU A 1 364 ? -2.970 -1.667 12.643 1.00 94.12 364 GLU A N 1
ATOM 2753 C CA . GLU A 1 364 ? -3.430 -1.870 14.022 1.00 94.12 364 GLU A CA 1
ATOM 2754 C C . GLU A 1 364 ? -4.153 -0.619 14.533 1.00 94.12 364 GLU A C 1
ATOM 2756 O O . GLU A 1 364 ? -3.680 0.497 14.335 1.00 94.12 364 GLU A O 1
ATOM 2761 N N . HIS A 1 365 ? -5.317 -0.820 15.152 1.00 92.56 365 HIS A N 1
ATOM 2762 C CA . HIS A 1 365 ? -6.231 0.233 15.593 1.00 92.56 365 HIS A CA 1
ATOM 2763 C C . HIS A 1 365 ? -6.701 -0.079 17.015 1.00 92.56 365 HIS A C 1
ATOM 2765 O O . HIS A 1 365 ? -7.411 -1.065 17.226 1.00 92.56 365 HIS A O 1
ATOM 2771 N N . HIS A 1 366 ? -6.306 0.741 17.985 1.00 91.38 366 HIS A N 1
ATOM 2772 C CA . HIS A 1 366 ? -6.642 0.569 19.403 1.00 91.38 366 HIS A CA 1
ATOM 2773 C C . HIS A 1 366 ? -7.935 1.305 19.769 1.00 91.38 366 HIS A C 1
ATOM 2775 O O . HIS A 1 366 ? -8.295 2.273 19.107 1.00 91.38 366 HIS A O 1
ATOM 2781 N N . PHE A 1 367 ? -8.620 0.854 20.829 1.00 90.88 367 PHE A N 1
ATOM 2782 C CA . PHE A 1 367 ? -9.805 1.510 21.408 1.00 90.88 367 PHE A CA 1
ATOM 2783 C C . PHE A 1 367 ? -10.811 2.029 20.354 1.00 90.88 367 PHE A C 1
ATOM 2785 O O . PHE A 1 367 ? -11.230 3.174 20.404 1.00 90.88 367 PHE A O 1
ATOM 2792 N N . VAL A 1 368 ? -11.236 1.201 19.393 1.00 91.50 368 VAL A N 1
ATOM 2793 C CA . VAL A 1 368 ? -12.142 1.629 18.303 1.00 91.50 368 VAL A CA 1
ATOM 2794 C C . VAL A 1 368 ? -13.636 1.536 18.632 1.00 91.50 368 VAL A C 1
ATOM 2796 O O . VAL A 1 368 ? -14.449 2.062 17.877 1.00 91.50 368 VAL A O 1
ATOM 2799 N N . PHE A 1 369 ? -14.012 0.855 19.721 1.00 91.38 369 PHE A N 1
ATOM 2800 C CA . PHE A 1 369 ? -15.332 0.927 20.375 1.00 91.38 369 PHE A CA 1
ATOM 2801 C C . PHE A 1 369 ? -15.277 0.252 21.761 1.00 91.38 369 PHE A C 1
ATOM 2803 O O . PHE A 1 369 ? -14.278 -0.378 22.123 1.00 91.38 369 PHE A O 1
ATOM 2810 N N . GLY A 1 370 ? -16.373 0.313 22.525 1.00 91.44 370 GLY A N 1
ATOM 2811 C CA . GLY A 1 370 ? -16.560 -0.523 23.717 1.00 91.44 370 GLY A CA 1
ATOM 2812 C C . GLY A 1 370 ? -18.022 -0.898 23.981 1.00 91.44 370 GLY A C 1
ATOM 2813 O O . GLY A 1 370 ? -18.937 -0.187 23.558 1.00 91.44 370 GLY A O 1
ATOM 2814 N N . VAL A 1 371 ? -18.258 -1.999 24.702 1.00 92.50 371 VAL A N 1
ATOM 2815 C CA . VAL A 1 371 ? -19.609 -2.466 25.094 1.00 92.50 371 VAL A CA 1
ATOM 2816 C C . VAL A 1 371 ? -19.684 -2.756 26.590 1.00 92.50 371 VAL A C 1
ATOM 2818 O O . VAL A 1 371 ? -18.699 -3.208 27.173 1.00 92.50 371 VAL A O 1
ATOM 2821 N N . ASP A 1 372 ? -20.861 -2.550 27.185 1.00 91.62 372 ASP A N 1
ATOM 2822 C CA . ASP A 1 372 ? -21.108 -2.946 28.574 1.00 91.62 372 ASP A CA 1
ATOM 2823 C C . ASP A 1 372 ? -21.507 -4.424 28.642 1.00 91.62 372 ASP A C 1
ATOM 2825 O O . ASP A 1 372 ? -22.130 -4.971 27.724 1.00 91.62 372 ASP A O 1
ATOM 2829 N N . PHE A 1 373 ? -21.176 -5.067 29.755 1.00 94.88 373 PHE A N 1
ATOM 2830 C CA . PHE A 1 373 ? -21.625 -6.406 30.101 1.00 94.88 373 PHE A CA 1
ATOM 2831 C C . PHE A 1 373 ? -21.646 -6.596 31.619 1.00 94.88 373 PHE A C 1
ATOM 2833 O O . PHE A 1 373 ? -20.930 -5.931 32.364 1.00 94.88 373 PHE A O 1
ATOM 2840 N N . ASN A 1 374 ? -22.467 -7.531 32.090 1.00 95.75 374 ASN A N 1
ATOM 2841 C CA . ASN A 1 374 ? -22.560 -7.824 33.518 1.00 95.75 374 ASN A CA 1
ATOM 2842 C C . ASN A 1 374 ? -21.485 -8.841 33.948 1.00 95.75 374 ASN A C 1
ATOM 2844 O O . ASN A 1 374 ? -21.138 -9.728 33.159 1.00 95.75 374 ASN A O 1
ATOM 2848 N N . PRO A 1 375 ? -20.999 -8.805 35.203 1.00 95.88 375 PRO A N 1
ATOM 2849 C CA . PRO A 1 375 ? -20.194 -9.886 35.772 1.00 95.88 375 PRO A CA 1
ATOM 2850 C C . PRO A 1 375 ? -20.837 -11.270 35.560 1.00 95.88 375 PRO A C 1
ATOM 2852 O O . PRO A 1 375 ? -22.060 -11.420 35.573 1.00 95.88 375 PRO A O 1
ATOM 2855 N N . GLY A 1 376 ? -20.022 -12.294 35.295 1.00 94.69 376 GLY A N 1
ATOM 2856 C CA . GLY A 1 376 ? -20.477 -13.620 34.865 1.00 94.69 376 GLY A CA 1
ATOM 2857 C C . GLY A 1 376 ? -20.998 -13.722 33.418 1.00 94.69 376 GLY A C 1
ATOM 2858 O O . GLY A 1 376 ? -21.134 -14.839 32.910 1.00 94.69 376 GLY A O 1
ATOM 2859 N N . GLN A 1 377 ? -21.261 -12.613 32.715 1.00 96.25 377 GLN A N 1
ATOM 2860 C CA . GLN A 1 377 ? -21.634 -12.636 31.297 1.00 96.25 377 GLN A CA 1
ATOM 2861 C C . GLN A 1 377 ? -20.404 -12.886 30.409 1.00 96.25 377 GLN A C 1
ATOM 2863 O O . GLN A 1 377 ? -19.276 -12.494 30.713 1.00 96.25 377 GLN A O 1
ATOM 2868 N N . LYS A 1 378 ? -20.632 -13.550 29.272 1.00 96.75 378 LYS A N 1
ATOM 2869 C CA . LYS A 1 378 ? -19.607 -13.864 28.275 1.00 96.75 378 LYS A CA 1
ATOM 2870 C C . LYS A 1 378 ? -19.872 -13.106 26.980 1.00 96.75 378 LYS A C 1
ATOM 2872 O O . LYS A 1 378 ? -20.879 -13.358 26.316 1.00 96.75 378 LYS A O 1
ATOM 2877 N N . LEU A 1 379 ? -18.941 -12.241 26.595 1.00 97.75 379 LEU A N 1
ATOM 2878 C CA . LEU A 1 379 ? -18.931 -11.610 25.281 1.00 97.75 379 LEU A CA 1
ATOM 2879 C C . LEU A 1 379 ? -18.351 -12.568 24.236 1.00 97.75 379 LEU A C 1
ATOM 2881 O O . LEU A 1 379 ? -17.413 -13.330 24.498 1.00 97.75 379 LEU A O 1
ATOM 2885 N N . VAL A 1 380 ? -18.903 -12.504 23.028 1.00 97.62 380 VAL A N 1
ATOM 2886 C CA . VAL A 1 380 ? -18.394 -13.197 21.843 1.00 97.62 380 VAL A CA 1
ATOM 2887 C C . VAL A 1 380 ? -18.442 -12.213 20.685 1.00 97.62 380 VAL A C 1
ATOM 2889 O O . VAL A 1 380 ? -19.522 -11.920 20.182 1.00 97.62 380 VAL A O 1
ATOM 2892 N N . TYR A 1 381 ? -17.273 -11.735 20.264 1.00 97.75 381 TYR A N 1
ATOM 2893 C CA . TYR A 1 381 ? -17.127 -10.915 19.066 1.00 97.75 381 TYR A CA 1
ATOM 2894 C C . TYR A 1 381 ? -16.619 -11.811 17.933 1.00 97.75 381 TYR A C 1
ATOM 2896 O O . TYR A 1 381 ? -15.544 -12.405 18.044 1.00 97.75 381 TYR A O 1
ATOM 2904 N N . LYS A 1 382 ? -17.411 -11.967 16.869 1.00 97.00 382 LYS A N 1
ATOM 2905 C CA . LYS A 1 382 ? -17.042 -12.693 15.646 1.00 97.00 382 LYS A CA 1
ATOM 2906 C C . LYS A 1 382 ? -16.866 -11.702 14.498 1.00 97.00 382 LYS A C 1
ATOM 2908 O O . LYS A 1 382 ? -17.775 -10.913 14.239 1.00 97.00 382 LYS A O 1
ATOM 2913 N N . LEU A 1 383 ? -15.764 -11.854 13.763 1.00 97.31 383 LEU A N 1
ATOM 2914 C CA . LEU A 1 383 ? -15.573 -11.268 12.438 1.00 97.31 383 LEU A CA 1
ATOM 2915 C C . LEU A 1 383 ? -15.433 -12.380 11.386 1.00 97.31 383 LEU A C 1
ATOM 2917 O O . LEU A 1 383 ? -14.823 -13.423 11.625 1.00 97.31 383 LEU A O 1
ATOM 2921 N N . ALA A 1 384 ? -16.043 -12.191 10.222 1.00 94.69 384 ALA A N 1
ATOM 2922 C CA . ALA A 1 384 ? -15.984 -13.090 9.073 1.00 94.69 384 ALA A CA 1
ATOM 2923 C C . ALA A 1 384 ? -16.002 -12.261 7.780 1.00 94.69 384 ALA A C 1
ATOM 2925 O O . ALA A 1 384 ? -17.060 -12.081 7.176 1.00 94.69 384 ALA A O 1
ATOM 2926 N N . PRO A 1 385 ? -14.849 -11.711 7.363 1.00 92.88 385 PRO A N 1
ATOM 2927 C CA . PRO A 1 385 ? -14.760 -11.021 6.084 1.00 92.88 385 PRO A CA 1
ATOM 2928 C C . PRO A 1 385 ? -15.095 -11.972 4.925 1.00 92.88 385 PRO A C 1
ATOM 2930 O O . PRO A 1 385 ? -14.827 -13.172 4.988 1.00 92.88 385 PRO A O 1
ATOM 2933 N N . SER A 1 386 ? -15.668 -11.428 3.847 1.00 87.25 386 SER A N 1
ATOM 2934 C CA . SER A 1 386 ? -16.092 -12.196 2.660 1.00 87.25 386 SER A CA 1
ATOM 2935 C C . SER A 1 386 ? -14.939 -12.915 1.946 1.00 87.25 386 SER A C 1
ATOM 2937 O O . SER A 1 386 ? -15.159 -13.906 1.249 1.00 87.25 386 SER A O 1
ATOM 2939 N N . CYS A 1 387 ? -13.712 -12.444 2.165 1.00 82.25 387 CYS A N 1
ATOM 2940 C CA . CYS A 1 387 ? -12.463 -13.108 1.831 1.00 82.25 387 CYS A CA 1
ATOM 2941 C C . CYS A 1 387 ? -11.590 -13.190 3.096 1.00 82.25 387 CYS A C 1
ATOM 2943 O O . CYS A 1 387 ? -11.507 -12.231 3.857 1.00 82.25 387 CYS A O 1
ATOM 2945 N N . GLY A 1 388 ? -10.914 -14.324 3.307 1.00 83.56 388 GLY A N 1
ATOM 2946 C CA . GLY A 1 388 ? -10.066 -14.565 4.481 1.00 83.56 388 GLY A CA 1
ATOM 2947 C C . GLY A 1 388 ? -10.681 -15.531 5.499 1.00 83.56 388 GLY A C 1
ATOM 2948 O O . GLY A 1 388 ? -11.659 -16.222 5.219 1.00 83.56 388 GLY A O 1
ATOM 2949 N N . ALA A 1 389 ? -10.058 -15.630 6.674 1.00 89.50 389 ALA A N 1
ATOM 2950 C CA . ALA A 1 389 ? -10.510 -16.501 7.758 1.00 89.50 389 ALA A CA 1
ATOM 2951 C C . ALA A 1 389 ? -11.451 -15.758 8.720 1.00 89.50 389 ALA A C 1
ATOM 2953 O O . ALA A 1 389 ? -11.199 -14.604 9.066 1.00 89.50 389 ALA A O 1
ATOM 2954 N N . SER A 1 390 ? -12.495 -16.439 9.206 1.00 93.69 390 SER A N 1
ATOM 2955 C CA . SER A 1 390 ? -13.306 -15.920 10.311 1.00 93.69 390 SER A CA 1
ATOM 2956 C C . SER A 1 390 ? -12.552 -16.044 11.634 1.00 93.69 390 SER A C 1
ATOM 2958 O O . SER A 1 390 ? -12.006 -17.100 11.958 1.00 93.69 390 SER A O 1
ATOM 2960 N N . THR A 1 391 ? -12.555 -14.962 12.404 1.00 96.38 391 THR A N 1
ATOM 2961 C CA . THR A 1 391 ? -11.914 -14.835 13.711 1.00 96.38 391 THR A CA 1
ATOM 2962 C C . THR A 1 391 ? -12.968 -14.664 14.805 1.00 96.38 391 THR A C 1
ATOM 2964 O O . THR A 1 391 ? -14.120 -14.287 14.561 1.00 96.38 391 THR A O 1
ATOM 2967 N N . LYS A 1 392 ? -12.589 -14.990 16.044 1.00 96.12 392 LYS A N 1
ATOM 2968 C CA . LYS A 1 392 ? -13.480 -14.916 17.201 1.00 96.12 392 LYS A CA 1
ATOM 2969 C C . LYS A 1 392 ? -12.704 -14.564 18.461 1.00 96.12 392 LYS A C 1
ATOM 2971 O O . LYS A 1 392 ? -11.827 -15.315 18.876 1.00 96.12 392 LYS A O 1
ATOM 2976 N N . LEU A 1 393 ? -13.099 -13.465 19.089 1.00 97.88 393 LEU A N 1
ATOM 2977 C CA . LEU A 1 393 ? -12.638 -13.031 20.400 1.00 97.88 393 LEU A CA 1
ATOM 2978 C C . LEU A 1 393 ? -13.700 -13.369 21.459 1.00 97.88 393 LEU A C 1
ATOM 2980 O O . LEU A 1 393 ? -14.905 -13.390 21.190 1.00 97.88 393 LEU A O 1
ATOM 2984 N N . VAL A 1 394 ? -13.238 -13.672 22.669 1.00 98.00 394 VAL A N 1
ATOM 2985 C CA . VAL A 1 394 ? -14.066 -14.007 23.830 1.00 98.00 394 VAL A CA 1
ATOM 2986 C C . VAL A 1 394 ? -13.592 -13.159 25.000 1.00 98.00 394 VAL A C 1
ATOM 2988 O O . VAL A 1 394 ? -12.412 -13.208 25.338 1.00 98.00 394 VAL A O 1
ATOM 2991 N N . VAL A 1 395 ? -14.510 -12.420 25.621 1.00 98.19 395 VAL A N 1
ATOM 2992 C CA . VAL A 1 395 ? -14.223 -11.547 26.771 1.00 98.19 395 VAL A CA 1
ATOM 2993 C C . VAL A 1 395 ? -15.157 -11.912 27.925 1.00 98.19 395 VAL A C 1
ATOM 2995 O O . VAL A 1 395 ? -16.284 -12.369 27.710 1.00 98.19 395 VAL A O 1
ATOM 2998 N N . THR A 1 396 ? -14.652 -11.782 29.148 1.00 97.62 396 THR A N 1
ATOM 2999 C CA . THR A 1 396 ? -15.319 -12.145 30.407 1.00 97.62 396 THR A CA 1
ATOM 3000 C C . THR A 1 396 ? -14.883 -11.197 31.523 1.00 97.62 396 THR A C 1
ATOM 3002 O O . THR A 1 396 ? -13.897 -10.480 31.380 1.00 97.62 396 THR A O 1
ATOM 3005 N N . ASP A 1 397 ? -15.550 -11.267 32.669 1.00 95.31 397 ASP A N 1
ATOM 3006 C CA . ASP A 1 397 ? -15.176 -10.596 33.925 1.00 95.31 397 ASP A CA 1
ATOM 3007 C C . ASP A 1 397 ? -13.730 -10.866 34.402 1.00 95.31 397 ASP A C 1
ATOM 3009 O O . ASP A 1 397 ? -13.140 -10.049 35.115 1.00 95.31 397 ASP A O 1
ATOM 3013 N N . LYS A 1 398 ? -13.156 -11.997 33.973 1.00 96.56 398 LYS A N 1
ATOM 3014 C CA . LYS A 1 398 ? -11.777 -12.455 34.228 1.00 96.56 398 LYS A CA 1
ATOM 3015 C C . LYS A 1 398 ? -10.768 -12.087 33.134 1.00 96.56 398 LYS A C 1
ATOM 3017 O O . LYS A 1 398 ? -9.626 -12.537 33.192 1.00 96.56 398 LYS A O 1
ATOM 3022 N N . SER A 1 399 ? -11.177 -11.341 32.111 1.00 96.94 399 SER A N 1
ATOM 3023 C CA . SER A 1 399 ? -10.254 -10.820 31.098 1.00 96.94 399 SER A CA 1
ATOM 3024 C C . SER A 1 399 ? -9.407 -9.669 31.664 1.00 96.94 399 SER A C 1
ATOM 3026 O O . SER A 1 399 ? -9.724 -9.132 32.723 1.00 96.94 399 SER A O 1
ATOM 3028 N N . THR A 1 400 ? -8.315 -9.311 30.980 1.00 96.19 400 THR A N 1
ATOM 3029 C CA . THR A 1 400 ? -7.364 -8.273 31.416 1.00 96.19 400 THR A CA 1
ATOM 3030 C C . THR A 1 400 ? -8.078 -6.966 31.754 1.00 96.19 400 THR A C 1
ATOM 3032 O O . THR A 1 400 ? -8.846 -6.452 30.940 1.00 96.19 400 THR A O 1
ATOM 3035 N N . ARG A 1 401 ? -7.835 -6.432 32.955 1.00 95.00 401 ARG A N 1
ATOM 3036 C CA . ARG A 1 401 ? -8.400 -5.148 33.385 1.00 95.00 401 ARG A CA 1
ATOM 3037 C C . ARG A 1 401 ? -7.547 -3.981 32.899 1.00 95.00 401 ARG A C 1
ATOM 3039 O O . ARG A 1 401 ? -6.370 -4.171 32.606 1.00 95.00 401 ARG A O 1
ATOM 3046 N N . CYS A 1 402 ? -8.146 -2.800 32.780 1.00 93.06 402 CYS A N 1
ATOM 3047 C CA . CYS A 1 402 ? -7.421 -1.599 32.365 1.00 93.06 402 CYS A CA 1
ATOM 3048 C C . CYS A 1 402 ? -6.390 -1.235 33.442 1.00 93.06 402 CYS A C 1
ATOM 3050 O O . CYS A 1 402 ? -6.757 -0.971 34.585 1.00 93.06 402 CYS A O 1
ATOM 3052 N N . GLY A 1 403 ? -5.106 -1.307 33.085 1.00 87.69 403 GLY A N 1
ATOM 3053 C CA . GLY A 1 403 ? -3.991 -0.894 33.936 1.00 87.69 403 GLY A CA 1
ATOM 3054 C C . GLY A 1 403 ? -3.606 0.565 33.698 1.00 87.69 403 GLY A C 1
ATOM 3055 O O . GLY A 1 403 ? -4.129 1.207 32.789 1.00 87.69 403 GLY A O 1
ATOM 3056 N N . GLU A 1 404 ? -2.654 1.061 34.488 1.00 83.12 404 GLU A N 1
ATOM 3057 C CA . GLU A 1 404 ? -2.165 2.449 34.440 1.00 83.12 404 GLU A CA 1
ATOM 3058 C C . GLU A 1 404 ? -1.729 2.871 33.022 1.00 83.12 404 GLU A C 1
ATOM 3060 O O . GLU A 1 404 ? -2.110 3.942 32.561 1.00 83.12 404 GLU A O 1
ATOM 3065 N N . GLU A 1 405 ? -1.038 1.987 32.289 1.00 85.62 405 GLU A N 1
ATOM 3066 C CA . GLU A 1 405 ? -0.560 2.204 30.908 1.00 85.62 405 GLU A CA 1
ATOM 3067 C C . GLU A 1 405 ? -1.664 2.529 29.883 1.00 85.62 405 GLU A C 1
ATOM 3069 O O . GLU A 1 405 ? -1.372 3.100 28.834 1.00 85.62 405 GLU A O 1
ATOM 3074 N N . VAL A 1 406 ? -2.918 2.148 30.162 1.00 86.75 406 VAL A N 1
ATOM 3075 C CA . VAL A 1 406 ? -4.072 2.335 29.261 1.00 86.75 406 VAL A CA 1
ATOM 3076 C C . VAL A 1 406 ? -5.241 3.074 29.926 1.00 86.75 406 VAL A C 1
ATOM 3078 O O . VAL A 1 406 ? -6.371 3.047 29.430 1.00 86.75 406 VAL A O 1
ATOM 3081 N N . ALA A 1 407 ? -4.998 3.708 31.078 1.00 80.88 407 ALA A N 1
ATOM 3082 C CA . ALA A 1 407 ? -6.045 4.344 31.871 1.00 80.88 407 ALA A CA 1
ATOM 3083 C C . ALA A 1 407 ? -6.696 5.516 31.118 1.00 80.88 407 ALA A C 1
ATOM 3085 O O . ALA A 1 407 ? -7.920 5.563 31.024 1.00 80.88 407 ALA A O 1
ATOM 3086 N N . GLN A 1 408 ? -5.896 6.405 30.519 1.00 79.75 408 GLN A N 1
ATOM 3087 C CA . GLN A 1 408 ? -6.357 7.580 29.762 1.00 79.75 408 GLN A CA 1
ATOM 3088 C C . GLN A 1 408 ? -7.216 7.197 28.543 1.00 79.75 408 GLN A C 1
ATOM 3090 O O . GLN A 1 408 ? -8.262 7.795 28.299 1.00 79.75 408 GLN A O 1
ATOM 3095 N N . GLN A 1 409 ? -6.836 6.144 27.820 1.00 85.44 409 GLN A N 1
ATOM 3096 C CA . GLN A 1 409 ? -7.560 5.657 26.645 1.00 85.44 409 GLN A CA 1
ATOM 3097 C C . GLN A 1 409 ? -8.864 4.949 27.040 1.00 85.44 409 GLN A C 1
ATOM 3099 O O . GLN A 1 409 ? -9.881 5.112 26.366 1.00 85.44 409 GLN A O 1
ATOM 3104 N N . ALA A 1 410 ? -8.876 4.212 28.158 1.00 85.50 410 ALA A N 1
ATOM 3105 C CA . ALA A 1 410 ? -10.103 3.649 28.723 1.00 85.50 410 ALA A CA 1
ATOM 3106 C C . ALA A 1 410 ? -11.059 4.750 29.218 1.00 85.50 410 ALA A C 1
ATOM 3108 O O . ALA A 1 410 ? -12.260 4.676 28.969 1.00 85.50 410 ALA A O 1
ATOM 3109 N N . ILE A 1 411 ? -10.519 5.793 29.852 1.00 78.38 411 ILE A N 1
ATOM 3110 C CA . ILE A 1 411 ? -11.216 7.016 30.273 1.00 78.38 411 ILE A CA 1
ATOM 3111 C C . ILE A 1 411 ? -11.894 7.707 29.085 1.00 78.38 411 ILE A C 1
ATOM 3113 O O . ILE A 1 411 ? -13.112 7.908 29.096 1.00 78.38 411 ILE A O 1
ATOM 3117 N N . CYS A 1 412 ? -11.137 7.994 28.025 1.00 81.69 412 CYS A N 1
ATOM 3118 C CA . CYS A 1 412 ? -11.681 8.587 26.808 1.00 81.69 412 CYS A CA 1
ATOM 3119 C C . CYS A 1 412 ? -12.691 7.669 26.128 1.00 81.69 412 CYS A C 1
ATOM 3121 O O . CYS A 1 412 ? -13.726 8.131 25.654 1.00 81.69 412 CYS A O 1
ATOM 3123 N N . GLY A 1 413 ? -12.452 6.358 26.162 1.00 83.19 413 GLY A N 1
ATOM 3124 C CA . GLY A 1 413 ? -13.407 5.374 25.688 1.00 83.19 413 GLY A CA 1
ATOM 3125 C C . GLY A 1 413 ? -14.744 5.408 26.430 1.00 83.19 413 GLY A C 1
ATOM 3126 O O . GLY A 1 413 ? -15.782 5.322 25.781 1.00 83.19 413 GLY A O 1
ATOM 3127 N N . GLN A 1 414 ? -14.766 5.568 27.757 1.00 78.56 414 GLN A N 1
ATOM 3128 C CA . GLN A 1 414 ? -16.023 5.727 28.501 1.00 78.56 414 GLN A CA 1
ATOM 3129 C C . GLN A 1 414 ? -16.737 7.020 28.079 1.00 78.56 414 GLN A C 1
ATOM 3131 O O . GLN A 1 414 ? -17.841 6.956 27.537 1.00 78.56 414 GLN A O 1
ATOM 3136 N N . SER A 1 415 ? -16.057 8.169 28.191 1.00 75.19 415 SER A N 1
ATOM 3137 C CA . SER A 1 415 ? -16.611 9.490 27.848 1.00 75.19 415 SER A CA 1
ATOM 3138 C C . SER A 1 415 ? -17.204 9.528 26.429 1.00 75.19 415 SER A C 1
ATOM 3140 O O . SER A 1 415 ? -18.374 9.864 26.241 1.00 75.19 415 SER A O 1
ATOM 3142 N N . CYS A 1 416 ? -16.457 9.051 25.429 1.00 78.62 416 CYS A N 1
ATOM 3143 C CA . CYS A 1 416 ? -16.908 8.996 24.038 1.00 78.62 416 CYS A CA 1
ATOM 3144 C C . CYS A 1 416 ? -18.059 8.006 23.795 1.00 78.62 416 CYS A C 1
ATOM 3146 O O . CYS A 1 416 ? -18.888 8.231 22.912 1.00 78.62 416 CYS A O 1
ATOM 3148 N N . ARG A 1 417 ? -18.167 6.917 24.574 1.00 80.81 417 ARG A N 1
ATOM 3149 C CA . ARG A 1 417 ? -19.344 6.028 24.527 1.00 80.81 417 ARG A CA 1
ATOM 3150 C C . ARG A 1 417 ? -20.563 6.704 25.132 1.00 80.81 417 ARG A C 1
ATOM 3152 O O . ARG A 1 417 ? -21.652 6.536 24.592 1.00 80.81 417 ARG A O 1
ATOM 3159 N N . GLY A 1 418 ? -20.388 7.441 26.226 1.00 73.00 418 GLY A N 1
ATOM 3160 C CA . GLY A 1 418 ? -21.431 8.250 26.845 1.00 73.00 418 GLY A CA 1
ATOM 3161 C C . GLY A 1 418 ? -21.967 9.311 25.880 1.00 73.00 418 GLY A C 1
ATOM 3162 O O . GLY A 1 418 ? -23.168 9.344 25.624 1.00 73.00 418 GLY A O 1
ATOM 3163 N N . GLN A 1 419 ? -21.082 10.088 25.245 1.00 71.06 419 GLN A N 1
ATOM 3164 C CA . GLN A 1 419 ? -21.464 11.057 24.211 1.00 71.06 419 GLN A CA 1
ATOM 3165 C C . GLN A 1 419 ? -22.237 10.394 23.062 1.00 71.06 419 GLN A C 1
ATOM 3167 O O . GLN A 1 419 ? -23.347 10.808 22.748 1.00 71.06 419 GLN A O 1
ATOM 3172 N N . LEU A 1 420 ? -21.727 9.306 22.470 1.00 71.94 420 LEU A N 1
ATOM 3173 C CA . LEU A 1 420 ? -22.435 8.608 21.384 1.00 71.94 420 LEU A CA 1
ATOM 3174 C C . LEU A 1 420 ? -23.751 7.932 21.815 1.00 71.94 420 LEU A C 1
ATOM 3176 O O . LEU A 1 420 ? -24.518 7.494 20.955 1.00 71.94 420 LEU A O 1
ATOM 3180 N N . ARG A 1 421 ? -24.033 7.820 23.119 1.00 72.25 421 ARG A N 1
ATOM 3181 C CA . ARG A 1 421 ? -25.296 7.279 23.645 1.00 72.25 421 ARG A CA 1
ATOM 3182 C C . ARG A 1 421 ? -26.415 8.313 23.735 1.00 72.25 421 ARG A C 1
ATOM 3184 O O . ARG A 1 421 ? -27.567 7.896 23.707 1.00 72.25 421 ARG A O 1
ATOM 3191 N N . SER A 1 422 ? -26.121 9.613 23.793 1.00 66.81 422 SER A N 1
ATOM 3192 C CA . SER A 1 422 ? -27.153 10.654 23.943 1.00 66.81 422 SER A CA 1
ATOM 3193 C C . SER A 1 422 ? -27.990 10.915 22.691 1.00 66.81 422 SER A C 1
ATOM 3195 O O . SER A 1 422 ? -28.996 11.617 22.750 1.00 66.81 422 SER A O 1
ATOM 3197 N N . GLY A 1 423 ? -27.601 10.351 21.544 1.00 62.44 423 GLY A N 1
ATOM 3198 C CA . GLY A 1 423 ? -28.324 10.529 20.284 1.00 62.44 423 GLY A CA 1
ATOM 3199 C C . GLY A 1 423 ? -28.213 11.939 19.691 1.00 62.44 423 GLY A C 1
ATOM 3200 O O . GLY A 1 423 ? -28.901 12.233 18.714 1.00 62.44 423 GLY A O 1
ATOM 3201 N N . CYS A 1 424 ? -27.349 12.797 20.247 1.00 62.31 424 CYS A N 1
ATOM 3202 C CA . CYS A 1 424 ? -27.114 14.146 19.745 1.00 62.31 424 CYS A CA 1
ATOM 3203 C C . CYS A 1 424 ? -26.683 14.151 18.270 1.00 62.31 424 CYS A C 1
ATOM 3205 O O . CYS A 1 424 ? -25.846 13.360 17.825 1.00 62.31 424 CYS A O 1
ATOM 3207 N N . THR A 1 425 ? -27.221 15.094 17.501 1.00 61.25 425 THR A N 1
ATOM 3208 C CA . THR A 1 425 ? -26.832 15.302 16.103 1.00 61.25 425 THR A CA 1
ATOM 3209 C C . THR A 1 425 ? -25.493 16.027 16.002 1.00 61.25 425 THR A C 1
ATOM 3211 O O . THR A 1 425 ? -25.263 16.994 16.720 1.00 61.25 425 THR A O 1
ATOM 3214 N N . GLY A 1 426 ? -24.640 15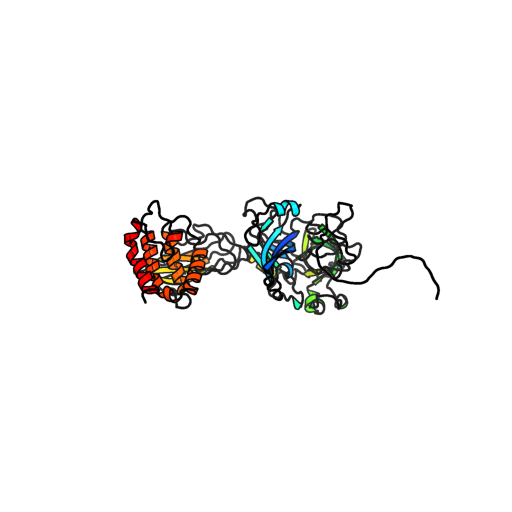.619 15.058 1.00 63.19 426 GLY A N 1
ATOM 3215 C CA . GLY A 1 426 ? -23.363 16.295 14.787 1.00 63.19 426 GLY A CA 1
ATOM 3216 C C . GLY A 1 426 ? -22.183 15.844 15.656 1.00 63.19 426 GLY A C 1
ATOM 3217 O O . GLY A 1 426 ? -21.119 16.449 15.570 1.00 63.19 426 GLY A O 1
ATOM 3218 N N . LEU A 1 427 ? -22.344 14.783 16.454 1.00 67.56 427 LEU A N 1
ATOM 3219 C CA . LEU A 1 427 ? -21.238 14.170 17.194 1.00 67.56 427 LEU A CA 1
ATOM 3220 C C . LEU A 1 427 ? -20.117 13.665 16.255 1.00 67.56 427 LEU A C 1
ATOM 3222 O O . LEU A 1 427 ? -20.403 13.224 15.135 1.00 67.56 427 LEU A O 1
ATOM 3226 N N . PRO A 1 428 ? -18.848 13.690 16.707 1.00 71.31 428 PRO A N 1
ATOM 3227 C CA . PRO A 1 428 ? -17.720 13.135 15.963 1.00 71.31 428 PRO A CA 1
ATOM 3228 C C . PRO A 1 428 ? -17.803 11.602 15.859 1.00 71.31 428 PRO A C 1
ATOM 3230 O O . PRO A 1 428 ? -18.555 10.943 16.579 1.00 71.31 428 PRO A O 1
ATOM 3233 N N . SER A 1 429 ? -16.987 11.002 14.985 1.00 75.69 429 SER A N 1
ATOM 3234 C CA . SER A 1 429 ? -16.758 9.553 15.044 1.00 75.69 429 SER A CA 1
ATOM 3235 C C . SER A 1 429 ? -16.072 9.179 16.362 1.00 75.69 429 SER A C 1
ATOM 3237 O O . SER A 1 429 ? -15.341 9.981 16.938 1.00 75.69 429 SER A O 1
ATOM 3239 N N . TYR A 1 430 ? -16.263 7.942 16.829 1.00 79.75 430 TYR A N 1
ATOM 3240 C CA . TYR A 1 430 ? -15.640 7.470 18.072 1.00 79.75 430 TYR A CA 1
ATOM 3241 C C . TYR A 1 430 ? -14.104 7.589 18.062 1.00 79.75 430 TYR A C 1
ATOM 3243 O O . TYR A 1 430 ? -13.513 8.003 19.052 1.00 79.75 430 TYR A O 1
ATOM 3251 N N . GLU A 1 431 ? -13.491 7.296 16.910 1.00 75.50 431 GLU A N 1
ATOM 3252 C CA . GLU A 1 431 ? -12.067 7.501 16.604 1.00 75.50 431 GLU A CA 1
ATOM 3253 C C . GLU A 1 431 ? -11.652 8.963 16.875 1.00 75.50 431 GLU A C 1
ATOM 3255 O O . GLU A 1 431 ? -10.856 9.223 17.772 1.00 75.50 431 GLU A O 1
ATOM 3260 N N . ALA A 1 432 ? -12.298 9.930 16.212 1.00 76.75 432 ALA A N 1
ATOM 3261 C CA . ALA A 1 432 ? -11.998 11.354 16.380 1.00 76.75 432 ALA A CA 1
ATOM 3262 C C . ALA A 1 432 ? -12.348 11.903 17.780 1.00 76.75 432 ALA A C 1
ATOM 3264 O O . ALA A 1 432 ? -11.729 12.863 18.237 1.00 76.75 432 ALA A O 1
ATOM 3265 N N . CYS A 1 433 ? -13.322 11.301 18.469 1.00 80.50 433 CYS A N 1
ATOM 3266 C CA . CYS A 1 433 ? -13.631 11.624 19.860 1.00 80.50 433 CYS A CA 1
ATOM 3267 C C . CYS A 1 433 ? -12.494 11.203 20.799 1.00 80.50 433 CYS A C 1
ATOM 3269 O O . CYS A 1 433 ? -12.061 12.001 21.630 1.00 80.50 433 CYS A O 1
ATOM 3271 N N . ILE A 1 434 ? -11.978 9.976 20.653 1.00 81.25 434 ILE A N 1
ATOM 3272 C CA . ILE A 1 434 ? -10.859 9.495 21.469 1.00 81.25 434 ILE A CA 1
ATOM 3273 C C . ILE A 1 434 ? -9.587 10.287 21.178 1.00 81.25 434 ILE A C 1
ATOM 3275 O O . ILE A 1 434 ? -8.904 10.657 22.128 1.00 81.25 434 ILE A O 1
ATOM 3279 N N . ASP A 1 435 ? -9.299 10.624 19.919 1.00 78.94 435 ASP A N 1
ATOM 3280 C CA . ASP A 1 435 ? -8.149 11.469 19.573 1.00 78.94 435 ASP A CA 1
ATOM 3281 C C . ASP A 1 435 ? -8.236 12.851 20.249 1.00 78.94 435 ASP A C 1
ATOM 3283 O O . ASP A 1 435 ? -7.290 13.286 20.911 1.00 78.94 435 ASP A O 1
ATOM 3287 N N . GLY A 1 436 ? -9.393 13.519 20.157 1.00 80.19 436 GLY A N 1
ATOM 3288 C CA . GLY A 1 436 ? -9.624 14.814 20.807 1.00 80.19 436 GLY A CA 1
ATOM 3289 C C . GLY A 1 436 ? -9.570 14.745 22.337 1.00 80.19 436 GLY A C 1
ATOM 3290 O O . GLY A 1 436 ? -8.993 15.621 22.981 1.00 80.19 436 GLY A O 1
ATOM 3291 N N . CYS A 1 437 ? -10.118 13.683 22.927 1.00 79.94 437 CYS A N 1
ATOM 3292 C CA . CYS A 1 437 ? -10.095 13.454 24.370 1.00 79.94 437 CYS A CA 1
ATOM 3293 C C . CYS A 1 437 ? -8.688 13.118 24.896 1.00 79.94 437 CYS A C 1
ATOM 3295 O O . CYS A 1 437 ? -8.284 13.629 25.943 1.00 79.94 437 CYS A O 1
ATOM 3297 N N . ASN A 1 438 ? -7.908 12.315 24.165 1.00 80.00 438 ASN A N 1
ATOM 3298 C CA . ASN A 1 438 ? -6.518 12.037 24.517 1.00 80.00 438 ASN A CA 1
ATOM 3299 C C . ASN A 1 438 ? -5.713 13.342 24.524 1.00 80.00 438 ASN A C 1
ATOM 3301 O O . ASN A 1 438 ? -5.067 13.634 25.528 1.00 80.00 438 ASN A O 1
ATOM 3305 N N . GLY A 1 439 ? -5.843 14.169 23.479 1.00 78.31 439 GLY A N 1
ATOM 3306 C CA . GLY A 1 439 ? -5.205 15.488 23.409 1.00 78.31 439 GLY A CA 1
ATOM 3307 C C . GLY A 1 439 ? -5.652 16.460 24.512 1.00 78.31 439 GLY A C 1
ATOM 3308 O O . GLY A 1 439 ? -4.848 17.262 24.981 1.00 78.31 439 GLY A O 1
ATOM 3309 N N . PHE A 1 440 ? -6.900 16.370 24.991 1.00 74.88 440 PHE A N 1
ATOM 3310 C CA . PHE A 1 440 ? -7.345 17.121 26.170 1.00 74.88 440 PHE A CA 1
ATOM 3311 C C . PHE A 1 440 ? -6.598 16.677 27.437 1.00 74.88 440 PHE A C 1
ATOM 3313 O O . PHE A 1 440 ? -6.048 17.520 28.145 1.00 74.88 440 PHE A O 1
ATOM 3320 N N . TYR A 1 441 ? -6.519 15.373 27.718 1.00 73.38 441 TYR A N 1
ATOM 3321 C CA . TYR A 1 441 ? -5.830 14.874 28.916 1.00 73.38 441 TYR A CA 1
ATOM 3322 C C . TYR A 1 441 ? -4.293 14.935 28.827 1.00 73.38 441 TYR A C 1
ATOM 3324 O O . TYR A 1 441 ? -3.642 14.991 29.865 1.00 73.38 441 TYR A O 1
ATOM 3332 N N . GLU A 1 442 ? -3.696 15.026 27.634 1.00 76.06 442 GLU A N 1
ATOM 3333 C CA . GLU A 1 442 ? -2.278 15.400 27.476 1.00 76.06 442 GLU A CA 1
ATOM 3334 C C . GLU A 1 442 ? -1.991 16.837 27.956 1.00 76.06 442 GLU A C 1
ATOM 3336 O O . GLU A 1 442 ? -0.890 17.124 28.428 1.00 76.06 442 GLU A O 1
ATOM 3341 N N . ILE A 1 443 ? -2.980 17.737 27.873 1.00 72.62 443 ILE A N 1
ATOM 3342 C CA . ILE A 1 443 ? -2.890 19.124 28.363 1.00 72.62 443 ILE A CA 1
ATOM 3343 C C . ILE A 1 443 ? -3.311 19.216 29.841 1.00 72.62 443 ILE A C 1
ATOM 3345 O O . ILE A 1 443 ? -2.700 19.955 30.613 1.00 72.62 443 ILE A O 1
ATOM 3349 N N . PHE A 1 444 ? -4.332 18.455 30.245 1.00 71.12 444 PHE A N 1
ATOM 3350 C CA . PHE A 1 444 ? -4.945 18.478 31.578 1.00 71.12 444 PHE A CA 1
ATOM 3351 C C . PHE A 1 444 ? -4.817 17.121 32.291 1.00 71.12 444 PHE A C 1
ATOM 3353 O O . PHE A 1 444 ? -5.817 16.509 32.667 1.00 71.12 444 PHE A O 1
ATOM 3360 N N . ALA A 1 445 ? -3.585 16.642 32.485 1.00 69.75 445 ALA A N 1
ATOM 3361 C CA . ALA A 1 445 ? -3.310 15.313 33.047 1.00 69.75 445 ALA A CA 1
ATOM 3362 C C . ALA A 1 445 ? -4.002 15.061 34.404 1.00 69.75 445 ALA A C 1
ATOM 3364 O O . ALA A 1 445 ? -4.588 13.998 34.613 1.00 69.75 445 ALA A O 1
ATOM 3365 N N . ASP A 1 446 ? -4.023 16.061 35.292 1.00 71.19 446 ASP A N 1
ATOM 3366 C CA . ASP A 1 446 ? -4.667 15.964 36.609 1.00 71.19 446 ASP A CA 1
ATOM 3367 C C . ASP A 1 446 ? -6.201 15.817 36.535 1.00 71.19 446 ASP A C 1
ATOM 3369 O O . ASP A 1 446 ? -6.818 15.344 37.487 1.00 71.19 446 ASP A O 1
ATOM 3373 N N . ALA A 1 447 ? -6.842 16.144 35.406 1.00 69.81 447 ALA A N 1
ATOM 3374 C CA . ALA A 1 447 ? -8.279 15.931 35.218 1.00 69.81 447 ALA A CA 1
ATOM 3375 C C . ALA A 1 447 ? -8.633 14.463 34.900 1.00 69.81 447 ALA A C 1
ATOM 3377 O O . ALA A 1 447 ? -9.802 14.080 34.993 1.00 69.81 447 ALA A O 1
ATOM 3378 N N . ALA A 1 448 ? -7.658 13.619 34.531 1.00 69.38 448 ALA A N 1
ATOM 3379 C CA . ALA A 1 448 ? -7.909 12.224 34.154 1.00 69.38 448 ALA A CA 1
ATOM 3380 C C . ALA A 1 448 ? -8.461 11.392 35.327 1.00 69.38 448 ALA A C 1
ATOM 3382 O O . ALA A 1 448 ? -9.358 10.572 35.141 1.00 69.38 448 ALA A O 1
ATOM 3383 N N . GLN A 1 449 ? -8.014 11.659 36.560 1.00 75.31 449 GLN A N 1
ATOM 3384 C CA . GLN A 1 449 ? -8.522 10.981 37.765 1.00 75.31 449 GLN A CA 1
ATOM 3385 C C . GLN A 1 449 ? -10.025 11.225 38.026 1.00 75.31 449 GLN A C 1
ATOM 3387 O O . GLN A 1 449 ? -10.658 10.462 38.751 1.00 75.31 449 GLN A O 1
ATOM 3392 N N . CYS A 1 450 ? -10.609 12.251 37.399 1.00 76.00 450 CYS A N 1
ATOM 3393 C CA . CYS A 1 450 ? -11.998 12.684 37.571 1.00 76.00 450 CYS A CA 1
ATOM 3394 C C . CYS A 1 450 ? -12.955 12.125 36.506 1.00 76.00 450 CYS A C 1
ATOM 3396 O O . CYS A 1 450 ? -14.148 12.424 36.511 1.00 76.00 450 CYS A O 1
ATOM 3398 N N . ALA A 1 451 ? -12.447 11.313 35.579 1.00 68.12 451 ALA A N 1
ATOM 3399 C CA . ALA A 1 451 ? -13.174 10.853 34.400 1.00 68.12 451 ALA A CA 1
ATOM 3400 C C . ALA A 1 451 ? -14.406 9.969 34.671 1.00 68.12 451 ALA A C 1
ATOM 3402 O O . ALA A 1 451 ? -15.284 9.881 33.816 1.00 68.12 451 ALA A O 1
ATOM 3403 N N . LEU A 1 452 ? -14.515 9.332 35.841 1.00 70.88 452 LEU A N 1
ATOM 3404 C CA . LEU A 1 452 ? -15.744 8.612 36.203 1.00 70.88 452 LEU A CA 1
ATOM 3405 C C . LEU A 1 452 ? -16.935 9.576 36.329 1.00 70.88 452 LEU A C 1
ATOM 3407 O O . LEU A 1 452 ? -18.020 9.266 35.850 1.00 70.88 452 LEU A O 1
ATOM 3411 N N . ASN A 1 453 ? -16.703 10.781 36.856 1.00 74.88 453 ASN A N 1
ATOM 3412 C CA . ASN A 1 453 ? -17.739 11.797 37.040 1.00 74.88 453 ASN A CA 1
ATOM 3413 C C . ASN A 1 453 ? -18.253 12.316 35.681 1.00 74.88 453 ASN A C 1
ATOM 3415 O O . ASN A 1 453 ? -19.446 12.575 35.524 1.00 74.88 453 ASN A O 1
ATOM 3419 N N . ILE A 1 454 ? -17.376 12.409 34.667 1.00 70.38 454 ILE A N 1
ATOM 3420 C CA . ILE A 1 454 ? -17.786 12.808 33.313 1.00 70.38 454 ILE A CA 1
ATOM 3421 C C . ILE A 1 454 ? -18.431 11.654 32.524 1.00 70.38 454 ILE A C 1
ATOM 3423 O O . ILE A 1 454 ? -19.307 11.919 31.702 1.00 70.38 454 ILE A O 1
ATOM 3427 N N . ASP A 1 455 ? -18.098 10.382 32.788 1.00 68.56 455 ASP A N 1
ATOM 3428 C CA . ASP A 1 455 ? -18.884 9.254 32.256 1.00 68.56 455 ASP A CA 1
ATOM 3429 C C . ASP A 1 455 ? -20.292 9.221 32.861 1.00 68.56 455 ASP A C 1
ATOM 3431 O O . ASP A 1 455 ? -21.254 9.103 32.110 1.00 68.56 455 ASP A O 1
ATOM 3435 N N . ASP A 1 456 ? -20.444 9.406 34.177 1.00 73.06 456 ASP A N 1
ATOM 3436 C CA . ASP A 1 456 ? -21.766 9.472 34.815 1.00 73.06 456 ASP A CA 1
ATOM 3437 C C . ASP A 1 456 ? -22.604 10.641 34.284 1.00 73.06 456 ASP A C 1
ATOM 3439 O O . ASP A 1 456 ? -23.797 10.473 34.029 1.00 73.06 456 ASP A O 1
ATOM 3443 N N . TRP A 1 457 ? -21.986 11.803 34.041 1.00 73.94 457 TRP A N 1
ATOM 3444 C CA . TRP A 1 457 ? -22.653 12.937 33.398 1.00 73.94 457 TRP A CA 1
ATOM 3445 C C . TRP A 1 457 ? -23.142 12.583 31.991 1.00 73.94 457 TRP A C 1
ATOM 3447 O O . TRP A 1 457 ? -24.335 12.694 31.712 1.00 73.94 457 TRP A O 1
ATOM 3457 N N . ASN A 1 458 ? -22.261 12.073 31.122 1.00 67.56 458 ASN A N 1
ATOM 3458 C CA . ASN A 1 458 ? -22.641 11.651 29.771 1.00 67.56 458 ASN A CA 1
ATOM 3459 C C . ASN A 1 458 ? -23.687 10.514 29.784 1.00 67.56 458 ASN A C 1
ATOM 3461 O O . ASN A 1 458 ? -24.581 10.473 28.939 1.00 67.56 458 ASN A O 1
ATOM 3465 N N . ARG A 1 459 ? -23.610 9.595 30.753 1.00 70.00 459 ARG A N 1
ATOM 3466 C CA . ARG A 1 459 ? -24.565 8.499 30.975 1.00 70.00 459 ARG A CA 1
ATOM 3467 C C . ARG A 1 459 ? -25.920 9.024 31.449 1.00 70.00 459 ARG A C 1
ATOM 3469 O O . ARG A 1 459 ? -26.942 8.501 31.012 1.00 70.00 459 ARG A O 1
ATOM 3476 N N . CYS A 1 460 ? -25.945 10.051 32.295 1.00 73.25 460 CYS A N 1
ATOM 3477 C CA . CYS A 1 460 ? -27.161 10.752 32.696 1.00 73.25 460 CYS A CA 1
ATOM 3478 C C . CYS A 1 460 ? -27.803 11.440 31.485 1.00 73.25 460 CYS A C 1
ATOM 3480 O O . CYS A 1 460 ? -28.934 11.105 31.137 1.00 73.25 460 CYS A O 1
ATOM 3482 N N . LEU A 1 461 ? -27.041 12.274 30.763 1.00 68.50 461 LEU A N 1
ATOM 3483 C CA . LEU A 1 461 ? -27.479 12.919 29.519 1.00 68.50 461 LEU A CA 1
ATOM 3484 C C . LEU A 1 461 ? -28.059 11.906 28.522 1.00 68.50 461 LEU A C 1
ATOM 3486 O O . LEU A 1 461 ? -29.078 12.169 27.896 1.00 68.50 461 LEU A O 1
ATOM 3490 N N . ALA A 1 462 ? -27.451 10.723 28.408 1.00 63.97 462 ALA A N 1
ATOM 3491 C CA . ALA A 1 462 ? -27.910 9.673 27.507 1.00 63.97 462 ALA A CA 1
ATOM 3492 C C . ALA A 1 462 ? -29.176 8.911 27.936 1.00 63.97 462 ALA A C 1
ATOM 3494 O O . ALA A 1 462 ? -29.710 8.131 27.146 1.00 63.97 462 ALA A O 1
ATOM 3495 N N . ASN A 1 463 ? -29.665 9.116 29.160 1.00 68.94 463 ASN A N 1
ATOM 3496 C CA . ASN A 1 463 ? -30.985 8.655 29.595 1.00 68.94 463 ASN A CA 1
ATOM 3497 C C . ASN A 1 463 ? -32.029 9.792 29.598 1.00 68.94 463 ASN A C 1
ATOM 3499 O O . ASN A 1 463 ? -33.231 9.514 29.635 1.00 68.94 463 ASN A O 1
ATOM 3503 N N . THR A 1 464 ? -31.595 11.052 29.511 1.00 66.50 464 THR A N 1
ATOM 3504 C CA . THR A 1 464 ? -32.458 12.230 29.358 1.00 66.50 464 THR A CA 1
ATOM 3505 C C . THR A 1 464 ? -32.992 12.336 27.925 1.00 66.50 464 THR A C 1
ATOM 3507 O O . THR A 1 464 ? -32.304 12.036 26.952 1.00 66.50 464 THR A O 1
ATOM 3510 N N . THR A 1 465 ? -34.251 12.755 27.766 1.00 64.44 465 THR A N 1
ATOM 3511 C CA . THR A 1 465 ? -34.845 12.968 26.433 1.00 64.44 465 THR A CA 1
ATOM 3512 C C . THR A 1 465 ? -34.449 14.346 25.890 1.00 64.44 465 THR A C 1
ATOM 3514 O O . THR A 1 465 ? -34.665 15.325 26.601 1.00 64.44 465 THR A O 1
ATOM 3517 N N . PRO A 1 466 ? -33.936 14.463 24.648 1.00 58.44 466 PRO A N 1
ATOM 3518 C CA . PRO A 1 466 ? -33.538 15.747 24.076 1.00 58.44 466 PRO A CA 1
ATOM 3519 C C . PRO A 1 466 ? -34.621 16.835 24.078 1.00 58.44 466 PRO A C 1
ATOM 3521 O O . PRO A 1 466 ? -35.690 16.665 23.483 1.00 58.44 466 PRO A O 1
ATOM 3524 N N . GLY A 1 467 ? -34.292 17.984 24.674 1.00 57.50 467 GLY A N 1
ATOM 3525 C CA . GLY A 1 467 ? -34.992 19.248 24.442 1.00 57.50 467 GLY A CA 1
ATOM 3526 C C . GLY A 1 467 ? -34.705 19.807 23.035 1.00 57.50 467 GLY A C 1
ATOM 3527 O O . GLY A 1 467 ? -33.705 19.436 22.416 1.00 57.50 467 GLY A O 1
ATOM 3528 N N . PRO A 1 468 ? -35.563 20.694 22.496 1.00 54.34 468 PRO A N 1
ATOM 3529 C CA . PRO A 1 468 ? -35.473 21.154 21.104 1.00 54.34 468 PRO A CA 1
ATOM 3530 C C . PRO A 1 468 ? -34.259 22.047 20.798 1.00 54.34 468 PRO A C 1
ATOM 3532 O O . PRO A 1 468 ? -33.894 22.166 19.631 1.00 54.34 468 PRO A O 1
ATOM 3535 N N . ASP A 1 469 ? -33.648 22.651 21.820 1.00 54.84 469 ASP A N 1
ATOM 3536 C CA . ASP A 1 469 ? -32.560 23.631 21.697 1.00 54.84 469 ASP A CA 1
ATOM 3537 C C . ASP A 1 469 ? -31.175 23.065 22.104 1.00 54.84 469 ASP A C 1
ATOM 3539 O O . ASP A 1 469 ? -30.222 23.822 22.263 1.00 54.84 469 ASP A O 1
ATOM 3543 N N . TRP A 1 470 ? -31.049 21.743 22.299 1.00 58.41 470 TRP A N 1
ATOM 3544 C CA . TRP A 1 470 ? -29.835 21.101 22.831 1.00 58.41 470 TRP A CA 1
ATOM 3545 C C . TRP A 1 470 ? -28.681 21.057 21.803 1.00 58.41 470 TRP A C 1
ATOM 3547 O O . TRP A 1 470 ? -28.800 20.412 20.757 1.00 58.41 470 TRP A O 1
ATOM 3557 N N . MET A 1 471 ? -27.540 21.696 22.100 1.00 51.38 471 MET A N 1
ATOM 3558 C CA . MET A 1 471 ? -26.361 21.790 21.223 1.00 51.38 471 MET A CA 1
ATOM 3559 C C . MET A 1 471 ? -25.116 21.149 21.858 1.00 51.38 471 MET A C 1
ATOM 3561 O O . MET A 1 471 ? -24.089 21.779 22.122 1.00 51.38 471 MET A O 1
ATOM 3565 N N . CYS A 1 472 ? -25.189 19.825 21.997 1.00 52.50 472 CYS A N 1
ATOM 3566 C CA . CYS A 1 472 ? -24.244 18.974 22.725 1.00 52.50 472 CYS A CA 1
ATOM 3567 C C . CYS A 1 472 ? -22.749 19.127 22.367 1.00 52.50 472 CYS A C 1
ATOM 3569 O O . CYS A 1 472 ? -21.905 18.702 23.149 1.00 52.50 472 CYS A O 1
ATOM 3571 N N . PHE A 1 473 ? -22.388 19.673 21.197 1.00 41.88 473 PHE A N 1
ATOM 3572 C CA . PHE A 1 473 ? -20.981 19.830 20.805 1.00 41.88 473 PHE A CA 1
ATOM 3573 C C . PHE A 1 473 ? -20.309 21.018 21.510 1.00 41.88 473 PHE A C 1
ATOM 3575 O O . PHE A 1 473 ? -19.221 20.848 22.052 1.00 41.88 473 PHE A O 1
ATOM 3582 N N . GLU A 1 474 ? -20.962 22.184 21.584 1.00 43.66 474 GLU A N 1
ATOM 3583 C CA . GLU A 1 474 ? -20.447 23.301 22.392 1.00 43.66 474 GLU A CA 1
ATOM 3584 C C . GLU A 1 474 ? -20.545 22.950 23.884 1.00 43.66 474 GLU A C 1
ATOM 3586 O O . GLU A 1 474 ? -19.555 23.075 24.604 1.00 43.66 474 GLU A O 1
ATOM 3591 N N . GLU A 1 475 ? -21.677 22.380 24.313 1.00 47.72 475 GLU A N 1
ATOM 3592 C CA . GLU A 1 475 ? -21.941 21.938 25.693 1.00 47.72 475 GLU A CA 1
ATOM 3593 C C . GLU A 1 475 ? -20.998 20.836 26.208 1.00 47.72 475 GLU A C 1
ATOM 3595 O O . GLU A 1 475 ? -20.818 20.714 27.417 1.00 47.72 475 GLU A O 1
ATOM 3600 N N . SER A 1 476 ? -20.344 20.067 25.324 1.00 40.12 476 SER A N 1
ATOM 3601 C CA . SER A 1 476 ? -19.306 19.095 25.717 1.00 40.12 476 SER A CA 1
ATOM 3602 C C . SER A 1 476 ? -18.014 19.744 26.240 1.00 40.12 476 SER A C 1
ATOM 3604 O O . SER A 1 476 ? -17.154 19.056 26.793 1.00 40.12 476 SER A O 1
ATOM 3606 N N . SER A 1 477 ? -17.882 21.067 26.102 1.00 39.81 477 SER A N 1
ATOM 3607 C CA . SER A 1 477 ? -16.794 21.854 26.684 1.00 39.81 477 SER A CA 1
ATOM 3608 C C . SER A 1 477 ? -17.024 22.067 28.187 1.00 39.81 477 SER A C 1
ATOM 3610 O O . SER A 1 477 ? -18.112 22.513 28.566 1.00 39.81 477 SER A O 1
ATOM 3612 N N . PRO A 1 478 ? -16.009 21.885 29.055 1.00 37.09 478 PRO A N 1
ATOM 3613 C CA . PRO A 1 478 ? -16.091 22.295 30.456 1.00 37.09 478 PRO A CA 1
ATOM 3614 C C . PRO A 1 478 ? -16.319 23.817 30.582 1.00 37.09 478 PRO A C 1
ATOM 3616 O O . PRO A 1 478 ? -15.379 24.607 30.544 1.00 37.09 478 PRO A O 1
ATOM 3619 N N . GLY A 1 479 ? -17.588 24.220 30.715 1.00 38.34 479 GLY A N 1
ATOM 3620 C CA . GLY A 1 479 ? -18.024 25.611 30.894 1.00 38.34 479 GLY A CA 1
ATOM 3621 C C . GLY A 1 479 ? -19.214 26.050 30.031 1.00 38.34 479 GLY A C 1
ATOM 3622 O O . GLY A 1 479 ? -19.597 27.212 30.104 1.00 38.34 479 GLY A O 1
ATOM 3623 N N . ALA A 1 480 ? -19.796 25.165 29.212 1.00 41.66 480 ALA A N 1
ATOM 3624 C CA . ALA A 1 480 ? -20.850 25.524 28.253 1.00 41.66 480 ALA A CA 1
ATOM 3625 C C . ALA A 1 480 ? -22.284 25.090 28.644 1.00 41.66 480 ALA A C 1
ATOM 3627 O O . ALA A 1 480 ? -23.222 25.358 27.901 1.00 41.66 480 ALA A O 1
ATOM 3628 N N . ALA A 1 481 ? -22.483 24.468 29.812 1.00 41.25 481 ALA A N 1
ATOM 3629 C CA . ALA A 1 481 ? -23.796 23.988 30.277 1.00 41.25 481 ALA A CA 1
ATOM 3630 C C . ALA A 1 481 ? -24.733 25.085 30.853 1.00 41.25 481 ALA A C 1
ATOM 3632 O O . ALA A 1 481 ? -25.858 24.785 31.259 1.00 41.25 481 ALA A O 1
ATOM 3633 N N . ASP A 1 482 ? -24.294 26.349 30.891 1.00 37.19 482 ASP A N 1
ATOM 3634 C CA . ASP A 1 482 ? -25.035 27.493 31.451 1.00 37.19 482 ASP A CA 1
ATOM 3635 C C . ASP A 1 482 ? -26.238 27.910 30.572 1.00 37.19 482 ASP A C 1
ATOM 3637 O O . ASP A 1 482 ? -26.212 28.921 29.866 1.00 37.19 482 ASP A O 1
ATOM 3641 N N . GLY A 1 483 ? -27.342 27.155 30.643 1.00 40.28 483 GLY A N 1
ATOM 3642 C CA . GLY A 1 483 ? -28.640 27.614 30.126 1.00 40.28 483 GLY A CA 1
ATOM 3643 C C . GLY A 1 483 ? -29.715 26.561 29.840 1.00 40.28 483 GLY A C 1
ATOM 3644 O O . GLY A 1 483 ? -30.885 26.930 29.725 1.00 40.28 483 GLY A O 1
ATOM 3645 N N . VAL A 1 484 ? -29.370 25.274 29.724 1.00 43.56 484 VAL A N 1
ATOM 3646 C CA . VAL A 1 484 ? -30.317 24.243 29.253 1.00 43.56 484 VAL A CA 1
ATOM 3647 C C . VAL A 1 484 ? -31.161 23.687 30.407 1.00 43.56 484 VAL A C 1
ATOM 3649 O O . VAL A 1 484 ? -30.664 22.981 31.283 1.00 43.56 484 VAL A O 1
ATOM 3652 N N . ALA A 1 485 ? -32.463 23.987 30.398 1.00 42.19 485 ALA A N 1
ATOM 3653 C CA . ALA A 1 485 ? -33.372 23.704 31.516 1.00 42.19 485 ALA A CA 1
ATOM 3654 C C . ALA A 1 485 ? -33.514 22.209 31.875 1.00 42.19 485 ALA A C 1
ATOM 3656 O O . ALA A 1 485 ? -33.700 21.886 33.048 1.00 42.19 485 ALA A O 1
ATOM 3657 N N . ASP A 1 486 ? -33.396 21.308 30.895 1.00 50.09 486 ASP A N 1
ATOM 3658 C CA . ASP A 1 486 ? -33.587 19.860 31.076 1.00 50.09 486 ASP A CA 1
ATOM 3659 C C . ASP A 1 486 ? -32.299 19.104 31.484 1.00 50.09 486 ASP A C 1
ATOM 3661 O O . ASP A 1 486 ? -32.337 17.899 31.726 1.00 50.09 486 ASP A O 1
ATOM 3665 N N . VAL A 1 487 ? -31.152 19.789 31.613 1.00 58.03 487 VAL A N 1
ATOM 3666 C CA . VAL A 1 487 ? -29.866 19.182 32.038 1.00 58.03 487 VAL A CA 1
ATOM 3667 C C . VAL A 1 487 ? -29.710 19.145 33.572 1.00 58.03 487 VAL A C 1
ATOM 3669 O O . VAL A 1 487 ? -28.816 18.478 34.094 1.00 58.03 487 VAL A O 1
ATOM 3672 N N . ALA A 1 488 ? -30.615 19.791 34.317 1.00 63.50 488 ALA A N 1
ATOM 3673 C CA . ALA A 1 488 ? -30.520 19.997 35.767 1.00 63.50 488 ALA A CA 1
ATOM 3674 C C . ALA A 1 488 ? -30.403 18.710 36.617 1.00 63.50 488 ALA A C 1
ATOM 3676 O O . ALA A 1 488 ? -29.798 18.741 37.689 1.00 63.50 488 ALA A O 1
ATOM 3677 N N . GLU A 1 489 ? -30.945 17.574 36.161 1.00 72.12 489 GLU A N 1
ATOM 3678 C CA . GLU A 1 489 ? -30.788 16.283 36.860 1.00 72.12 489 GLU A CA 1
ATOM 3679 C C . GLU A 1 489 ? -29.368 15.701 36.719 1.00 72.12 489 GLU A C 1
ATOM 3681 O O . GLU A 1 489 ? -28.935 14.916 37.561 1.00 72.12 489 GLU A O 1
ATOM 3686 N N . CYS A 1 490 ? -28.619 16.127 35.696 1.00 73.50 490 CYS A N 1
ATOM 3687 C CA . CYS A 1 490 ? -27.250 15.691 35.430 1.00 73.50 490 CYS A CA 1
ATOM 3688 C C . CYS A 1 490 ? -26.182 16.650 35.983 1.00 73.50 490 CYS A C 1
ATOM 3690 O O . CYS A 1 490 ? -25.025 16.249 36.117 1.00 73.50 490 CYS A O 1
ATOM 3692 N N . THR A 1 491 ? -26.553 17.883 36.350 1.00 73.25 491 THR A N 1
ATOM 3693 C CA . THR A 1 491 ? -25.657 18.890 36.951 1.00 73.25 491 THR A CA 1
ATOM 3694 C C . THR A 1 491 ? -24.759 18.348 38.082 1.00 73.25 491 THR A C 1
ATOM 3696 O O . THR A 1 491 ? -23.557 18.596 38.018 1.00 73.25 491 THR A O 1
ATOM 3699 N N . PRO A 1 492 ? -25.235 17.519 39.039 1.00 81.44 492 PRO A N 1
ATOM 3700 C CA . PRO A 1 492 ? -24.380 17.001 40.115 1.00 81.44 492 PRO A CA 1
ATOM 3701 C C . PRO A 1 492 ? -23.158 16.192 39.647 1.00 81.44 492 PRO A C 1
ATOM 3703 O O . PRO A 1 492 ? -22.154 16.145 40.353 1.00 81.44 492 PRO A O 1
ATOM 3706 N N . PHE A 1 493 ? -23.219 15.554 38.471 1.00 75.94 493 PHE A N 1
ATOM 3707 C CA . PHE A 1 493 ? -22.108 14.759 37.938 1.00 75.94 493 PHE A CA 1
ATOM 3708 C C . PHE A 1 493 ? -21.024 15.635 37.292 1.00 75.94 493 PHE A C 1
ATOM 3710 O O . PHE A 1 493 ? -19.835 15.377 37.478 1.00 75.94 493 PHE A O 1
ATOM 3717 N N . ILE A 1 494 ? -21.414 16.700 36.579 1.00 73.38 494 ILE A N 1
ATOM 3718 C CA . ILE A 1 494 ? -20.452 17.648 35.996 1.00 73.38 494 ILE A CA 1
ATOM 3719 C C . ILE A 1 494 ? -19.870 18.587 37.063 1.00 73.38 494 ILE A C 1
ATOM 3721 O O . ILE A 1 494 ? -18.671 18.858 37.028 1.00 73.38 494 ILE A O 1
ATOM 3725 N N . ASP A 1 495 ? -20.648 18.975 38.079 1.00 78.44 495 ASP A N 1
ATOM 3726 C CA . ASP A 1 495 ? -20.141 19.688 39.261 1.00 78.44 495 ASP A CA 1
ATOM 3727 C C . ASP A 1 495 ? -19.064 18.858 39.979 1.00 78.44 495 ASP A C 1
ATOM 3729 O O . ASP A 1 495 ? -17.974 19.358 40.258 1.00 78.44 495 ASP A O 1
ATOM 3733 N N . ALA A 1 496 ? -19.316 17.560 40.195 1.00 81.00 496 ALA A N 1
ATOM 3734 C CA . ALA A 1 496 ? -18.335 16.642 40.775 1.00 81.00 496 ALA A CA 1
ATOM 3735 C C . ALA A 1 496 ? -17.092 16.448 39.884 1.00 81.00 496 ALA A C 1
ATOM 3737 O O . ALA A 1 496 ? -15.999 16.192 40.395 1.00 81.00 496 ALA A O 1
ATOM 3738 N N . PHE A 1 497 ? -17.213 16.558 38.555 1.00 78.06 497 PHE A N 1
ATOM 3739 C CA . PHE A 1 497 ? -16.047 16.609 37.666 1.00 78.06 497 PHE A CA 1
ATOM 3740 C C . PHE A 1 497 ? -15.238 17.898 37.883 1.00 78.06 497 PHE A C 1
ATOM 3742 O O . PHE A 1 497 ? -14.025 17.811 38.065 1.00 78.06 497 PHE A O 1
ATOM 3749 N N . PHE A 1 498 ? -15.883 19.070 37.927 1.00 76.25 498 PHE A N 1
ATOM 3750 C CA . PHE A 1 498 ? -15.200 20.349 38.155 1.00 76.25 498 PHE A CA 1
ATOM 3751 C C . PHE A 1 498 ? -14.528 20.437 39.530 1.00 76.25 498 PHE A C 1
ATOM 3753 O O . PHE A 1 498 ? -13.375 20.863 39.606 1.00 76.25 498 PHE A O 1
ATOM 3760 N N . GLU A 1 499 ? -15.206 20.016 40.602 1.00 83.50 499 GLU A N 1
ATOM 3761 C CA . GLU A 1 499 ? -14.642 20.000 41.959 1.00 83.50 499 GLU A CA 1
ATOM 3762 C C . GLU A 1 499 ? -13.394 19.107 42.019 1.00 83.50 499 GLU A C 1
ATOM 3764 O O . GLU A 1 499 ? -12.358 19.523 42.533 1.00 83.50 499 GLU A O 1
ATOM 3769 N N . CYS A 1 500 ? -13.453 17.920 41.410 1.00 81.38 500 CYS A N 1
ATOM 3770 C CA . CYS A 1 500 ? -12.322 16.999 41.342 1.00 81.38 500 CYS A CA 1
ATOM 3771 C C . CYS A 1 500 ? -11.155 17.533 40.487 1.00 81.38 500 CYS A C 1
ATOM 3773 O O . CYS A 1 500 ? -9.998 17.404 40.884 1.00 81.38 500 CYS A O 1
ATOM 3775 N N . ALA A 1 501 ? -11.437 18.109 39.313 1.00 74.69 501 ALA A N 1
ATOM 3776 C CA . ALA A 1 501 ? -10.407 18.473 38.336 1.00 74.69 501 ALA A CA 1
ATOM 3777 C C . ALA A 1 501 ? -9.795 19.868 38.565 1.00 74.69 501 ALA A C 1
ATOM 3779 O O . ALA A 1 501 ? -8.671 20.114 38.130 1.00 74.69 501 ALA A O 1
ATOM 3780 N N . PHE A 1 502 ? -10.522 20.782 39.222 1.00 77.44 502 PHE A N 1
ATOM 3781 C CA . PHE A 1 502 ? -10.142 22.197 39.336 1.00 77.44 502 PHE A CA 1
ATOM 3782 C C . PHE A 1 502 ? -10.436 22.844 40.707 1.00 77.44 502 PHE A C 1
ATOM 3784 O O . PHE A 1 502 ? -10.111 24.015 40.892 1.00 77.44 502 PHE A O 1
ATOM 3791 N N . GLY A 1 503 ? -11.034 22.133 41.673 1.00 69.31 503 GLY A N 1
ATOM 3792 C CA . GLY A 1 503 ? -11.475 22.678 42.971 1.00 69.31 503 GLY A CA 1
ATOM 3793 C C . GLY A 1 503 ? -10.383 22.901 44.033 1.00 69.31 503 GLY A C 1
ATOM 3794 O O . GLY A 1 503 ? -10.636 22.643 45.211 1.00 69.31 503 GLY A O 1
ATOM 3795 N N . GLY A 1 504 ? -9.177 23.325 43.632 1.00 53.09 504 GLY A N 1
ATOM 3796 C CA . GLY A 1 504 ? -7.991 23.501 44.497 1.00 53.09 504 GLY A CA 1
ATOM 3797 C C . GLY A 1 504 ? -7.762 24.915 45.035 1.00 53.09 504 GLY A C 1
ATOM 3798 O O . GLY A 1 504 ? -7.949 25.880 44.263 1.00 53.09 504 GLY A O 1
#

Sequence (504 aa):
MRKWALLLAAACGSCFLSACSAGIEEGDAGSASEAIVRAKQNGGPDQVVMLLSTVLNGQTGELFQRSCSGVYYSSRVVATAAHCLDADPARAESVVQVLVYYGNDFAADFAQLPPNGAGYAVPSPGQPSTFAAADSFQTHPDWDRTRIYPDLGVVYLDRALPFEPLPLARFRLSSPQWDRREATISGWGANNATTPTTGSGGRVQRTGKTRLLGSPTQADYHPEDPNPGILQPAVRQNVLKIDGRPPFSNACFGDSGGPLLVKERGRDHIAGIEYFGGLSCEEYSLYTRVEPFLPFFDEAVRRAGRAPLQPKLECVAENQDGSLTAFFGYDNQNGVSVSVPYGSDNSLPQDVNGFRPQLFRSGEHHFVFGVDFNPGQKLVYKLAPSCGASTKLVVTDKSTRCGEEVAQQAICGQSCRGQLRSGCTGLPSYEACIDGCNGFYEIFADAAQCALNIDDWNRCLANTTPGPDWMCFEESSPGAADGVADVAECTPFIDAFFECAFGG

pLDDT: mean 82.52, std 19.66, range [21.45, 98.88]

Secondary structure (DSSP, 8-state):
----------------------------------SSBT---B---TTEEEEEEEEEETTT--EEEEEEEEEEEETTEEEE-GGGT---GGGTEEEEEEEEE-SS-HHHHHTTSPEETTEEPPPPTTS--SEEEEEEEEE-TT-BTTTTBT--EEEEESS--SSPPPPB--S-TTSGGGTT-EEEEEES--SS-SSS------SS-EEEEEEB--S--GGG--TT-S-GGGGSHHHHTTEEEB-BSTTS-B--TT-TT-EEEEEETTEEEEEEEEEE--TTS-B--EEEESTT-HHHHHHHHHHTTTS-EEEEEEEEEEPTTS-EEEEEEEEE-SSS-EE--SSSSEE-TT--S--S-SEE-SEEEEEEEEEEE-TT--EEEEE--SSS--EEEEE-TTSPB--GGGHHHHHHHHHHHHHHHS--TTPPPHHHHHHHHHHHHHH-GGGGGGHHHHHHHHHHHTTSPPPTT--HHHHTSTT--TT-GGGTTTHHHHHHHHHHHH--

Radius of gyration: 30.74 Å; chains: 1; bounding box: 84×95×79 Å